Protein 6IGS (pdb70)

B-factor: mean 31.58, std 15.11, range [7.5, 104.39]

Foldseek 3Di:
DDACCVQWDFDFDLVLLLVLLLVVQVVVQVVQPAHEEEEEEAPDQCVLSVVSNVVSHDYHYHYHYDHLVPLADDLVSQAQHHYEYEEAEDAQCPSVVSVCVRRCVSPYVYYAYEYAEYEPPNHNDDDDHPYYSYYDYDADWAACRRDDPPPHPDHSGITHRD/DAPCVQWDFDFDLVLLLVLLLVVQVVVCVVQPPHEEEEEEEPDQQVLSVVSNVVSHDDHYDYFYWYWDDVTDIDRPGDDLVRFAQAHYEYEEAEDAQCPVVVVVCCVSCVSPYVHYAYEYAEYADPNHVDDDDHPYYSYYDYPADWAECRRDDVPPRPPHSGIIGGD/DPCVVQWAFDFFLVLLLVLLLVVQVVVCVVQPAHEEEEEEADDQQVLSVVSNVVNHDYHYHYQYDYLVCFCNQDDLVRAAQHHYEYEEAEDAACPSVVRVCVRSCVSPYVYYAYEYAEYAPVNYPDDDDHPYYSYYDHDADWAESRRDDVNPRPDHSGITHGD/DACVVQWDFDQDLVLLLVLLLVVQVVCQVVQPPHEEEEEEADDQQVLSVVNNVVSHPDHYDYHYDYLVADLVSFAQHHYEYEEAEDAQCPSVVRVCVRSCVSPHVHYAYEYAEYADPNHNDDHDHPYYSDYDYPADKAECRRDDPNPRPPHSGITHGD

Radius of gyration: 31.52 Å; Cα contacts (8 Å, |Δi|>4): 1431; chains: 4; bounding box: 80×60×74 Å

Sequence (650 aa):
MTYSAENTEVYITSQQLEQAVTRLAEQINQDYSGQQVTLVCVLKGSSFMFFADLVRKLRIDLRTQFITASSYSLKEEYVKDKNIIIIEDIVDTGHTYHKLIEGIGKYNPKTLKFATLLFKPARLERDVKLDYVCFEIEDKFIVGYGLDFDEKYRELPYIGLIIKTYSAENTEVYITSQQLEQAVTRLAEQINQDYSGQQVTLVCVLKGSSFMFFADLVRKLRIDLRTQFITASSTVTLTETSLKEEYVKDKNIIIIEDIVDTGHTYHKLIEGIGKYNPKTLKFATLLFKPARLERDVKLDYVCFEIEDKFIVGYGLDFDEKYRELPYIGLIKTYSAENTEVYITSQQLEQAVTRLAEQINQDYSGQQVTLVCVLKGSSFMFFADLVRKLRIDLRTQFITASSYGTSLKEEYVKDKNIIIIEDIVDTGHTYHKLIEGIGKYNPKTLKFATLLFKPARLERDVKLDYVCFEIEDKFIVGYGLDFDEKYRELPYIGLIKTYSAENTEVYITSQQLEQAVTRLAEQINQDYSGQQVTLVCVLKGSFMFFADLVRKLRIDLRTQFITASSKEEYVKDKNIIIIEDIVDTGHTYHKLIEGIGKYNPKTLKFATLLFKPARLERDVKLDYVCFEIEDKFIVGYGLDFDEKYRELPYIGLIK

InterPro domains:
  IPR000836 Phosphoribosyltransferase domain [PF00156] (14-163)
  IPR000836 Phosphoribosyltransferase domain [cd06223] (20-150)
  IPR005904 Hypoxanthine phosphoribosyl transferase [TIGR01203] (10-176)
  IPR029057 Phosphoribosyltransferase-like [G3DSA:3.40.50.2020] (1-177)
  IPR029057 Phosphoribosyltransferase-like [SSF53271] (9-177)
  IPR050408 Hypoxanthine-guanine phosphoribosyltransferase [PTHR43340] (3-177)

Nearest PDB structures (foldseek):
  6igs-assembly2_C  TM=1.006E+00  e=1.030E-34  Francisella tularensis
  6igs-assembly1_A  TM=1.002E+00  e=1.705E-30  Francisella tularensis
  3ohp-assembly1_D  TM=9.215E-01  e=5.722E-18  Vibrio cholerae
  1pzm-assembly1_A  TM=9.146E-01  e=1.272E-15  Leishmania tarentolae
  3acc-assembly1_A-2  TM=8.971E-01  e=1.526E-15  Thermus thermophilus HB8

Secondary structure (DSSP, 8-state):
---GGGGEEEEE-HHHHHHHHHHHHHHHHHHTTTSEEEEEEEETTTHHHHHHHHTT--SEEEEEEEEGGG----HHHHTT-EEEEEEEEESSSHHHHHHHHHHHTT--SEEEEEEEEE--TT--S----SEEEEE--S--EEBTTB-BTTBSTT-SSEEEE-/--GGGGEEEEE-HHHHHHHHHHHHHHHHHHTTT-EEEEEEEETTTHHHHHHHHTT--SEEEEEEEEEE---EEEEEE--GGGTTTSEEEEEEEEESSSHHHHHHHHHHHTT--SEEEEEEEEE--TT-SS----SEEEEE--S--EEBTTB-BTTBSTT-SSEEEE-/--GGGGEEEEE-HHHHHHHHHHHHHHHHHHTTTSEEEEEEEETTTHHHHHHHHTT--SEEEEEEEEGGG------GGGTTT-EEEEEEEEESSSHHHHHHHHHHHTT--SEEEEEEEEE-GGG-SS----SEEEEE--S---BBTTB-BTTBSTT-SSEEEE-/--GGGGEEEEE-HHHHHHHHHHHHHHHHHHTTTSEEEEEEEETTTHHHHHHHHTT--SEEEEEEEETT--GGGTBTSEEEEEEEEESSSHHHHHHHHHHHTT-BSEEEEEEEEE--TT--S----SEEEEE--S--EEBTTB-BTTBSTT-SSEEEE-

Organism: Francisella tularensis subsp. tularensis (strain SCHU S4 / Schu 4) (NCBI:txid177416)

CATH classification: 3.40.50.2020

Structure (mmCIF, N/CA/C/O backbone):
data_6IGS
#
_entry.id   6IGS
#
_cell.length_a   78.764
_cell.length_b   90.193
_cell.length_c   113.707
_cell.angle_alpha   90.000
_cell.angle_beta   90.000
_cell.angle_gamma   90.000
#
_symmetry.space_group_name_H-M   'P 21 21 21'
#
loop_
_entity.id
_entity.type
_entity.pdbx_description
1 polymer 'Hypoxanthine phosphoribosyltransferase'
2 non-polymer 'SULFATE ION'
3 non-polymer 'ZINC ION'
4 water water
#
loop_
_atom_site.group_PDB
_atom_site.id
_atom_site.type_symbol
_atom_site.label_atom_id
_atom_site.label_alt_id
_atom_site.label_comp_id
_atom_site.label_asym_id
_atom_site.label_entity_id
_atom_site.label_seq_id
_atom_site.pdbx_PDB_ins_code
_atom_site.Cartn_x
_atom_site.Cartn_y
_atom_site.Cartn_z
_atom_site.occupancy
_atom_site.B_iso_or_equiv
_atom_site.auth_seq_id
_atom_site.auth_comp_id
_atom_site.auth_asym_id
_atom_site.auth_atom_id
_atom_site.pdbx_PDB_model_num
ATOM 1 N N . MET A 1 1 ? 50.324 60.499 40.562 1.00 58.89 1 MET A N 1
ATOM 2 C CA . MET A 1 1 ? 49.743 60.833 39.200 1.00 57.79 1 MET A CA 1
ATOM 3 C C . MET A 1 1 ? 50.857 60.761 38.146 1.00 52.02 1 MET A C 1
ATOM 4 O O . MET A 1 1 ? 51.666 61.699 38.070 1.00 50.79 1 MET A O 1
ATOM 9 N N . THR A 1 2 ? 50.822 59.707 37.313 1.00 45.83 2 THR A N 1
ATOM 10 C CA . THR A 1 2 ? 51.898 59.336 36.394 1.00 43.44 2 THR A CA 1
ATOM 11 C C . THR A 1 2 ? 51.478 59.393 34.904 1.00 36.71 2 THR A C 1
ATOM 12 O O . THR A 1 2 ? 50.318 59.209 34.556 1.00 31.77 2 THR A O 1
ATOM 16 N N . TYR A 1 3 ? 52.476 59.617 34.043 1.00 31.51 3 TYR A N 1
ATOM 17 C CA . TYR A 1 3 ? 52.343 59.671 32.621 1.00 29.49 3 TYR A CA 1
ATOM 18 C C . TYR A 1 3 ? 51.763 58.328 32.128 1.00 27.33 3 TYR A C 1
ATOM 19 O O . TYR A 1 3 ? 52.189 57.227 32.511 1.00 25.88 3 TYR A O 1
ATOM 28 N N . SER A 1 4 ? 50.834 58.437 31.196 1.00 24.87 4 SER A N 1
ATOM 29 C CA . SER A 1 4 ? 50.006 57.340 30.765 1.00 23.62 4 SER A CA 1
ATOM 30 C C . SER A 1 4 ? 50.797 56.287 29.993 1.00 23.14 4 SER A C 1
ATOM 31 O O . SER A 1 4 ? 50.343 55.198 29.951 1.00 23.62 4 SER A O 1
ATOM 34 N N . ALA A 1 5 ? 51.928 56.622 29.352 1.00 22.64 5 ALA A N 1
ATOM 35 C CA . ALA A 1 5 ? 52.751 55.672 28.572 1.00 22.28 5 ALA A CA 1
ATOM 36 C C . ALA A 1 5 ? 53.220 54.428 29.383 1.00 23.47 5 ALA A C 1
ATOM 37 O O . ALA A 1 5 ? 53.411 53.330 28.833 1.00 20.84 5 ALA A O 1
ATOM 39 N N . GLU A 1 6 ? 53.447 54.596 30.670 1.00 25.19 6 GLU A N 1
ATOM 40 C CA . GLU A 1 6 ? 53.902 53.499 31.513 1.00 29.28 6 GLU A CA 1
ATOM 41 C C . GLU A 1 6 ? 52.835 52.397 31.624 1.00 27.05 6 GLU A C 1
ATOM 42 O O . GLU A 1 6 ? 53.154 51.318 32.008 1.00 25.35 6 GLU A O 1
ATOM 48 N N . ASN A 1 7 ? 51.578 52.702 31.281 1.00 25.10 7 ASN A N 1
ATOM 49 C CA . ASN A 1 7 ? 50.549 51.708 31.244 1.00 25.00 7 ASN A CA 1
ATOM 50 C C . ASN A 1 7 ? 50.452 51.038 29.851 1.00 22.98 7 ASN A C 1
ATOM 51 O O . ASN A 1 7 ? 49.510 50.275 29.613 1.00 21.06 7 ASN A O 1
ATOM 56 N N . THR A 1 8 ? 51.423 51.267 28.937 1.00 20.59 8 THR A N 1
ATOM 57 C CA . THR A 1 8 ? 51.241 50.839 27.554 1.00 19.45 8 THR A CA 1
ATOM 58 C C . THR A 1 8 ? 52.502 50.152 27.006 1.00 18.41 8 THR A C 1
ATOM 59 O O . THR A 1 8 ? 53.499 50.170 27.617 1.00 19.40 8 THR A O 1
ATOM 63 N N . GLU A 1 9 ? 52.365 49.478 25.867 1.00 16.87 9 GLU A N 1
ATOM 64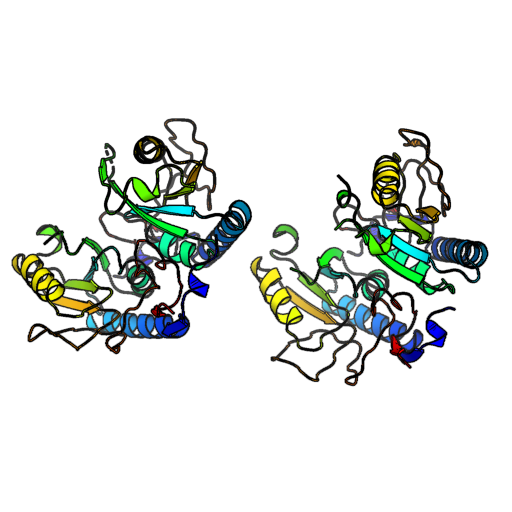 C CA . GLU A 1 9 ? 53.449 48.842 25.100 1.00 16.90 9 GLU A CA 1
ATOM 65 C C . GLU A 1 9 ? 53.338 49.443 23.707 1.00 16.06 9 GLU A C 1
ATOM 66 O O . GLU A 1 9 ? 52.306 49.637 23.270 1.00 16.56 9 GLU A O 1
ATOM 68 N N . VAL A 1 10 ? 54.420 49.719 23.028 1.00 16.54 10 VAL A N 1
ATOM 69 C CA . VAL A 1 10 ? 54.350 50.226 21.689 1.00 16.45 10 VAL A CA 1
ATOM 70 C C . VAL A 1 10 ? 53.840 49.112 20.773 1.00 15.82 10 VAL A C 1
ATOM 71 O O . VAL A 1 10 ? 54.387 48.038 20.706 1.00 15.84 10 VAL A O 1
ATOM 75 N N . TYR A 1 11 ? 52.894 49.462 19.922 1.00 15.32 11 TYR A N 1
ATOM 76 C CA . TYR A 1 11 ? 52.404 48.615 18.954 1.00 15.62 11 TYR A CA 1
ATOM 77 C C . TYR A 1 11 ? 52.782 49.068 17.543 1.00 15.45 11 TYR A C 1
ATOM 78 O O . TYR A 1 11 ? 53.176 48.256 16.757 1.00 15.62 11 TYR A O 1
ATOM 87 N N . ILE A 1 12 ? 52.639 50.373 17.219 1.00 14.96 12 ILE A N 1
ATOM 88 C CA . ILE A 1 12 ? 53.202 51.016 16.043 1.00 14.77 12 ILE A CA 1
ATOM 89 C C . ILE A 1 12 ? 53.887 52.318 16.478 1.00 14.93 12 ILE A C 1
ATOM 90 O O . ILE A 1 12 ? 53.277 53.154 17.178 1.00 14.10 12 ILE A O 1
ATOM 95 N N . THR A 1 13 ? 55.145 52.485 16.068 1.00 15.09 13 THR A N 1
ATOM 96 C CA . THR A 1 13 ? 56.002 53.528 16.568 1.00 14.99 13 THR A CA 1
ATOM 97 C C . THR A 1 13 ? 55.607 54.831 15.874 1.00 15.34 13 THR A C 1
ATOM 98 O O . THR A 1 13 ? 55.067 54.828 14.759 1.00 14.49 13 THR A O 1
ATOM 102 N N . SER A 1 14 ? 55.970 55.931 16.518 1.00 16.42 14 SER A N 1
ATOM 103 C CA . SER A 1 14 ? 55.733 57.231 15.921 1.00 17.93 14 SER A CA 1
ATOM 104 C C . SER A 1 14 ? 56.488 57.430 14.605 1.00 18.77 14 SER A C 1
ATOM 105 O O . SER A 1 14 ? 55.880 57.968 13.672 1.00 18.85 14 SER A O 1
ATOM 108 N N . GLN A 1 15 ? 57.725 56.930 14.476 1.00 21.03 15 GLN A N 1
ATOM 109 C CA . GLN A 1 15 ? 58.447 56.948 13.177 1.00 21.99 15 GLN A CA 1
ATOM 110 C C . GLN A 1 15 ? 57.687 56.106 12.139 1.00 20.34 15 GLN A C 1
ATOM 111 O O . GLN A 1 15 ? 57.550 56.540 11.004 1.00 19.96 15 GLN A O 1
ATOM 117 N N . GLN A 1 16 ? 57.080 54.976 12.539 1.00 18.55 16 GLN A N 1
ATOM 118 C CA . GLN A 1 16 ? 56.325 54.145 11.608 1.00 17.67 16 GLN A CA 1
ATOM 119 C C . GLN A 1 16 ? 55.046 54.892 11.129 1.00 16.88 16 GLN A C 1
ATOM 120 O O . GLN A 1 16 ? 54.681 54.866 9.988 1.00 15.82 16 GLN A O 1
ATOM 126 N N . LEU A 1 17 ? 54.382 55.599 12.046 1.00 17.13 17 LEU A N 1
ATOM 127 C CA . LEU A 1 17 ? 53.247 56.407 11.769 1.00 17.03 17 LEU A CA 1
ATOM 128 C C . LEU A 1 17 ? 53.628 57.543 10.810 1.00 17.52 17 LEU A C 1
ATOM 129 O O . LEU A 1 17 ? 52.977 57.730 9.839 1.00 16.58 17 LEU A O 1
ATOM 134 N N . GLU A 1 18 ? 54.782 58.159 11.004 1.00 20.57 18 GLU A N 1
ATOM 135 C CA . GLU A 1 18 ? 55.255 59.294 10.162 1.00 23.50 18 GLU A CA 1
ATOM 136 C C . GLU A 1 18 ? 55.495 58.824 8.727 1.00 23.63 18 GLU A C 1
ATOM 137 O O . GLU A 1 18 ? 55.111 59.490 7.837 1.00 22.58 18 GLU A O 1
ATOM 143 N N . GLN A 1 19 ? 55.963 57.587 8.530 1.00 24.51 19 GLN A N 1
ATOM 144 C CA . GLN A 1 19 ? 56.274 57.073 7.207 1.00 26.05 19 GLN A CA 1
ATOM 145 C C . GLN A 1 19 ? 54.998 56.693 6.475 1.00 24.03 19 GLN A C 1
ATOM 146 O O . GLN A 1 19 ? 54.901 56.958 5.306 1.00 23.54 19 GLN A O 1
ATOM 152 N N . ALA A 1 20 ? 54.039 56.099 7.182 1.00 21.74 20 ALA A N 1
ATOM 153 C CA . ALA A 1 20 ? 52.755 55.801 6.590 1.00 21.60 20 ALA A CA 1
ATOM 154 C C . ALA A 1 20 ? 52.034 57.116 6.211 1.00 21.64 20 ALA A C 1
ATOM 155 O O . ALA A 1 20 ? 51.443 57.245 5.121 1.00 21.71 20 ALA A O 1
ATOM 157 N N . VAL A 1 21 ? 52.088 58.132 7.073 1.00 20.38 21 VAL A N 1
ATOM 158 C CA . VAL A 1 21 ? 51.339 59.346 6.728 1.00 19.96 21 VAL A CA 1
ATOM 159 C C . VAL A 1 21 ? 51.984 60.002 5.486 1.00 20.67 21 VAL A C 1
ATOM 160 O O . VAL A 1 21 ? 51.274 60.429 4.623 1.00 18.88 21 VAL A O 1
ATOM 164 N N . THR A 1 22 ? 53.330 60.037 5.409 1.00 21.91 22 THR A N 1
ATOM 165 C CA . THR A 1 22 ? 54.051 60.482 4.204 1.00 23.69 22 THR A CA 1
ATOM 166 C C . THR A 1 22 ? 53.551 59.718 2.972 1.00 24.97 22 THR A C 1
ATOM 167 O O . THR A 1 22 ? 53.076 60.371 1.980 1.00 23.96 22 THR A O 1
ATOM 171 N N . ARG A 1 23 ? 53.579 58.375 3.035 1.00 26.33 23 ARG A N 1
ATOM 172 C CA . ARG A 1 23 ? 53.128 57.547 1.897 1.00 28.80 23 ARG A CA 1
ATOM 173 C C . ARG A 1 23 ? 51.707 57.961 1.470 1.00 27.43 23 ARG A C 1
ATOM 174 O O . ARG A 1 23 ? 51.373 58.052 0.266 1.00 26.31 23 ARG A O 1
ATOM 182 N N . LEU A 1 24 ? 50.846 58.170 2.457 1.00 25.99 24 LEU A N 1
ATOM 183 C CA . LEU A 1 24 ? 49.469 58.455 2.142 1.00 26.65 24 LEU A CA 1
ATOM 184 C C . LEU A 1 24 ? 49.340 59.831 1.475 1.00 26.58 24 LEU A C 1
ATOM 185 O O . LEU A 1 24 ? 48.586 59.989 0.553 1.00 27.90 24 LEU A O 1
ATOM 190 N N . ALA A 1 25 ? 50.113 60.802 1.928 1.00 27.10 25 ALA A N 1
ATOM 191 C CA . ALA A 1 25 ? 50.091 62.161 1.393 1.00 28.43 25 ALA A CA 1
ATOM 192 C C . ALA A 1 25 ? 50.620 62.206 -0.062 1.00 30.76 25 ALA A C 1
ATOM 193 O O . ALA A 1 25 ? 50.012 62.864 -0.888 1.00 29.52 25 ALA A O 1
ATOM 195 N N . GLU A 1 26 ? 51.735 61.512 -0.345 1.00 34.06 26 GLU A N 1
ATOM 196 C CA . GLU A 1 26 ? 52.277 61.312 -1.734 1.00 38.14 26 GLU A CA 1
ATOM 197 C C . GLU A 1 26 ? 51.171 60.719 -2.616 1.00 37.02 26 GLU A C 1
ATOM 198 O O . GLU A 1 26 ? 50.913 61.229 -3.689 1.00 34.40 26 GLU A O 1
ATOM 204 N N . GLN A 1 27 ? 50.485 59.670 -2.129 1.00 36.26 27 GLN A N 1
ATOM 205 C CA . GLN A 1 27 ? 49.400 59.032 -2.901 1.00 36.15 27 GLN A CA 1
ATOM 206 C C . GLN A 1 27 ? 48.281 60.053 -3.176 1.00 34.78 27 GLN A C 1
ATOM 207 O O . GLN A 1 27 ? 47.803 60.192 -4.309 1.00 34.37 27 GLN A O 1
ATOM 213 N N . ILE A 1 28 ? 47.837 60.794 -2.156 1.00 32.50 28 ILE A N 1
ATOM 214 C CA . ILE A 1 28 ? 46.681 61.711 -2.365 1.00 30.35 28 ILE A CA 1
ATOM 215 C C . ILE A 1 28 ? 47.119 62.829 -3.309 1.00 29.20 28 ILE A C 1
ATOM 216 O O . ILE A 1 28 ? 46.353 63.300 -4.090 1.00 28.70 28 ILE A O 1
ATOM 221 N N . ASN A 1 29 ? 48.360 63.278 -3.181 1.00 29.63 29 ASN A N 1
ATOM 222 C CA . ASN A 1 29 ? 48.860 64.343 -3.984 1.00 30.93 29 ASN A CA 1
ATOM 223 C C . ASN A 1 29 ? 48.827 63.950 -5.470 1.00 34.94 29 ASN A C 1
ATOM 224 O O . ASN A 1 29 ? 48.598 64.801 -6.331 1.00 34.52 29 ASN A O 1
ATOM 229 N N . GLN A 1 30 ? 49.113 62.674 -5.762 1.00 38.45 30 GLN A N 1
ATOM 230 C CA . GLN A 1 30 ? 49.225 62.170 -7.100 1.00 42.08 30 GLN A CA 1
ATOM 231 C C . GLN A 1 30 ? 47.822 61.985 -7.677 1.00 41.77 30 GLN A C 1
ATOM 232 O O . GLN A 1 30 ? 47.504 62.536 -8.693 1.00 44.36 30 GLN A O 1
ATOM 238 N N . ASP A 1 31 ? 46.953 61.297 -6.953 1.00 41.77 31 ASP A N 1
ATOM 239 C CA . ASP A 1 31 ? 45.611 61.020 -7.425 1.00 43.29 31 ASP A CA 1
ATOM 240 C C . ASP A 1 31 ? 44.809 62.301 -7.667 1.00 42.86 31 ASP A C 1
ATOM 241 O O . ASP A 1 31 ? 43.890 62.250 -8.409 1.00 47.41 31 ASP A O 1
ATOM 246 N N . TYR A 1 32 ? 45.136 63.422 -7.018 1.00 40.67 32 TYR A N 1
ATOM 247 C CA . TYR A 1 32 ? 44.366 64.653 -7.131 1.00 37.95 32 TYR A CA 1
ATOM 248 C C . TYR A 1 32 ? 45.231 65.810 -7.632 1.00 38.10 32 TYR A C 1
ATOM 249 O O . TYR A 1 32 ? 44.906 66.977 -7.409 1.00 36.47 32 TYR A O 1
ATOM 258 N N . SER A 1 33 ? 46.327 65.480 -8.309 1.00 40.06 33 SER A N 1
ATOM 259 C CA . SER A 1 33 ? 47.091 66.419 -9.137 1.00 42.60 33 SER A CA 1
ATOM 260 C C . SER A 1 33 ? 46.183 67.404 -9.898 1.00 41.13 33 SER A C 1
ATOM 261 O O . SER A 1 33 ? 45.301 66.958 -10.612 1.00 42.51 33 SER A O 1
ATOM 264 N N . GLY A 1 34 ? 46.375 68.709 -9.599 1.00 40.30 34 GLY A N 1
ATOM 265 C CA . GLY A 1 34 ? 45.738 69.935 -10.148 1.00 39.50 34 GLY A CA 1
ATOM 266 C C . GLY A 1 34 ? 44.241 70.064 -9.871 1.00 38.32 34 GLY A C 1
ATOM 267 O O . GLY A 1 34 ? 43.604 70.798 -10.558 1.00 37.32 34 GLY A O 1
ATOM 268 N N . GLN A 1 35 ? 43.686 69.297 -8.923 1.00 37.08 35 GLN A N 1
ATOM 269 C CA . GLN A 1 35 ? 42.277 69.340 -8.503 1.00 36.23 35 GLN A CA 1
ATOM 270 C C . GLN A 1 35 ? 42.198 69.880 -7.055 1.00 34.89 35 GLN A C 1
ATOM 271 O O . GLN A 1 35 ? 43.226 70.057 -6.356 1.00 34.86 35 GLN A O 1
ATOM 277 N N . GLN A 1 36 ? 40.966 70.080 -6.589 1.00 33.35 36 GLN A N 1
ATOM 278 C CA . GLN A 1 36 ? 40.638 70.530 -5.259 1.00 32.24 36 GLN A CA 1
ATOM 279 C C . GLN A 1 36 ? 39.884 69.416 -4.517 1.00 32.82 36 GLN A C 1
ATOM 280 O O . GLN A 1 36 ? 38.926 68.827 -5.081 1.00 34.65 36 GLN A O 1
ATOM 286 N N . VAL A 1 37 ? 40.308 69.147 -3.266 1.00 29.46 37 VAL A N 1
ATOM 287 C CA . VAL A 1 37 ? 39.744 68.111 -2.439 1.00 27.10 37 VAL A CA 1
ATOM 288 C C . VAL A 1 37 ? 39.242 68.690 -1.122 1.00 25.00 37 VAL A C 1
ATOM 289 O O . VAL A 1 37 ? 39.901 69.511 -0.514 1.00 24.55 37 VAL A O 1
ATOM 293 N N . THR A 1 38 ? 38.080 68.240 -0.670 1.00 24.25 38 THR A N 1
ATOM 294 C CA . THR A 1 38 ? 37.616 68.553 0.643 1.00 24.85 38 THR A CA 1
ATOM 295 C C . THR A 1 38 ? 37.940 67.320 1.497 1.00 25.13 38 THR A C 1
ATOM 296 O O . THR A 1 38 ? 37.418 66.208 1.192 1.00 23.97 38 THR A O 1
ATOM 300 N N . LEU A 1 39 ? 38.874 67.498 2.443 1.00 23.95 39 LEU A N 1
ATOM 301 C CA . LEU A 1 39 ? 39.252 66.517 3.455 1.00 24.09 39 LEU A CA 1
ATOM 302 C C . LEU A 1 39 ? 38.324 66.642 4.653 1.00 23.06 39 LEU A C 1
ATOM 303 O O . LEU A 1 39 ? 38.179 67.716 5.238 1.00 21.56 39 LEU A O 1
ATOM 308 N N . VAL A 1 40 ? 37.708 65.521 5.058 1.00 23.16 40 VAL A N 1
ATOM 309 C CA . VAL A 1 40 ? 36.742 65.541 6.162 1.00 22.89 40 VAL A CA 1
ATOM 310 C C . VAL A 1 40 ? 37.286 64.741 7.353 1.00 22.23 40 VAL A C 1
ATOM 311 O O . VAL A 1 40 ? 37.447 63.523 7.270 1.00 21.48 40 VAL A O 1
ATOM 315 N N . CYS A 1 41 ? 37.575 65.438 8.464 1.00 20.07 41 CYS A N 1
ATOM 316 C CA . CYS A 1 41 ? 38.126 64.845 9.654 1.00 19.53 41 CYS A CA 1
ATOM 317 C C . CYS A 1 41 ? 37.005 64.285 10.513 1.00 18.56 41 CYS A C 1
ATOM 318 O O . CYS A 1 41 ? 36.085 65.012 10.846 1.00 18.36 41 CYS A O 1
ATOM 321 N N . VAL A 1 42 ? 37.087 62.989 10.859 1.00 18.15 42 VAL A N 1
ATOM 322 C CA . VAL A 1 42 ? 36.060 62.351 11.730 1.00 17.38 42 VAL A CA 1
ATOM 323 C C . VAL A 1 42 ? 36.539 62.404 13.180 1.00 17.03 42 VAL A C 1
ATOM 324 O O . VAL A 1 42 ? 37.414 61.620 13.612 1.00 16.35 42 VAL A O 1
ATOM 328 N N . LEU A 1 43 ? 36.026 63.404 13.891 1.00 18.03 43 LEU A N 1
ATOM 329 C CA . LEU A 1 43 ? 36.399 63.700 15.254 1.00 19.45 43 LEU A CA 1
ATOM 330 C C . LEU A 1 43 ? 35.800 62.586 16.094 1.00 20.17 43 LEU A C 1
ATOM 331 O O . LEU A 1 43 ? 34.782 62.062 15.688 1.00 20.16 43 LEU A O 1
ATOM 336 N N . LYS A 1 44 ? 36.408 62.242 17.232 1.00 20.14 44 LYS A N 1
ATOM 337 C CA . LYS A 1 44 ? 37.562 62.943 17.775 1.00 21.45 44 LYS A CA 1
ATOM 338 C C . LYS A 1 44 ? 38.884 62.280 17.379 1.00 20.62 44 LYS A C 1
ATOM 339 O O . LYS A 1 44 ? 39.864 62.986 17.173 1.00 20.59 44 LYS A O 1
ATOM 345 N N . GLY A 1 45 ? 38.846 60.967 17.166 1.00 18.93 45 GLY A N 1
ATOM 346 C CA . GLY A 1 45 ? 39.994 60.127 17.125 1.00 18.41 45 GLY A CA 1
ATOM 347 C C . GLY A 1 45 ? 40.951 60.389 15.969 1.00 17.37 45 GLY A C 1
ATOM 348 O O . GLY A 1 45 ? 42.093 60.034 16.074 1.00 16.69 45 GLY A O 1
ATOM 349 N N A SER A 1 46 ? 40.485 60.998 14.872 0.50 16.72 46 SER A N 1
ATOM 350 N N B SER A 1 46 ? 40.476 61.039 14.901 0.50 17.26 46 SER A N 1
ATOM 351 C CA A SER A 1 46 ? 41.351 61.217 13.712 0.50 16.25 46 SER A CA 1
ATOM 352 C CA B SER A 1 46 ? 41.281 61.259 13.711 0.50 17.08 46 SER A CA 1
ATOM 353 C C A SER A 1 46 ? 42.141 62.534 13.781 0.50 15.78 46 SER A C 1
ATOM 354 C C B SER A 1 46 ? 42.109 62.548 13.768 0.50 16.24 46 SER A C 1
ATOM 355 O O A SER A 1 46 ? 42.927 62.819 12.838 0.50 15.90 46 SER A O 1
ATOM 356 O O B SER A 1 46 ? 42.898 62.817 12.823 0.50 16.34 46 SER A O 1
ATOM 361 N N . PHE A 1 47 ? 41.945 63.338 14.840 1.00 15.20 47 PHE A N 1
ATOM 362 C CA . PHE A 1 47 ? 42.476 64.708 14.839 1.00 14.74 47 PHE A CA 1
ATOM 363 C C . PHE A 1 47 ? 44.010 64.772 14.662 1.00 13.91 47 PHE A C 1
ATOM 364 O O . PHE A 1 47 ? 44.499 65.658 13.953 1.00 12.89 47 PHE A O 1
ATOM 372 N N . MET A 1 48 ? 44.760 63.886 15.324 1.00 13.42 48 MET A N 1
ATOM 373 C CA . MET A 1 48 ? 46.211 63.930 15.299 1.00 14.13 48 MET A CA 1
ATOM 374 C C . MET A 1 48 ? 46.689 63.467 13.919 1.00 14.14 48 MET A C 1
ATOM 375 O O . MET A 1 48 ? 47.448 64.097 13.314 1.00 13.93 48 MET A O 1
ATOM 380 N N . PHE A 1 49 ? 46.169 62.336 13.434 1.00 14.21 49 PHE A N 1
ATOM 381 C CA . PHE A 1 49 ? 46.399 61.815 12.077 1.00 14.37 49 PHE A CA 1
ATOM 382 C C . PHE A 1 49 ? 46.101 62.894 11.022 1.00 14.66 49 PHE A C 1
ATOM 383 O O . PHE A 1 49 ? 46.857 63.067 10.042 1.00 15.50 49 PHE A O 1
ATOM 391 N N . PHE A 1 50 ? 44.940 63.534 11.161 1.00 13.52 50 PHE A N 1
ATOM 392 C CA . PHE A 1 50 ? 44.536 64.658 10.300 1.00 13.26 50 PHE A CA 1
ATOM 393 C C . PHE A 1 50 ? 45.530 65.817 10.347 1.00 12.88 50 PHE A C 1
ATOM 394 O O . PHE A 1 50 ? 46.027 66.301 9.287 1.00 13.13 50 PHE A O 1
ATOM 402 N N . ALA A 1 51 ? 45.905 66.240 11.555 1.00 12.73 51 ALA A N 1
ATOM 403 C CA . ALA A 1 51 ? 46.882 67.329 11.665 1.00 13.01 51 ALA A CA 1
ATOM 404 C C . ALA A 1 51 ? 48.195 66.992 10.948 1.00 13.60 51 ALA A C 1
ATOM 405 O O . ALA A 1 51 ? 48.787 67.890 10.300 1.00 14.04 51 ALA A O 1
ATOM 407 N N . ASP A 1 52 ? 48.655 65.743 11.037 1.00 13.86 52 ASP A N 1
ATOM 408 C CA . ASP A 1 52 ? 49.925 65.346 10.396 1.00 14.93 52 ASP A CA 1
ATOM 409 C C . ASP A 1 52 ? 49.739 65.209 8.878 1.00 15.50 52 ASP A C 1
ATOM 410 O O . ASP A 1 52 ? 50.639 65.574 8.101 1.00 17.15 52 ASP A O 1
ATOM 415 N N . LEU A 1 53 ? 48.622 64.641 8.437 1.00 15.25 53 LEU A N 1
ATOM 416 C CA . LEU A 1 53 ? 48.355 64.416 6.999 1.00 15.80 53 LEU A CA 1
ATOM 417 C C . LEU A 1 53 ? 48.275 65.755 6.245 1.00 16.58 53 LEU A C 1
ATOM 418 O O . LEU A 1 53 ? 48.891 65.936 5.177 1.00 17.66 53 LEU A O 1
ATOM 423 N N . VAL A 1 54 ? 47.455 66.688 6.753 1.00 16.25 54 VAL A N 1
ATOM 424 C CA . VAL A 1 54 ? 47.134 67.869 5.951 1.00 16.06 54 VAL A CA 1
ATOM 425 C C . VAL A 1 54 ? 48.401 68.673 5.769 1.00 16.53 54 VAL A C 1
ATOM 426 O O . VAL A 1 54 ? 48.570 69.212 4.685 1.00 17.95 54 VAL A O 1
ATOM 430 N N . ARG A 1 55 ? 49.336 68.622 6.716 1.00 16.68 55 ARG A N 1
ATOM 431 C CA . ARG A 1 55 ? 50.591 69.402 6.548 1.00 17.67 55 ARG A CA 1
ATOM 432 C C . ARG A 1 55 ? 51.483 68.885 5.419 1.00 19.77 55 ARG A C 1
ATOM 433 O O . ARG A 1 55 ? 52.360 69.661 5.004 1.00 20.70 55 ARG A O 1
ATOM 441 N N . LYS A 1 56 ? 51.252 67.660 4.914 1.00 20.77 56 LYS A N 1
ATOM 442 C CA . LYS A 1 56 ? 52.085 67.066 3.835 1.00 22.74 56 LYS A CA 1
ATOM 443 C C . LYS A 1 56 ? 51.324 67.055 2.510 1.00 24.23 56 LYS A C 1
ATOM 444 O O . LYS A 1 56 ? 51.828 66.585 1.510 1.00 25.82 56 LYS A O 1
ATOM 450 N N . LEU A 1 57 ? 50.084 67.557 2.500 1.00 24.20 57 LEU A N 1
ATOM 451 C CA . LEU A 1 57 ? 49.382 67.683 1.270 1.00 25.16 57 LEU A CA 1
ATOM 452 C C . LEU A 1 57 ? 49.798 68.998 0.555 1.00 27.15 57 LEU A C 1
ATOM 453 O O . LEU A 1 57 ? 50.093 70.025 1.197 1.00 26.89 57 LEU A O 1
ATOM 458 N N . ARG A 1 58 ? 49.830 68.940 -0.786 1.00 29.57 58 ARG A N 1
ATOM 459 C CA . ARG A 1 58 ? 50.425 69.974 -1.638 1.00 32.28 58 ARG A CA 1
ATOM 460 C C . ARG A 1 58 ? 49.453 70.323 -2.758 1.00 32.29 58 ARG A C 1
ATOM 461 O O . ARG A 1 58 ? 49.887 70.836 -3.762 1.00 35.77 58 ARG A O 1
ATOM 469 N N . ILE A 1 59 ? 48.168 69.996 -2.574 1.00 32.29 59 ILE A N 1
ATOM 470 C CA . ILE A 1 59 ? 47.068 70.262 -3.522 1.00 32.47 59 ILE A CA 1
ATOM 471 C C . ILE A 1 59 ? 46.163 71.336 -2.906 1.00 30.25 59 ILE A C 1
ATOM 472 O O . ILE A 1 59 ? 46.208 71.574 -1.727 1.00 28.63 59 ILE A O 1
ATOM 477 N N . ASP A 1 60 ? 45.320 71.944 -3.737 1.00 30.53 60 ASP A N 1
ATOM 478 C CA . ASP A 1 60 ? 44.203 72.823 -3.314 1.00 30.39 60 ASP A CA 1
ATOM 479 C C . ASP A 1 60 ? 43.207 71.999 -2.497 1.00 28.39 60 ASP A C 1
ATOM 480 O O . ASP A 1 60 ? 42.768 70.949 -2.934 1.00 29.88 60 ASP A O 1
ATOM 485 N N . LEU A 1 61 ? 42.820 72.552 -1.358 1.00 26.38 61 LEU A N 1
ATOM 486 C CA . LEU A 1 61 ? 42.298 71.844 -0.269 1.00 25.64 61 LEU A CA 1
ATOM 487 C C . LEU A 1 61 ? 41.303 72.714 0.487 1.00 23.44 61 LEU A C 1
ATOM 488 O O . LEU A 1 61 ? 41.519 73.922 0.682 1.00 23.45 61 LEU A O 1
ATOM 493 N N . ARG A 1 62 ? 40.243 72.059 0.936 1.00 22.56 62 ARG A N 1
ATOM 494 C CA . ARG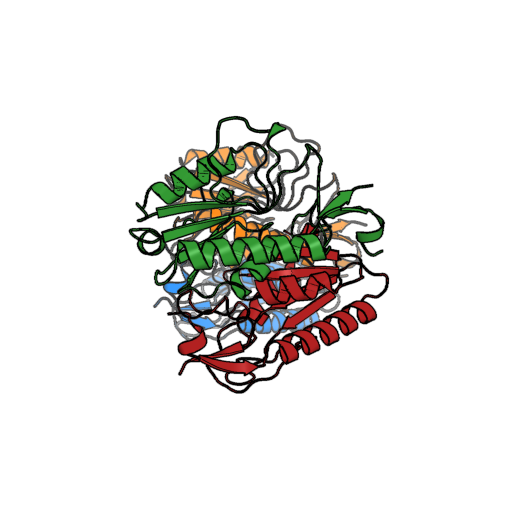 A 1 62 ? 39.285 72.548 1.954 1.00 21.78 62 ARG A CA 1
ATOM 495 C C . ARG A 1 62 ? 39.256 71.497 3.073 1.00 20.51 62 ARG A C 1
ATOM 496 O O . ARG A 1 62 ? 39.569 70.287 2.835 1.00 20.57 62 ARG A O 1
ATOM 504 N N . THR A 1 63 ? 39.013 71.946 4.299 1.00 19.25 63 THR A N 1
ATOM 505 C CA . THR A 1 63 ? 38.951 71.040 5.411 1.00 19.62 63 THR A CA 1
ATOM 506 C C . THR A 1 63 ? 37.622 71.198 6.124 1.00 20.31 63 THR A C 1
ATOM 507 O O . THR A 1 63 ? 37.143 72.263 6.238 1.00 20.89 63 THR A O 1
ATOM 511 N N . GLN A 1 64 ? 37.039 70.080 6.551 1.00 20.77 64 GLN A N 1
ATOM 512 C CA . GLN A 1 64 ? 35.798 70.040 7.271 1.00 21.24 64 GLN A CA 1
ATOM 513 C C . GLN A 1 64 ? 35.925 69.029 8.415 1.00 20.47 64 GLN A C 1
ATOM 514 O O . GLN A 1 64 ? 36.753 68.142 8.329 1.00 19.68 64 GLN A O 1
ATOM 520 N N . PHE A 1 65 ? 35.103 69.165 9.451 1.00 20.32 65 PHE A N 1
ATOM 521 C CA . PHE A 1 65 ? 35.103 68.307 10.593 1.00 21.84 65 PHE A CA 1
ATOM 522 C C . PHE A 1 65 ? 33.678 67.845 10.868 1.00 24.32 65 PHE A C 1
ATOM 523 O O . PHE A 1 65 ? 32.763 68.658 10.819 1.00 24.18 65 PHE A O 1
ATOM 531 N N . ILE A 1 66 ? 33.531 66.552 11.195 1.00 26.07 66 ILE A N 1
ATOM 532 C CA . ILE A 1 66 ? 32.282 65.973 11.638 1.00 28.40 66 ILE A CA 1
ATOM 533 C C . ILE A 1 66 ? 32.583 65.000 12.769 1.00 30.18 66 ILE A C 1
ATOM 534 O O . ILE A 1 66 ? 33.758 64.732 13.016 1.00 29.13 66 ILE A O 1
ATOM 539 N N . THR A 1 67 ? 31.527 64.459 13.396 1.00 34.17 67 THR A N 1
ATOM 540 C CA . THR A 1 67 ? 31.614 63.287 14.333 1.00 36.35 67 THR A CA 1
ATOM 541 C C . THR A 1 67 ? 30.766 62.163 13.728 1.00 39.14 67 THR A C 1
ATOM 542 O O . THR A 1 67 ? 29.949 62.461 12.853 1.00 39.43 67 THR A O 1
ATOM 546 N N . ALA A 1 68 ? 31.000 60.899 14.138 1.00 38.48 68 ALA A N 1
ATOM 547 C CA . ALA A 1 68 ? 30.232 59.731 13.648 1.00 40.91 68 ALA A CA 1
ATOM 548 C C . ALA A 1 68 ? 28.728 59.876 13.974 1.00 42.96 68 ALA A C 1
ATOM 549 O O . ALA A 1 68 ? 27.847 59.580 13.164 1.00 42.19 68 ALA A O 1
ATOM 551 N N . SER A 1 69 ? 28.450 60.347 15.188 1.00 45.94 69 SER A N 1
ATOM 552 C CA . SER A 1 69 ? 27.106 60.547 15.711 1.00 48.63 69 SER A CA 1
ATOM 553 C C . SER A 1 69 ? 26.377 61.718 15.016 1.00 52.15 69 SER A C 1
ATOM 554 O O . SER A 1 69 ? 25.240 62.025 15.347 1.00 51.82 69 SER A O 1
ATOM 557 N N . SER A 1 70 ? 27.042 62.416 14.085 1.00 54.58 70 SER A N 1
ATOM 558 C CA . SER A 1 70 ? 26.405 63.489 13.305 1.00 54.47 70 SER A CA 1
ATOM 559 C C . SER A 1 70 ? 25.740 62.897 12.054 1.00 55.85 70 SER A C 1
ATOM 560 O O . SER A 1 70 ? 25.301 63.664 11.172 1.00 56.20 70 SER A O 1
ATOM 563 N N . TYR A 1 71 ? 25.647 61.553 11.981 1.00 54.10 71 TYR A N 1
ATOM 564 C CA . TYR A 1 71 ? 24.870 60.853 10.930 1.00 54.55 71 TYR A CA 1
ATOM 565 C C . TYR A 1 71 ? 24.043 59.710 11.542 1.00 54.91 71 TYR A C 1
ATOM 566 O O . TYR A 1 71 ? 24.483 59.012 12.456 1.00 53.78 71 TYR A O 1
ATOM 575 N N . SER A 1 87 ? 26.302 67.782 11.144 1.00 50.74 87 SER A N 1
ATOM 576 C CA . SER A 1 87 ? 26.159 67.126 9.812 1.00 52.52 87 SER A CA 1
ATOM 577 C C . SER A 1 87 ? 26.569 68.092 8.693 1.00 50.99 87 SER A C 1
ATOM 578 O O . SER A 1 87 ? 26.193 69.251 8.702 1.00 50.76 87 SER A O 1
ATOM 581 N N . LEU A 1 88 ? 27.289 67.564 7.701 1.00 50.89 88 LEU A N 1
ATOM 582 C CA . LEU A 1 88 ? 27.978 68.349 6.654 1.00 51.11 88 LEU A CA 1
ATOM 583 C C . LEU A 1 88 ? 26.945 68.899 5.659 1.00 51.27 88 LEU A C 1
ATOM 584 O O . LEU A 1 88 ? 26.067 68.178 5.220 1.00 51.83 88 LEU A O 1
ATOM 589 N N . LYS A 1 89 ? 27.070 70.182 5.297 1.00 54.19 89 LYS A N 1
ATOM 590 C CA . LYS A 1 89 ? 26.106 70.875 4.414 1.00 56.68 89 LYS A CA 1
ATOM 591 C C . LYS A 1 89 ? 26.301 70.529 2.925 1.00 53.84 89 LYS A C 1
ATOM 592 O O . LYS A 1 89 ? 27.398 70.319 2.445 1.00 51.28 89 LYS A O 1
ATOM 598 N N . GLU A 1 90 ? 25.184 70.543 2.196 1.00 52.89 90 GLU A N 1
ATOM 599 C CA . GLU A 1 90 ? 25.123 70.195 0.799 1.00 56.24 90 GLU A CA 1
ATOM 600 C C . GLU A 1 90 ? 26.094 71.088 0.005 1.00 53.65 90 GLU A C 1
ATOM 601 O O . GLU A 1 90 ? 26.771 70.624 -0.919 1.00 52.74 90 GLU A O 1
ATOM 607 N N . GLU A 1 91 ? 26.186 72.365 0.373 1.00 52.91 91 GLU A N 1
ATOM 608 C CA . GLU A 1 91 ? 27.053 73.284 -0.335 1.00 53.12 91 GLU A CA 1
ATOM 609 C C . GLU A 1 91 ? 28.517 72.803 -0.279 1.00 49.70 91 GLU A C 1
ATOM 610 O O . GLU A 1 91 ? 29.288 73.097 -1.182 1.00 49.00 91 GLU A O 1
ATOM 616 N N . TYR A 1 92 ? 28.896 72.013 0.738 1.00 46.96 92 TYR A N 1
ATOM 617 C CA . TYR A 1 92 ? 30.311 71.626 0.922 1.00 43.37 92 TYR A CA 1
ATOM 618 C C . TYR A 1 92 ? 30.632 70.273 0.262 1.00 41.26 92 TYR A C 1
ATOM 619 O O . TYR A 1 92 ? 31.807 69.896 0.165 1.00 36.77 92 TYR A O 1
ATOM 628 N N . VAL A 1 93 ? 29.589 69.587 -0.230 1.00 41.63 93 VAL A N 1
ATOM 629 C CA . VAL A 1 93 ? 29.628 68.187 -0.743 1.00 41.23 93 VAL A CA 1
ATOM 630 C C . VAL A 1 93 ? 29.384 68.135 -2.263 1.00 42.02 93 VAL A C 1
ATOM 631 O O . VAL A 1 93 ? 30.153 67.532 -3.026 1.00 40.43 93 VAL A O 1
ATOM 635 N N . LYS A 1 94 ? 28.282 68.759 -2.687 1.00 45.80 94 LYS A N 1
ATOM 636 C CA . LYS A 1 94 ? 27.754 68.726 -4.069 1.00 48.70 94 LYS A CA 1
ATOM 637 C C . LYS A 1 94 ? 28.870 69.082 -5.063 1.00 47.13 94 LYS A C 1
ATOM 638 O O . LYS A 1 94 ? 29.467 70.132 -4.992 1.00 45.60 94 LYS A O 1
ATOM 644 N N . ASP A 1 95 ? 29.205 68.130 -5.933 1.00 49.45 95 ASP A N 1
ATOM 645 C CA . ASP A 1 95 ? 30.188 68.326 -6.995 1.00 52.10 95 ASP A CA 1
ATOM 646 C C . ASP A 1 95 ? 31.623 68.510 -6.458 1.00 50.65 95 ASP A C 1
ATOM 647 O O . ASP A 1 95 ? 32.499 68.823 -7.264 1.00 50.35 95 ASP A O 1
ATOM 652 N N . LYS A 1 96 ? 31.900 68.229 -5.163 1.00 46.04 96 LYS A N 1
ATOM 653 C CA . LYS A 1 96 ? 33.260 68.317 -4.647 1.00 41.21 96 LYS A CA 1
ATOM 654 C C . LYS A 1 96 ? 33.932 66.949 -4.655 1.00 38.83 96 LYS A C 1
ATOM 655 O O . LYS A 1 96 ? 33.268 65.905 -4.613 1.00 39.58 96 LYS A O 1
ATOM 661 N N . ASN A 1 97 ? 35.263 66.947 -4.670 1.00 34.84 97 ASN A N 1
ATOM 662 C CA . ASN A 1 97 ? 35.975 65.761 -4.285 1.00 34.26 97 ASN A CA 1
ATOM 663 C C . ASN A 1 97 ? 36.060 65.671 -2.742 1.00 32.67 97 ASN A C 1
ATOM 664 O O . ASN A 1 97 ? 36.679 66.522 -2.109 1.00 31.72 97 ASN A O 1
ATOM 669 N N . ILE A 1 98 ? 35.440 64.646 -2.144 1.00 30.77 98 ILE A N 1
ATOM 670 C CA . ILE A 1 98 ? 35.513 64.350 -0.703 1.00 29.96 98 ILE A CA 1
ATOM 671 C C . ILE A 1 98 ? 36.484 63.196 -0.473 1.00 29.15 98 ILE A C 1
ATOM 672 O O . ILE A 1 98 ? 36.456 62.188 -1.243 1.00 29.78 98 ILE A O 1
ATOM 677 N N . ILE A 1 99 ? 37.285 63.330 0.604 1.00 25.81 99 ILE A N 1
ATOM 678 C CA . ILE A 1 99 ? 37.977 62.252 1.243 1.00 24.83 99 ILE A CA 1
ATOM 679 C C . ILE A 1 99 ? 37.684 62.325 2.734 1.00 23.80 99 ILE A C 1
ATOM 680 O O . ILE A 1 99 ? 37.975 63.310 3.338 1.00 23.63 99 ILE A O 1
ATOM 685 N N . ILE A 1 100 ? 37.017 61.307 3.258 1.00 23.00 100 ILE A N 1
ATOM 686 C CA . ILE A 1 100 ? 36.797 61.106 4.657 1.00 23.18 100 ILE A CA 1
ATOM 687 C C . ILE A 1 100 ? 38.071 60.535 5.321 1.00 21.90 100 ILE A C 1
ATOM 688 O O . ILE A 1 100 ? 38.750 59.675 4.778 1.00 22.41 100 ILE A O 1
ATOM 693 N N . ILE A 1 101 ? 38.452 61.077 6.482 1.00 20.68 101 ILE A N 1
ATOM 694 C CA . ILE A 1 101 ? 39.698 60.700 7.167 1.00 20.15 101 ILE A CA 1
ATOM 695 C C . ILE A 1 101 ? 39.249 60.149 8.495 1.00 20.26 101 ILE A C 1
ATOM 696 O O . ILE A 1 101 ? 38.668 60.913 9.253 1.00 20.47 101 ILE A O 1
ATOM 701 N N . GLU A 1 102 ? 39.470 58.848 8.723 1.00 20.60 102 GLU A N 1
ATOM 702 C CA . GLU A 1 102 ? 39.025 58.164 9.941 1.00 21.32 102 GLU A CA 1
ATOM 703 C C . GLU A 1 102 ? 40.246 57.577 10.651 1.00 20.42 102 GLU A C 1
ATOM 704 O O . GLU A 1 102 ? 41.268 57.275 10.013 1.00 18.88 102 GLU A O 1
ATOM 710 N N . ASP A 1 103 ? 40.108 57.334 11.954 1.00 20.58 103 ASP A N 1
ATOM 711 C CA . ASP A 1 103 ? 41.131 56.692 12.728 1.00 21.87 103 ASP A CA 1
ATOM 712 C C . ASP A 1 103 ? 41.075 55.163 12.559 1.00 22.84 103 ASP A C 1
ATOM 713 O O . ASP A 1 103 ? 42.114 54.544 12.374 1.00 23.24 103 ASP A O 1
ATOM 718 N N . ILE A 1 104 ? 39.897 54.555 12.709 1.00 23.48 104 ILE A N 1
ATOM 719 C CA . ILE A 1 104 ? 39.777 53.103 12.707 1.00 26.18 104 ILE A CA 1
ATOM 720 C C . ILE A 1 104 ? 38.452 52.671 12.060 1.00 25.29 104 ILE A C 1
ATOM 721 O O . ILE A 1 104 ? 37.459 53.351 12.185 1.00 23.85 104 ILE A O 1
ATOM 726 N N . VAL A 1 105 ? 38.572 51.621 11.241 1.00 25.31 105 VAL A N 1
ATOM 727 C CA . VAL A 1 105 ? 37.501 50.790 10.742 1.00 27.46 105 VAL A CA 1
ATOM 728 C C . VAL A 1 105 ? 37.608 49.358 11.318 1.00 28.30 105 VAL A C 1
ATOM 729 O O . VAL A 1 105 ? 38.613 48.666 11.166 1.00 28.35 105 VAL A O 1
ATOM 733 N N . ASP A 1 106 ? 36.548 48.944 11.997 1.00 30.31 106 ASP A N 1
ATOM 734 C CA . ASP A 1 106 ? 36.397 47.649 12.666 1.00 33.33 106 ASP A CA 1
ATOM 735 C C . ASP A 1 106 ? 35.291 46.824 11.975 1.00 34.13 106 ASP A C 1
ATOM 736 O O . ASP A 1 106 ? 35.568 45.957 11.145 1.00 33.46 106 ASP A O 1
ATOM 741 N N . THR A 1 107 ? 34.027 47.188 12.236 1.00 34.94 107 THR A N 1
ATOM 742 C CA . THR A 1 107 ? 32.871 46.502 11.681 1.00 34.36 107 THR A CA 1
ATOM 743 C C . THR A 1 107 ? 32.554 47.068 10.304 1.00 36.93 107 THR A C 1
ATOM 744 O O . THR A 1 107 ? 32.164 46.287 9.397 1.00 39.26 107 THR A O 1
ATOM 748 N N . GLY A 1 108 ? 32.750 48.391 10.130 1.00 34.93 108 GLY A N 1
ATOM 749 C CA . GLY A 1 108 ? 32.325 49.091 8.955 1.00 34.37 108 GLY A CA 1
ATOM 750 C C . GLY A 1 108 ? 30.913 49.641 9.104 1.00 35.61 108 GLY A C 1
ATOM 751 O O . GLY A 1 108 ? 30.381 50.096 8.167 1.00 35.39 108 GLY A O 1
ATOM 752 N N . HIS A 1 109 ? 30.321 49.591 10.298 1.00 38.67 109 HIS A N 1
ATOM 753 C CA . HIS A 1 109 ? 29.039 50.247 10.581 1.00 40.91 109 HIS A CA 1
ATOM 754 C C . HIS A 1 109 ? 29.170 51.766 10.346 1.00 40.35 109 HIS A C 1
ATOM 755 O O . HIS A 1 109 ? 28.334 52.368 9.646 1.00 38.79 109 HIS A O 1
ATOM 762 N N . THR A 1 110 ? 30.210 52.394 10.921 1.00 37.32 110 THR A N 1
ATOM 763 C CA . THR A 1 110 ? 30.428 53.889 10.775 1.00 34.91 110 THR A CA 1
ATOM 764 C C . THR A 1 110 ? 30.652 54.229 9.293 1.00 32.97 110 THR A C 1
ATOM 765 O O . THR A 1 110 ? 30.067 55.147 8.771 1.00 32.15 110 THR A O 1
ATOM 769 N N . TYR A 1 111 ? 31.491 53.443 8.623 1.00 31.93 111 TYR A N 1
ATOM 770 C CA . TYR A 1 111 ? 31.783 53.634 7.229 1.00 34.05 111 TYR A CA 1
ATOM 771 C C . TYR A 1 111 ? 30.490 53.721 6.408 1.00 36.53 111 TYR A C 1
ATOM 772 O O . TYR A 1 111 ? 30.234 54.750 5.717 1.00 35.93 111 TYR A O 1
ATOM 781 N N . HIS A 1 112 ? 29.660 52.671 6.409 1.00 40.46 112 HIS A N 1
ATOM 782 C CA . HIS A 1 112 ? 28.518 52.786 5.468 1.00 44.48 112 HIS A CA 1
ATOM 783 C C . HIS A 1 112 ? 27.590 53.946 5.873 1.00 43.62 112 HIS A C 1
ATOM 784 O O . HIS A 1 112 ? 26.917 54.517 5.022 1.00 44.51 112 HIS A O 1
ATOM 791 N N . LYS A 1 113 ? 27.566 54.340 7.140 1.00 41.86 113 LYS A N 1
ATOM 792 C CA . LYS A 1 113 ? 26.772 55.479 7.523 1.00 44.81 113 LYS A CA 1
ATOM 793 C C . LYS A 1 113 ? 27.356 56.798 6.970 1.00 42.54 113 LYS A C 1
ATOM 794 O O . LYS A 1 113 ? 26.618 57.665 6.576 1.00 41.65 113 LYS A O 1
ATOM 800 N N . LEU A 1 114 ? 28.684 56.953 6.930 1.00 42.09 114 LEU A N 1
ATOM 801 C CA . LEU A 1 114 ? 29.324 58.217 6.428 1.00 39.19 114 LEU A CA 1
ATOM 802 C C . LEU A 1 114 ? 29.192 58.275 4.894 1.00 38.99 114 LEU A C 1
ATOM 803 O O . LEU A 1 114 ? 28.911 59.320 4.350 1.00 36.50 114 LEU A O 1
ATOM 808 N N . ILE A 1 115 ? 29.361 57.135 4.218 1.00 40.08 115 ILE A N 1
ATOM 809 C CA . ILE A 1 115 ? 29.255 56.997 2.762 1.00 43.72 115 ILE A CA 1
ATOM 810 C C . ILE A 1 115 ? 27.792 57.102 2.306 1.00 47.37 115 ILE A C 1
ATOM 811 O O . ILE A 1 115 ? 27.549 57.430 1.185 1.00 50.99 115 ILE A O 1
ATOM 816 N N . GLU A 1 116 ? 26.826 56.828 3.177 1.00 51.47 116 GLU A N 1
ATOM 817 C CA . GLU A 1 116 ? 25.391 57.000 2.821 1.00 55.72 116 GLU A CA 1
ATOM 818 C C . GLU A 1 116 ? 25.011 58.479 3.021 1.00 52.36 116 GLU A C 1
ATOM 819 O O . GLU A 1 116 ? 24.635 59.137 2.081 1.00 53.68 116 GLU A O 1
ATOM 825 N N . GLY A 1 117 ? 25.179 59.005 4.236 1.00 49.87 117 GLY A N 1
ATOM 826 C CA . GLY A 1 117 ? 24.762 60.370 4.631 1.00 49.42 117 GLY A CA 1
ATOM 827 C C . GLY A 1 117 ? 25.450 61.518 3.867 1.00 50.63 117 GLY A C 1
ATOM 828 O O . GLY A 1 117 ? 24.846 62.600 3.703 1.00 54.63 117 GLY A O 1
ATOM 829 N N . ILE A 1 118 ? 26.699 61.325 3.419 1.00 46.28 118 ILE A N 1
ATOM 830 C CA . ILE A 1 118 ? 27.421 62.290 2.574 1.00 47.08 118 ILE A CA 1
ATOM 831 C C . ILE A 1 118 ? 27.059 62.073 1.094 1.00 50.10 118 ILE A C 1
ATOM 832 O O . ILE A 1 118 ? 26.768 63.036 0.404 1.00 52.39 118 ILE A O 1
ATOM 837 N N . GLY A 1 119 ? 27.022 60.820 0.621 1.00 51.75 119 GLY A N 1
ATOM 838 C CA . GLY A 1 119 ? 26.854 60.487 -0.820 1.00 52.69 119 GLY A CA 1
ATOM 839 C C . GLY A 1 119 ? 25.513 60.949 -1.374 1.00 56.13 119 GLY A C 1
ATOM 840 O O . GLY A 1 119 ? 25.328 61.067 -2.614 1.00 55.04 119 GLY A O 1
ATOM 841 N N . LYS A 1 120 ? 24.583 61.266 -0.458 1.00 57.26 120 LYS A N 1
ATOM 842 C CA . LYS A 1 120 ? 23.235 61.699 -0.828 1.00 57.99 120 LYS A CA 1
ATOM 843 C C . LYS A 1 120 ? 23.267 63.145 -1.345 1.00 57.45 120 LYS A C 1
ATOM 844 O O . LYS A 1 120 ? 22.320 63.517 -2.040 1.00 55.74 120 LYS A O 1
ATOM 848 N N . TYR A 1 121 ? 24.339 63.927 -1.080 1.00 55.87 121 TYR A N 1
ATOM 849 C CA . TYR A 1 121 ? 24.474 65.264 -1.718 1.00 54.80 121 TYR A CA 1
ATOM 850 C C . TYR A 1 121 ? 25.387 65.247 -2.950 1.00 51.87 121 TYR A C 1
ATOM 851 O O . TYR A 1 121 ? 25.762 66.297 -3.415 1.00 52.55 121 TYR A O 1
ATOM 860 N N . ASN A 1 122 ? 25.719 64.068 -3.473 1.00 53.52 122 ASN A N 1
ATOM 861 C CA . ASN A 1 122 ? 26.307 63.893 -4.824 1.00 53.99 122 ASN A CA 1
ATOM 862 C C . ASN A 1 122 ? 27.597 64.702 -4.935 1.00 51.84 122 ASN A C 1
ATOM 863 O O . ASN A 1 122 ? 27.670 65.752 -5.575 1.00 50.81 122 ASN A O 1
ATOM 868 N N . PRO A 1 123 ? 28.658 64.236 -4.257 1.00 48.85 123 PRO A N 1
ATOM 869 C CA . PRO A 1 123 ? 30.004 64.701 -4.552 1.00 46.92 123 PRO A CA 1
ATOM 870 C C . PRO A 1 123 ? 30.487 64.153 -5.904 1.00 46.00 123 PRO A C 1
ATOM 871 O O . PRO A 1 123 ? 30.013 63.161 -6.373 1.00 43.95 123 PRO A O 1
ATOM 875 N N . LYS A 1 124 ? 31.452 64.834 -6.509 1.00 48.12 124 LYS A N 1
ATOM 876 C CA . LYS A 1 124 ? 32.060 64.379 -7.724 1.00 52.00 124 LYS A CA 1
ATOM 877 C C . LYS A 1 124 ? 32.759 63.028 -7.475 1.00 51.68 124 LYS A C 1
ATOM 878 O O . LYS A 1 124 ? 32.686 62.143 -8.268 1.00 50.91 124 LYS A O 1
ATOM 884 N N . THR A 1 125 ? 33.469 62.896 -6.355 1.00 50.05 125 THR A N 1
ATOM 885 C CA . THR A 1 125 ? 34.055 61.646 -5.957 1.00 49.71 125 THR A CA 1
ATOM 886 C C . THR A 1 125 ? 33.991 61.543 -4.432 1.00 46.39 125 THR A C 1
ATOM 887 O O . THR A 1 125 ? 33.930 62.551 -3.697 1.00 41.93 125 THR A O 1
ATOM 891 N N . LEU A 1 126 ? 34.012 60.309 -3.945 1.00 43.78 126 LEU A N 1
ATOM 892 C CA . LEU A 1 126 ? 33.930 60.086 -2.528 1.00 42.56 126 LEU A CA 1
ATOM 893 C C . LEU A 1 126 ? 34.835 58.929 -2.168 1.00 42.30 126 LEU A C 1
ATOM 894 O O . LEU A 1 126 ? 34.640 57.838 -2.666 1.00 43.08 126 LEU A O 1
ATOM 899 N N . LYS A 1 127 ? 35.825 59.207 -1.319 1.00 40.59 127 LYS A N 1
ATOM 900 C CA . LYS A 1 127 ? 36.772 58.225 -0.874 1.00 39.80 127 LYS A CA 1
ATOM 901 C C . LYS A 1 127 ? 36.876 58.242 0.647 1.00 35.20 127 LYS A C 1
ATOM 902 O O . LYS A 1 127 ? 36.551 59.180 1.302 1.00 32.68 127 LYS A O 1
ATOM 908 N N . PHE A 1 128 ? 37.317 57.113 1.159 1.00 33.84 128 PHE A N 1
ATOM 909 C CA . PHE A 1 128 ? 37.455 56.863 2.573 1.00 32.46 128 PHE A CA 1
ATOM 910 C C . PHE A 1 128 ? 38.910 56.462 2.828 1.00 29.99 128 PHE A C 1
ATOM 911 O O . PHE A 1 128 ? 39.446 55.645 2.078 1.00 29.98 128 PHE A O 1
ATOM 919 N N . ALA A 1 129 ? 39.571 57.155 3.762 1.00 26.04 129 ALA A N 1
ATOM 920 C CA . ALA A 1 129 ? 40.887 56.758 4.248 1.00 24.60 129 ALA A CA 1
ATOM 921 C C . ALA A 1 129 ? 40.771 56.443 5.731 1.00 23.55 129 ALA A C 1
ATOM 922 O O . ALA A 1 129 ? 40.090 57.155 6.474 1.00 23.97 129 ALA A O 1
ATOM 924 N N . THR A 1 130 ? 41.460 55.399 6.151 1.00 23.02 130 THR A N 1
ATOM 925 C CA . THR A 1 130 ? 41.567 55.103 7.568 1.00 22.32 130 THR A CA 1
ATOM 926 C C . THR A 1 130 ? 43.033 54.868 7.913 1.00 21.77 130 THR A C 1
ATOM 927 O O . THR A 1 130 ? 43.790 54.320 7.097 1.00 23.29 130 THR A O 1
ATOM 931 N N . LEU A 1 131 ? 43.411 55.317 9.107 1.00 19.84 131 LEU A N 1
ATOM 932 C CA . LEU A 1 131 ? 44.718 55.048 9.611 1.00 19.36 131 LEU A CA 1
ATOM 933 C C . LEU A 1 131 ? 44.835 53.547 9.925 1.00 19.07 131 LEU A C 1
ATOM 934 O O . LEU A 1 131 ? 45.863 52.954 9.648 1.00 18.95 131 LEU A O 1
ATOM 939 N N . LEU A 1 132 ? 43.822 53.002 10.574 1.00 18.53 132 LEU A N 1
ATOM 940 C CA . LEU A 1 132 ? 43.891 51.641 11.016 1.00 20.24 132 LEU A CA 1
ATOM 941 C C . LEU A 1 132 ? 42.654 50.873 10.542 1.00 20.85 132 LEU A C 1
ATOM 942 O O . LEU A 1 132 ? 41.520 51.352 10.607 1.00 20.01 132 LEU A O 1
ATOM 947 N N . PHE A 1 133 ? 42.904 49.638 10.103 1.00 23.28 133 PHE A N 1
ATOM 948 C CA . PHE A 1 133 ? 41.878 48.712 9.673 1.00 24.99 133 PHE A CA 1
ATOM 949 C C . PHE A 1 133 ? 42.021 47.389 10.449 1.00 25.14 133 PHE A C 1
ATOM 950 O O . PHE A 1 133 ? 43.059 46.801 10.507 1.00 25.13 133 PHE A O 1
ATOM 958 N N . LYS A 1 134 ? 40.950 46.973 11.099 1.00 28.07 134 LYS A N 1
ATOM 959 C CA . LYS A 1 134 ? 40.790 45.700 11.819 1.00 31.11 134 LYS A CA 1
ATOM 960 C C . LYS A 1 134 ? 39.775 44.791 11.105 1.00 33.62 134 LYS A C 1
ATOM 961 O O . LYS A 1 134 ? 38.576 44.844 11.408 1.00 30.79 134 LYS A O 1
ATOM 967 N N . PRO A 1 135 ? 40.211 43.962 10.127 1.00 37.94 135 PRO A N 1
ATOM 968 C CA . PRO A 1 135 ? 39.295 43.163 9.307 1.00 40.67 135 PRO A CA 1
ATOM 969 C C . PRO A 1 135 ? 38.337 42.199 10.038 1.00 43.22 135 PRO A C 1
ATOM 970 O O . PRO A 1 135 ? 37.266 41.937 9.524 1.00 46.28 135 PRO A O 1
ATOM 974 N N . ALA A 1 136 ? 38.665 41.752 11.250 1.00 44.75 136 ALA A N 1
ATOM 975 C CA . ALA A 1 136 ? 37.748 40.854 12.013 1.00 50.54 136 ALA A CA 1
ATOM 976 C C . ALA A 1 136 ? 36.397 41.558 12.284 1.00 54.79 136 ALA A C 1
ATOM 977 O O . ALA A 1 136 ? 36.323 42.768 12.434 1.00 53.08 136 ALA A O 1
ATOM 979 N N . ARG A 1 137 ? 35.317 40.762 12.311 1.00 59.77 137 ARG A N 1
ATOM 980 C CA . ARG A 1 137 ? 33.906 41.193 12.529 1.00 62.05 137 ARG A CA 1
ATOM 981 C C . ARG A 1 137 ? 33.474 42.268 11.520 1.00 60.08 137 ARG A C 1
ATOM 982 O O . ARG A 1 137 ? 32.654 43.097 11.839 1.00 59.43 137 ARG A O 1
ATOM 990 N N . LEU A 1 138 ? 33.986 42.208 10.293 1.00 60.69 138 LEU A N 1
ATOM 991 C CA . LEU A 1 138 ? 33.586 43.139 9.255 1.00 61.39 138 LEU A CA 1
ATOM 992 C C . LEU A 1 138 ? 32.119 42.835 8.897 1.00 67.39 138 LEU A C 1
ATOM 993 O O . LEU A 1 138 ? 31.777 41.699 8.540 1.00 69.70 138 LEU A O 1
ATOM 998 N N . GLU A 1 139 ? 31.254 43.843 9.083 1.00 68.98 139 GLU A N 1
ATOM 999 C CA . GLU A 1 139 ? 29.838 43.881 8.640 1.00 71.44 139 GLU A CA 1
ATOM 1000 C C . GLU A 1 139 ? 29.672 43.217 7.268 1.00 77.93 139 GLU A C 1
ATOM 1001 O O . GLU A 1 139 ? 29.026 42.176 7.169 1.00 84.96 139 GLU A O 1
ATOM 1007 N N . ARG A 1 140 ? 30.226 43.826 6.212 1.00 81.36 140 ARG A N 1
ATOM 1008 C CA . ARG A 1 140 ? 29.916 43.397 4.839 1.00 85.43 140 ARG A CA 1
ATOM 1009 C C . ARG A 1 140 ? 31.001 43.907 3.890 1.00 86.51 140 ARG A C 1
ATOM 1010 O O . ARG A 1 140 ? 32.152 44.019 4.306 1.00 86.84 140 ARG A O 1
ATOM 1018 N N . ASP A 1 141 ? 30.616 44.202 2.637 1.00 87.08 141 ASP A N 1
ATOM 1019 C CA . ASP A 1 141 ? 31.506 44.746 1.590 1.00 86.80 141 ASP A CA 1
ATOM 1020 C C . ASP A 1 141 ? 31.714 46.258 1.786 1.00 83.98 141 ASP A C 1
ATOM 1021 O O . ASP A 1 141 ? 30.797 47.066 1.564 1.00 88.31 141 ASP A O 1
ATOM 1026 N N . VAL A 1 142 ? 32.950 46.617 2.167 1.00 76.74 142 VAL A N 1
ATOM 1027 C CA . VAL A 1 142 ? 33.425 47.990 2.380 1.00 67.72 142 VAL A CA 1
ATOM 1028 C C . VAL A 1 142 ? 34.644 48.245 1.465 1.00 61.10 142 VAL A C 1
ATOM 1029 O O . VAL A 1 142 ? 35.586 47.464 1.415 1.00 54.00 142 VAL A O 1
ATOM 1033 N N . LYS A 1 143 ? 34.598 49.350 0.712 1.00 57.98 143 LYS A N 1
ATOM 1034 C CA . LYS A 1 143 ? 35.695 49.789 -0.160 1.00 54.82 143 LYS A CA 1
ATOM 1035 C C . LYS A 1 143 ? 36.500 50.843 0.622 1.00 49.60 143 LYS A C 1
ATOM 1036 O O . LYS A 1 143 ? 36.052 51.998 0.784 1.00 48.88 143 LYS A O 1
ATOM 1039 N N . LEU A 1 144 ? 37.652 50.443 1.184 1.00 44.88 144 LEU A N 1
ATOM 1040 C CA . LEU A 1 144 ? 38.577 51.416 1.768 1.00 40.36 144 LEU A CA 1
ATOM 1041 C C . LEU A 1 144 ? 39.619 51.810 0.719 1.00 38.83 144 LEU A C 1
ATOM 1042 O O . LEU A 1 144 ? 40.403 50.991 0.310 1.00 39.55 144 LEU A O 1
ATOM 1047 N N . ASP A 1 145 ? 39.660 53.091 0.346 1.00 36.29 145 ASP A N 1
ATOM 1048 C CA . ASP A 1 145 ? 40.481 53.530 -0.740 1.00 36.12 145 ASP A CA 1
ATOM 1049 C C . ASP A 1 145 ? 41.928 53.690 -0.268 1.00 34.94 145 ASP A C 1
ATOM 1050 O O . ASP A 1 145 ? 42.829 53.629 -1.052 1.00 34.49 145 ASP A O 1
ATOM 1055 N N . TYR A 1 146 ? 42.117 53.942 1.038 1.00 34.48 146 TYR A N 1
ATOM 1056 C CA . TYR A 1 146 ? 43.431 54.109 1.646 1.00 32.02 146 TYR A CA 1
ATOM 1057 C C . TYR A 1 146 ? 43.425 53.568 3.070 1.00 30.63 146 TYR A C 1
ATOM 1058 O O . TYR A 1 146 ? 42.501 53.877 3.820 1.00 30.08 146 TYR A O 1
ATOM 1067 N N . VAL A 1 147 ? 44.461 52.779 3.387 1.00 28.45 147 VAL A N 1
ATOM 1068 C CA . VAL A 1 147 ? 44.667 52.131 4.633 1.00 27.97 147 VAL A CA 1
ATOM 1069 C C . VAL A 1 147 ? 46.151 52.327 4.971 1.00 27.97 147 VAL A C 1
ATOM 1070 O O . VAL A 1 147 ? 47.023 51.971 4.168 1.00 27.60 147 VAL A O 1
ATOM 1074 N N . CYS A 1 148 ? 46.459 52.931 6.133 1.00 26.47 148 CYS A N 1
ATOM 1075 C CA . CYS A 1 148 ? 47.857 53.021 6.556 1.00 25.97 148 CYS A CA 1
ATOM 1076 C C . CYS A 1 148 ? 48.292 51.690 7.147 1.00 25.93 148 CYS A C 1
ATOM 1077 O O . CYS A 1 148 ? 49.339 51.215 6.865 1.00 25.38 148 CYS A O 1
ATOM 1080 N N . PHE A 1 149 ? 47.467 51.107 8.001 1.00 27.52 149 PHE A N 1
ATOM 1081 C CA . PHE A 1 149 ? 47.879 49.873 8.671 1.00 28.12 149 PHE A CA 1
ATOM 1082 C C . PHE A 1 149 ? 46.692 48.932 8.827 1.00 28.73 149 PHE A C 1
ATOM 1083 O O . PHE A 1 149 ? 45.630 49.351 9.303 1.00 26.54 149 PHE A O 1
ATOM 1091 N N . GLU A 1 150 ? 46.936 47.669 8.474 1.00 31.09 150 GLU A N 1
ATOM 1092 C CA . GLU A 1 150 ? 45.997 46.574 8.640 1.00 33.31 150 GLU A CA 1
ATOM 1093 C C . GLU A 1 150 ? 46.453 45.842 9.898 1.00 31.30 150 GLU A C 1
ATOM 1094 O O . GLU A 1 150 ? 47.532 45.356 9.958 1.00 32.57 150 GLU A O 1
ATOM 1100 N N . ILE A 1 151 ? 45.664 45.889 10.956 1.00 28.42 151 ILE A N 1
ATOM 1101 C CA . ILE A 1 151 ? 46.208 45.504 12.219 1.00 27.72 151 ILE A CA 1
ATOM 1102 C C . ILE A 1 151 ? 45.406 44.305 12.708 1.00 28.33 151 ILE A C 1
ATOM 1103 O O . ILE A 1 151 ? 44.350 44.051 12.171 1.00 27.07 151 ILE A O 1
ATOM 1108 N N . GLU A 1 152 ? 45.903 43.650 13.748 1.00 31.21 152 GLU A N 1
ATOM 1109 C CA . GLU A 1 152 ? 45.197 42.502 14.324 1.00 37.38 152 GLU A CA 1
ATOM 1110 C C . GLU A 1 152 ? 44.117 43.023 15.283 1.00 37.22 152 GLU A C 1
ATOM 1111 O O . GLU A 1 152 ? 43.907 44.218 15.471 1.00 34.33 152 GLU A O 1
ATOM 1117 N N . ASP A 1 153 ? 43.349 42.095 15.820 1.00 38.40 153 ASP A N 1
ATOM 1118 C CA . ASP A 1 153 ? 42.132 42.407 16.521 1.00 40.19 153 ASP A CA 1
ATOM 1119 C C . ASP A 1 153 ? 42.445 42.743 17.987 1.00 36.89 153 ASP A C 1
ATOM 1120 O O . ASP A 1 153 ? 42.283 41.922 18.858 1.00 39.66 153 ASP A O 1
ATOM 1125 N N . LYS A 1 154 ? 42.948 43.946 18.253 1.00 33.40 154 LYS A N 1
ATOM 1126 C CA . LYS A 1 154 ? 43.538 44.270 19.564 1.00 30.97 154 LYS A CA 1
ATOM 1127 C C . LYS A 1 154 ? 43.005 45.631 19.992 1.00 26.69 154 LYS A C 1
ATOM 1128 O O . LYS A 1 154 ? 42.698 46.453 19.169 1.00 23.67 154 LYS A O 1
ATOM 1134 N N . PHE A 1 155 ? 42.893 45.848 21.298 1.00 24.84 155 PHE A N 1
ATOM 1135 C CA . PHE A 1 155 ? 42.472 47.143 21.802 1.00 23.32 155 PHE A CA 1
ATOM 1136 C C . PHE A 1 155 ? 43.683 48.105 21.873 1.00 20.30 155 PHE A C 1
ATOM 1137 O O . PHE A 1 155 ? 44.629 47.892 22.602 1.00 19.74 155 PHE A O 1
ATOM 1145 N N . ILE A 1 156 ? 43.646 49.118 21.018 1.00 18.37 156 ILE A N 1
ATOM 1146 C CA . ILE A 1 156 ? 44.720 50.091 20.755 1.00 18.53 156 ILE A CA 1
ATOM 1147 C C . ILE A 1 156 ? 44.293 51.522 21.178 1.00 16.91 156 ILE A C 1
ATOM 1148 O O . ILE A 1 156 ? 43.102 51.830 21.260 1.00 15.78 156 ILE A O 1
ATOM 1153 N N . VAL A 1 157 ? 45.286 52.288 21.658 1.00 14.94 157 VAL A N 1
ATOM 1154 C CA . VAL A 1 157 ? 45.149 53.635 22.076 1.00 13.79 157 VAL A CA 1
ATOM 1155 C C . VAL A 1 157 ? 46.369 54.413 21.545 1.00 13.15 157 VAL A C 1
ATOM 1156 O O . VAL A 1 157 ? 47.292 53.811 21.019 1.00 12.56 157 VAL A O 1
ATOM 1160 N N . GLY A 1 158 ? 46.346 55.745 21.754 1.00 12.23 158 GLY A N 1
ATOM 1161 C CA . GLY A 1 158 ? 47.423 56.634 21.431 1.00 11.81 158 GLY A CA 1
ATOM 1162 C C . GLY A 1 158 ? 47.196 57.301 20.069 1.00 11.30 158 GLY A C 1
ATOM 1163 O O . GLY A 1 158 ? 46.302 56.918 19.304 1.00 10.75 158 GLY A O 1
ATOM 1164 N N . TYR A 1 159 ? 48.049 58.273 19.750 1.00 11.21 159 TYR A N 1
ATOM 1165 C CA . TYR A 1 159 ? 48.024 59.001 18.492 1.00 11.37 159 TYR A CA 1
ATOM 1166 C C . TYR A 1 159 ? 46.611 59.490 18.214 1.00 11.39 159 TYR A C 1
ATOM 1167 O O . TYR A 1 159 ? 46.086 59.340 17.112 1.00 11.78 159 TYR A O 1
ATOM 1176 N N . GLY A 1 160 ? 45.941 59.970 19.252 1.00 12.33 160 GLY A N 1
ATOM 1177 C CA . GLY A 1 160 ? 44.619 60.579 19.149 1.00 12.94 160 GLY A CA 1
ATOM 1178 C C . GLY A 1 160 ? 43.467 59.709 19.603 1.00 14.17 160 GLY A C 1
ATOM 1179 O O . GLY A 1 160 ? 42.382 60.240 19.846 1.00 14.54 160 GLY A O 1
ATOM 1180 N N . LEU A 1 161 ? 43.676 58.378 19.662 1.00 15.42 161 LEU A N 1
ATOM 1181 C CA . LEU A 1 161 ? 42.683 57.365 20.083 1.00 16.70 161 LEU A CA 1
ATOM 1182 C C . LEU A 1 161 ? 42.757 57.213 21.594 1.00 17.48 161 LEU A C 1
ATOM 1183 O O . LEU A 1 161 ? 43.842 57.119 22.141 1.00 17.41 161 LEU A O 1
ATOM 1188 N N . ASP A 1 162 ? 41.599 57.199 22.265 1.00 18.07 162 ASP A N 1
ATOM 1189 C CA . ASP A 1 162 ? 41.557 57.260 23.695 1.00 18.61 162 ASP A CA 1
ATOM 1190 C C . ASP A 1 162 ? 40.960 55.998 24.280 1.00 18.19 162 ASP A C 1
ATOM 1191 O O . ASP A 1 162 ? 40.395 55.266 23.601 1.00 16.87 162 ASP A O 1
ATOM 1196 N N . PHE A 1 163 ? 41.060 55.896 25.604 1.00 17.89 163 PHE A N 1
ATOM 1197 C CA . PHE A 1 163 ? 40.235 55.105 26.419 1.00 18.41 163 PHE A CA 1
ATOM 1198 C C . PHE A 1 163 ? 39.909 55.939 27.666 1.00 19.12 163 PHE A C 1
ATOM 1199 O O . PHE A 1 163 ? 40.785 56.293 28.443 1.00 19.10 163 PHE A O 1
ATOM 1207 N N . ASP A 1 164 ? 38.641 56.212 27.898 1.00 20.38 164 ASP A N 1
ATOM 1208 C CA . ASP A 1 164 ? 38.198 57.045 29.060 1.00 21.93 164 ASP A CA 1
ATOM 1209 C C . ASP A 1 164 ? 38.948 58.394 29.132 1.00 19.39 164 ASP A C 1
ATOM 1210 O O . ASP A 1 164 ? 39.382 58.801 30.159 1.00 17.50 164 ASP A O 1
ATOM 1215 N N . GLU A 1 165 ? 39.114 59.042 27.967 1.00 18.59 165 GLU A N 1
ATOM 1216 C CA . GLU A 1 165 ? 39.777 60.346 27.872 1.00 18.86 165 GLU A CA 1
ATOM 1217 C C . GLU A 1 165 ? 41.271 60.266 28.213 1.00 17.45 165 GLU A C 1
ATOM 1218 O O . GLU A 1 165 ? 41.892 61.318 28.325 1.00 17.45 165 GLU A O 1
ATOM 1224 N N . LYS A 1 166 ? 41.846 59.061 28.370 1.00 16.70 166 LYS A N 1
ATOM 1225 C CA . LYS A 1 166 ? 43.270 58.843 28.537 1.00 16.93 166 LYS A CA 1
ATOM 1226 C C . LYS A 1 166 ? 43.889 58.419 27.185 1.00 14.68 166 LYS A C 1
ATOM 1227 O O . LYS A 1 166 ? 43.232 57.909 26.311 1.00 13.96 166 LYS A O 1
ATOM 1233 N N . TYR A 1 167 ? 45.186 58.626 27.076 1.00 13.65 167 TYR A N 1
ATOM 1234 C CA . TYR A 1 167 ? 46.086 58.079 26.042 1.00 13.02 167 TYR A CA 1
ATOM 1235 C C . TYR A 1 167 ? 46.084 58.798 24.681 1.00 12.54 167 TYR A C 1
ATOM 1236 O O . TYR A 1 167 ? 46.964 58.477 23.842 1.00 11.56 167 TYR A O 1
ATOM 1245 N N . ARG A 1 168 ? 45.182 59.769 24.440 1.00 12.93 168 ARG A N 1
ATOM 1246 C CA . ARG A 1 168 ? 45.179 60.471 23.152 1.00 13.12 168 ARG A CA 1
ATOM 1247 C C . ARG A 1 168 ? 46.573 61.057 22.858 1.00 13.23 168 ARG A C 1
ATOM 1248 O O . ARG A 1 168 ? 46.937 61.213 21.711 1.00 13.40 168 ARG A O 1
ATOM 1256 N N . GLU A 1 169 ? 47.277 61.474 23.908 1.00 13.82 169 GLU A N 1
ATOM 1257 C CA . GLU A 1 169 ? 48.509 62.214 23.849 1.00 14.78 169 GLU A CA 1
ATOM 1258 C C . GLU A 1 169 ? 49.732 61.397 23.424 1.00 14.44 169 GLU A C 1
ATOM 1259 O O . GLU A 1 169 ? 50.811 61.989 23.121 1.00 15.67 169 GLU A O 1
ATOM 1265 N N . LEU A 1 170 ? 49.657 60.088 23.461 1.00 13.72 170 LEU A N 1
ATOM 1266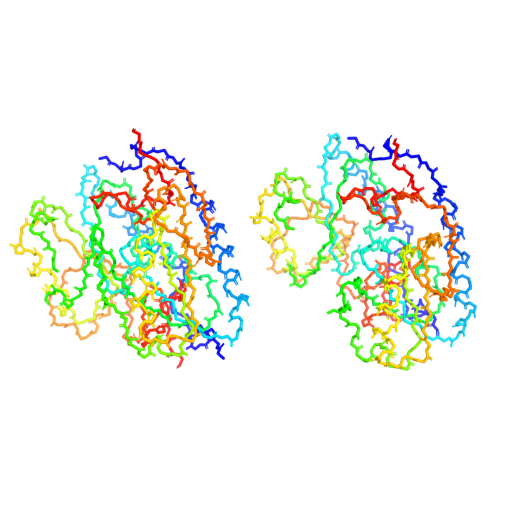 C CA . LEU A 1 170 ? 50.832 59.274 23.133 1.00 13.64 170 LEU A CA 1
ATOM 1267 C C . LEU A 1 170 ? 51.211 59.496 21.671 1.00 12.74 170 LEU A C 1
ATOM 1268 O O . LEU A 1 170 ? 50.333 59.484 20.816 1.00 11.96 170 LEU A O 1
ATOM 1273 N N . PRO A 1 171 ? 52.503 59.680 21.349 1.00 12.55 171 PRO A N 1
ATOM 1274 C CA . PRO A 1 171 ? 52.923 59.915 19.967 1.00 12.81 171 PRO A CA 1
ATOM 1275 C C . PRO A 1 171 ? 52.882 58.630 19.134 1.00 12.81 171 PRO A C 1
ATOM 1276 O O . PRO A 1 171 ? 53.195 58.670 18.001 1.00 13.20 171 PRO A O 1
ATOM 1280 N N . TYR A 1 172 ? 52.603 57.503 19.777 1.00 12.87 172 TYR A N 1
ATOM 1281 C CA . TYR A 1 172 ? 52.616 56.150 19.112 1.00 13.13 172 TYR A CA 1
ATOM 1282 C C . TYR A 1 172 ? 51.258 55.475 19.361 1.00 12.59 172 TYR A C 1
ATOM 1283 O O . TYR A 1 172 ? 50.481 55.911 20.220 1.00 12.43 172 TYR A O 1
ATOM 1292 N N . ILE A 1 173 ? 50.985 54.450 18.580 1.00 12.47 173 ILE A N 1
ATOM 1293 C CA . ILE A 1 173 ? 49.858 53.544 18.783 1.00 12.50 173 ILE A CA 1
ATOM 1294 C C . ILE A 1 173 ? 50.345 52.469 19.770 1.00 12.59 173 ILE A C 1
ATOM 1295 O O . ILE A 1 173 ? 51.383 51.893 19.553 1.00 11.68 173 ILE A O 1
ATOM 1300 N N . GLY A 1 174 ? 49.590 52.297 20.874 1.00 12.75 174 GLY A N 1
ATOM 1301 C CA . GLY A 1 174 ? 49.912 51.424 21.953 1.00 13.23 174 GLY A CA 1
ATOM 1302 C C . GLY A 1 174 ? 48.807 50.413 22.285 1.00 13.42 174 GLY A C 1
ATOM 1303 O O . GLY A 1 174 ? 47.671 50.576 21.922 1.00 12.02 174 GLY A O 1
ATOM 1304 N N . LEU A 1 175 ? 49.238 49.364 23.025 1.00 14.53 175 LEU A N 1
ATOM 1305 C CA . LEU A 1 175 ? 48.408 48.408 23.697 1.00 15.55 175 LEU A CA 1
ATOM 1306 C C . LEU A 1 175 ? 48.327 48.796 25.154 1.00 16.03 175 LEU A C 1
ATOM 1307 O O . LEU A 1 175 ? 49.305 49.299 25.645 1.00 16.47 175 LEU A O 1
ATOM 1312 N N . ILE A 1 176 ? 47.208 48.501 25.835 1.00 16.56 176 ILE A N 1
ATOM 1313 C CA A ILE A 1 176 ? 47.105 48.631 27.286 0.50 17.33 176 ILE A CA 1
ATOM 1314 C CA B ILE A 1 176 ? 47.144 48.646 27.276 0.50 17.28 176 ILE A CA 1
ATOM 1315 C C . ILE A 1 176 ? 47.713 47.362 27.886 1.00 18.15 176 ILE A C 1
ATOM 1316 O O . ILE A 1 176 ? 47.344 46.248 27.537 1.00 18.81 176 ILE A O 1
ATOM 1325 N N . LYS A 1 177 ? 48.628 47.520 28.809 1.00 20.35 177 LYS A N 1
ATOM 1326 C CA . LYS A 1 177 ? 49.283 46.361 29.435 1.00 22.32 177 LYS A CA 1
ATOM 1327 C C . LYS A 1 177 ? 48.256 45.545 30.236 1.00 22.66 177 LYS A C 1
ATOM 1328 O O . LYS A 1 177 ? 47.246 46.045 30.720 1.00 22.78 177 LYS A O 1
ATOM 1335 N N . THR B 1 2 ? 45.356 75.130 -7.539 1.00 48.32 2 THR B N 1
ATOM 1336 C CA . THR B 1 2 ? 46.571 75.749 -6.916 1.00 49.76 2 THR B CA 1
ATOM 1337 C C . THR B 1 2 ? 46.643 75.560 -5.372 1.00 47.77 2 THR B C 1
ATOM 1338 O O . THR B 1 2 ? 45.769 76.002 -4.605 1.00 47.02 2 THR B O 1
ATOM 1342 N N . TYR B 1 3 ? 47.751 74.970 -4.902 1.00 44.93 3 TYR B N 1
ATOM 1343 C CA . TYR B 1 3 ? 48.117 74.868 -3.475 1.00 42.36 3 TYR B CA 1
ATOM 1344 C C . TYR B 1 3 ? 48.012 76.261 -2.805 1.00 40.11 3 TYR B C 1
ATOM 1345 O O . TYR B 1 3 ? 48.514 77.266 -3.308 1.00 41.26 3 TYR B O 1
ATOM 1354 N N . SER B 1 4 ? 47.314 76.318 -1.666 1.00 36.77 4 SER B N 1
ATOM 1355 C CA . SER B 1 4 ? 46.983 77.573 -0.979 1.00 36.00 4 SER B CA 1
ATOM 1356 C C . SER B 1 4 ? 48.232 78.308 -0.454 1.00 36.16 4 SER B C 1
ATOM 1357 O O . SER B 1 4 ? 48.167 79.508 -0.280 1.00 37.38 4 SER B O 1
ATOM 1360 N N . ALA B 1 5 ? 49.364 77.624 -0.266 1.00 36.98 5 ALA B N 1
ATOM 1361 C CA . ALA B 1 5 ? 50.660 78.299 0.130 1.00 40.72 5 ALA B CA 1
ATOM 1362 C C . ALA B 1 5 ? 51.060 79.409 -0.868 1.00 43.21 5 ALA B C 1
ATOM 1363 O O . ALA B 1 5 ? 51.555 80.439 -0.428 1.00 42.47 5 ALA B O 1
ATOM 1365 N N . GLU B 1 6 ? 50.800 79.220 -2.176 1.00 46.81 6 GLU B N 1
ATOM 1366 C CA . GLU B 1 6 ? 51.138 80.209 -3.253 1.00 50.34 6 GLU B CA 1
ATOM 1367 C C . GLU B 1 6 ? 50.646 81.632 -2.942 1.00 48.43 6 GLU B C 1
ATOM 1368 O O . GLU B 1 6 ? 51.368 82.580 -3.217 1.00 49.01 6 GLU B O 1
ATOM 1374 N N . ASN B 1 7 ? 49.427 81.809 -2.429 1.00 44.74 7 ASN B N 1
ATOM 1375 C CA . ASN B 1 7 ? 48.978 83.172 -2.157 1.00 46.61 7 ASN B CA 1
ATOM 1376 C C . ASN B 1 7 ? 49.192 83.605 -0.680 1.00 43.02 7 ASN B C 1
ATOM 1377 O O . ASN B 1 7 ? 48.434 84.425 -0.169 1.00 41.46 7 ASN B O 1
ATOM 1382 N N . THR B 1 8 ? 50.242 83.103 -0.013 1.00 38.62 8 THR B N 1
ATOM 1383 C CA . THR B 1 8 ? 50.624 83.500 1.345 1.00 35.36 8 THR B CA 1
ATOM 1384 C C . THR B 1 8 ? 52.117 83.811 1.385 1.00 35.67 8 THR B C 1
ATOM 1385 O O . THR B 1 8 ? 52.843 83.531 0.445 1.00 35.19 8 THR B O 1
ATOM 1389 N N . GLU B 1 9 ? 52.537 84.401 2.497 1.00 35.34 9 GLU B N 1
ATOM 1390 C CA . GLU B 1 9 ? 53.913 84.651 2.817 1.00 35.53 9 GLU B CA 1
ATOM 1391 C C . GLU B 1 9 ? 54.096 84.118 4.229 1.00 31.05 9 GLU B C 1
ATOM 1392 O O . GLU B 1 9 ? 53.204 84.278 5.063 1.00 28.91 9 GLU B O 1
ATOM 1398 N N . VAL B 1 10 ? 55.248 83.522 4.513 1.00 27.92 10 VAL B N 1
ATOM 1399 C CA . VAL B 1 10 ? 55.480 82.984 5.817 1.00 25.45 10 VAL B CA 1
ATOM 1400 C C . VAL B 1 10 ? 55.646 84.125 6.815 1.00 24.44 10 VAL B C 1
ATOM 1401 O O . VAL B 1 10 ? 56.479 84.929 6.666 1.00 25.98 10 VAL B O 1
ATOM 1405 N N . TYR B 1 11 ? 54.870 84.099 7.897 1.00 23.81 11 TYR B N 1
ATOM 1406 C CA . TYR B 1 11 ? 54.963 85.008 9.037 1.00 23.15 11 TYR B CA 1
ATOM 1407 C C . TYR B 1 11 ? 55.611 84.359 10.269 1.00 21.92 11 TYR B C 1
ATOM 1408 O O . TYR B 1 11 ? 56.253 85.003 11.027 1.00 21.79 11 TYR B O 1
ATOM 1417 N N . ILE B 1 12 ? 55.225 83.128 10.608 1.00 20.91 12 ILE B N 1
ATOM 1418 C CA . ILE B 1 12 ? 55.874 82.365 11.697 1.00 19.36 12 ILE B CA 1
ATOM 1419 C C . ILE B 1 12 ? 56.135 80.980 11.088 1.00 19.26 12 ILE B C 1
ATOM 1420 O O . ILE B 1 12 ? 55.171 80.274 10.667 1.00 17.75 12 ILE B O 1
ATOM 1425 N N . THR B 1 13 ? 57.419 80.588 11.056 1.00 19.43 13 THR B N 1
ATOM 1426 C CA . THR B 1 13 ? 57.852 79.342 10.439 1.00 19.46 13 THR B CA 1
ATOM 1427 C C . THR B 1 13 ? 57.422 78.134 11.285 1.00 18.60 13 THR B C 1
ATOM 1428 O O . THR B 1 13 ? 57.162 78.217 12.495 1.00 17.07 13 THR B O 1
ATOM 1432 N N . SER B 1 14 ? 57.375 76.986 10.607 1.00 19.00 14 SER B N 1
ATOM 1433 C CA . SER B 1 14 ? 57.091 75.743 11.265 1.00 20.00 14 SER B CA 1
ATOM 1434 C C . SER B 1 14 ? 58.173 75.428 12.304 1.00 20.96 14 SER B C 1
ATOM 1435 O O . SER B 1 14 ? 57.855 74.791 13.325 1.00 19.76 14 SER B O 1
ATOM 1438 N N . GLN B 1 15 ? 59.410 75.925 12.104 1.00 22.38 15 GLN B N 1
ATOM 1439 C CA . GLN B 1 15 ? 60.506 75.736 13.123 1.00 23.87 15 GLN B CA 1
ATOM 1440 C C . GLN B 1 15 ? 60.269 76.637 14.348 1.00 21.56 15 GLN B C 1
ATOM 1441 O O . GLN B 1 15 ? 60.457 76.234 15.511 1.00 19.66 15 GLN B O 1
ATOM 1447 N N . GLN B 1 16 ? 59.841 77.881 14.119 1.00 19.72 16 GLN B N 1
ATOM 1448 C CA . GLN B 1 16 ? 59.534 78.746 15.243 1.00 19.02 16 GLN B CA 1
ATOM 1449 C C . GLN B 1 16 ? 58.402 78.164 16.071 1.00 17.88 16 GLN B C 1
ATOM 1450 O O . GLN B 1 16 ? 58.473 78.160 17.294 1.00 17.35 16 GLN B O 1
ATOM 1456 N N . LEU B 1 17 ? 57.391 77.590 15.403 1.00 17.83 17 LEU B N 1
ATOM 1457 C CA . LEU B 1 17 ? 56.221 76.986 16.071 1.00 17.24 17 LEU B CA 1
ATOM 1458 C C . LEU B 1 17 ? 56.661 75.809 16.916 1.00 17.20 17 LEU B C 1
ATOM 1459 O O . LEU B 1 17 ? 56.393 75.708 18.099 1.00 16.12 17 LEU B O 1
ATOM 1464 N N . GLU B 1 18 ? 57.344 74.879 16.276 1.00 19.05 18 GLU B N 1
ATOM 1465 C CA . GLU B 1 18 ? 57.923 73.690 16.943 1.00 21.12 18 GLU B CA 1
ATOM 1466 C C . GLU B 1 18 ? 58.639 74.062 18.268 1.00 20.22 18 GLU B C 1
ATOM 1467 O O . GLU B 1 18 ? 58.494 73.454 19.304 1.00 19.11 18 GLU B O 1
ATOM 1473 N N . GLN B 1 19 ? 59.460 75.078 18.204 1.00 21.13 19 GLN B N 1
ATOM 1474 C CA . GLN B 1 19 ? 60.276 75.532 19.308 1.00 22.85 19 GLN B CA 1
ATOM 1475 C C . GLN B 1 19 ? 59.390 76.155 20.396 1.00 20.44 19 GLN B C 1
ATOM 1476 O O . GLN B 1 19 ? 59.561 75.862 21.593 1.00 18.74 19 GLN B O 1
ATOM 1482 N N . ALA B 1 20 ? 58.405 76.985 19.992 1.00 18.61 20 ALA B N 1
ATOM 1483 C CA . ALA B 1 20 ? 57.459 77.575 20.972 1.00 17.70 20 ALA B CA 1
ATOM 1484 C C . ALA B 1 20 ? 56.628 76.473 21.659 1.00 16.84 20 ALA B C 1
ATOM 1485 O O . ALA B 1 20 ? 56.357 76.539 22.854 1.00 16.49 20 ALA B O 1
ATOM 1487 N N . VAL B 1 21 ? 56.259 75.443 20.917 1.00 16.12 21 VAL B N 1
ATOM 1488 C CA . VAL B 1 21 ? 55.402 74.395 21.478 1.00 16.28 21 VAL B CA 1
ATOM 1489 C C . VAL B 1 21 ? 56.225 73.518 22.419 1.00 16.61 21 VAL B C 1
ATOM 1490 O O . VAL B 1 21 ? 55.764 73.160 23.552 1.00 16.02 21 VAL B O 1
ATOM 1494 N N . THR B 1 22 ? 57.489 73.277 22.058 1.00 17.87 22 THR B N 1
ATOM 1495 C CA . THR B 1 22 ? 58.427 72.599 22.989 1.00 18.84 22 THR B CA 1
ATOM 1496 C C . THR B 1 22 ? 58.541 73.387 24.287 1.00 19.81 22 THR B C 1
ATOM 1497 O O . THR B 1 22 ? 58.468 72.780 25.365 1.00 20.02 22 THR B O 1
ATOM 1501 N N . ARG B 1 23 ? 58.707 74.710 24.187 1.00 20.65 23 ARG B N 1
ATOM 1502 C CA . ARG B 1 23 ? 58.890 75.599 25.358 1.00 22.54 23 ARG B CA 1
ATOM 1503 C C . ARG B 1 23 ? 57.629 75.508 26.225 1.00 20.66 23 ARG B C 1
ATOM 1504 O O . ARG B 1 23 ? 57.694 75.431 27.411 1.00 20.07 23 ARG B O 1
ATOM 1512 N N . LEU B 1 24 ? 56.451 75.515 25.593 1.00 18.96 24 LEU B N 1
ATOM 1513 C CA . LEU B 1 24 ? 55.204 75.494 26.341 1.00 18.43 24 LEU B CA 1
ATOM 1514 C C . LEU B 1 24 ? 55.027 74.130 27.055 1.00 18.27 24 LEU B C 1
ATOM 1515 O O . LEU B 1 24 ? 54.543 74.078 28.166 1.00 18.24 24 LEU B O 1
ATOM 1520 N N . ALA B 1 25 ? 55.365 73.034 26.373 1.00 18.34 25 ALA B N 1
ATOM 1521 C CA . ALA B 1 25 ? 55.271 71.723 26.945 1.00 19.58 25 ALA B CA 1
ATOM 1522 C C . ALA B 1 25 ? 56.196 71.599 28.161 1.00 20.71 25 ALA B C 1
ATOM 1523 O O . ALA B 1 25 ? 55.789 71.079 29.162 1.00 19.58 25 ALA B O 1
ATOM 1525 N N . GLU B 1 26 ? 57.406 72.140 28.094 1.00 23.50 26 GLU B N 1
ATOM 1526 C CA . GLU B 1 26 ? 58.337 72.063 29.236 1.00 25.94 26 GLU B CA 1
ATOM 1527 C C . GLU B 1 26 ? 57.832 72.926 30.396 1.00 25.62 26 GLU B C 1
ATOM 1528 O O . GLU B 1 26 ? 57.813 72.426 31.520 1.00 22.80 26 GLU B O 1
ATOM 1534 N N . GLN B 1 27 ? 57.285 74.130 30.127 1.00 25.13 27 GLN B N 1
ATOM 1535 C CA . GLN B 1 27 ? 56.649 74.907 31.209 1.00 26.88 27 GLN B CA 1
ATOM 1536 C C . GLN B 1 27 ? 55.525 74.100 31.886 1.00 24.06 27 GLN B C 1
ATOM 1537 O O . GLN B 1 27 ? 55.516 74.032 33.085 1.00 24.62 27 GLN B O 1
ATOM 1543 N N . ILE B 1 28 ? 54.591 73.506 31.111 1.00 20.72 28 ILE B N 1
ATOM 1544 C CA . ILE B 1 28 ? 53.454 72.742 31.669 1.00 19.00 28 ILE B CA 1
ATOM 1545 C C . ILE B 1 28 ? 53.963 71.500 32.415 1.00 18.74 28 ILE B C 1
ATOM 1546 O O . ILE B 1 28 ? 53.484 71.272 33.436 1.00 18.44 28 ILE B O 1
ATOM 1551 N N . ASN B 1 29 ? 54.884 70.709 31.858 1.00 18.74 29 ASN B N 1
ATOM 1552 C CA . ASN B 1 29 ? 55.536 69.507 32.503 1.00 20.29 29 ASN B CA 1
ATOM 1553 C C . ASN B 1 29 ? 56.066 69.849 33.919 1.00 22.32 29 ASN B C 1
ATOM 1554 O O . ASN B 1 29 ? 55.832 69.109 34.865 1.00 21.70 29 ASN B O 1
ATOM 1559 N N . GLN B 1 30 ? 56.662 71.036 34.064 1.00 25.01 30 GLN B N 1
ATOM 1560 C CA . GLN B 1 30 ? 57.254 71.500 35.290 1.00 28.77 30 GLN B CA 1
ATOM 1561 C C . GLN B 1 30 ? 56.188 72.021 36.250 1.00 29.01 30 GLN B C 1
ATOM 1562 O O . GLN B 1 30 ? 56.197 71.673 37.391 1.00 31.09 30 GLN B O 1
ATOM 1568 N N . ASP B 1 31 ? 55.273 72.859 35.752 1.00 29.22 31 ASP B N 1
ATOM 1569 C CA . ASP B 1 31 ? 54.243 73.492 36.596 1.00 28.30 31 ASP B CA 1
ATOM 1570 C C . ASP B 1 31 ? 53.330 72.449 37.227 1.00 26.08 31 ASP B C 1
ATOM 1571 O O . ASP B 1 31 ? 52.735 72.703 38.234 1.00 25.00 31 ASP B O 1
ATOM 1576 N N . TYR B 1 32 ? 53.170 71.303 36.565 1.00 25.25 32 TYR B N 1
ATOM 1577 C CA . TYR B 1 32 ? 52.191 70.323 36.984 1.00 24.81 32 TYR B CA 1
ATOM 1578 C C . TYR B 1 32 ? 52.893 69.004 37.255 1.00 25.53 32 TYR B C 1
ATOM 1579 O O . TYR B 1 32 ? 52.289 67.943 37.125 1.00 23.98 32 TYR B O 1
ATOM 1588 N N . SER B 1 33 ? 54.181 69.077 37.574 1.00 27.47 33 SER B N 1
ATOM 1589 C CA . SER B 1 33 ? 54.947 67.865 37.943 1.00 30.67 33 SER B CA 1
ATOM 1590 C C . SER B 1 33 ? 54.202 67.048 39.007 1.00 30.30 33 SER B C 1
ATOM 1591 O O . SER B 1 33 ? 53.808 67.607 39.989 1.00 30.17 33 SER B O 1
ATOM 1594 N N . GLY B 1 34 ? 53.922 65.764 38.741 1.00 30.93 34 GLY B N 1
ATOM 1595 C CA . GLY B 1 34 ? 53.250 64.871 39.735 1.00 31.29 34 GLY B CA 1
ATOM 1596 C C . GLY B 1 34 ? 51.769 65.194 39.966 1.00 31.51 34 GLY B C 1
ATOM 1597 O O . GLY B 1 34 ? 51.178 64.742 40.946 1.00 32.62 34 GLY B O 1
ATOM 1598 N N . GLN B 1 35 ? 51.154 65.955 39.046 1.00 29.10 35 GLN B N 1
ATOM 1599 C CA . GLN B 1 35 ? 49.724 66.231 39.066 1.00 27.34 35 GLN B CA 1
ATOM 1600 C C . GLN B 1 35 ? 49.091 65.762 37.754 1.00 24.77 35 GLN B C 1
ATOM 1601 O O . GLN B 1 35 ? 49.773 65.387 36.764 1.00 24.15 35 GLN B O 1
ATOM 1607 N N . GLN B 1 36 ? 47.768 65.725 37.806 1.00 22.43 36 GLN B N 1
ATOM 1608 C CA . GLN B 1 36 ? 46.946 65.401 36.703 1.00 21.26 36 GLN B CA 1
ATOM 1609 C C . GLN B 1 36 ? 46.355 66.705 36.169 1.00 19.30 36 GLN B C 1
ATOM 1610 O O . GLN B 1 36 ? 46.009 67.577 36.917 1.00 18.92 36 GLN B O 1
ATOM 1616 N N . VAL B 1 37 ? 46.196 66.759 34.850 1.00 18.00 37 VAL B N 1
ATOM 1617 C CA . VAL B 1 37 ? 45.643 67.884 34.162 1.00 17.11 37 VAL B CA 1
ATOM 1618 C C . VAL B 1 37 ? 44.638 67.373 33.132 1.00 15.97 37 VAL B C 1
ATOM 1619 O O . VAL B 1 37 ? 44.914 66.412 32.414 1.00 15.69 37 VAL B O 1
ATOM 1623 N N . THR B 1 38 ? 43.491 68.037 33.066 1.00 14.82 38 THR B N 1
ATOM 1624 C CA . THR B 1 38 ? 42.594 67.982 31.937 1.00 14.22 38 THR B CA 1
ATOM 1625 C C . THR B 1 38 ? 42.810 69.166 30.985 1.00 13.93 38 THR B C 1
ATOM 1626 O O . THR B 1 38 ? 42.685 70.350 31.375 1.00 13.43 38 THR B O 1
ATOM 1630 N N . LEU B 1 39 ? 43.221 68.845 29.774 1.00 14.09 39 LEU B N 1
ATOM 1631 C CA . LEU B 1 39 ? 43.449 69.793 28.754 1.00 14.66 39 LEU B CA 1
ATOM 1632 C C . LEU B 1 39 ? 42.146 69.907 27.946 1.00 14.08 39 LEU B C 1
ATOM 1633 O O . LEU B 1 39 ? 41.645 68.851 27.442 1.00 13.53 39 LEU B O 1
ATOM 1638 N N . VAL B 1 40 ? 41.697 71.130 27.667 1.00 13.16 40 VAL B N 1
ATOM 1639 C CA . VAL B 1 40 ? 40.527 71.319 26.843 1.00 13.15 40 VAL B CA 1
ATOM 1640 C C . VAL B 1 40 ? 40.934 71.969 25.522 1.00 12.81 40 VAL B C 1
ATOM 1641 O O . VAL B 1 40 ? 41.358 73.146 25.527 1.00 13.26 40 VAL B O 1
ATOM 1645 N N . CYS B 1 41 ? 40.796 71.246 24.401 1.00 12.27 41 CYS B N 1
ATOM 1646 C CA . CYS B 1 41 ? 41.105 71.757 23.087 1.00 12.21 41 CYS B CA 1
ATOM 1647 C C . CYS B 1 41 ? 39.893 72.565 22.586 1.00 11.76 41 CYS B C 1
ATOM 1648 O O . CYS B 1 41 ? 38.850 72.000 22.545 1.00 11.50 41 CYS B O 1
ATOM 1651 N N . VAL B 1 42 ? 40.081 73.803 22.120 1.00 11.11 42 VAL B N 1
ATOM 1652 C CA . VAL B 1 42 ? 39.025 74.583 21.530 1.00 11.38 42 VAL B CA 1
ATOM 1653 C C . VAL B 1 42 ? 39.000 74.390 20.010 1.00 11.60 42 VAL B C 1
ATOM 1654 O O . VAL B 1 42 ? 39.745 74.993 19.295 1.00 11.27 42 VAL B O 1
ATOM 1658 N N . LEU B 1 43 ? 38.066 73.568 19.519 1.00 12.27 43 LEU B N 1
ATOM 1659 C CA . LEU B 1 43 ? 37.926 73.309 18.102 1.00 13.02 43 LEU B CA 1
ATOM 1660 C C . LEU B 1 43 ? 37.250 74.524 17.463 1.00 14.20 43 LEU B C 1
ATOM 1661 O O . LEU B 1 43 ? 36.663 75.310 18.185 1.00 14.03 43 LEU B O 1
ATOM 1666 N N . LYS B 1 44 ? 37.408 74.703 16.147 1.00 15.41 44 LYS B N 1
ATOM 1667 C CA . LYS B 1 44 ? 38.249 73.855 15.315 1.00 16.58 44 LYS B CA 1
ATOM 1668 C C . LYS B 1 44 ? 39.732 74.246 15.273 1.00 16.89 44 LYS B C 1
ATOM 1669 O O . LYS B 1 44 ? 40.596 73.347 15.104 1.00 17.53 44 LYS B O 1
ATOM 1675 N N . GLY B 1 45 ? 40.005 75.550 15.420 1.00 15.41 45 GLY B N 1
ATOM 1676 C CA . GLY B 1 45 ? 41.272 76.157 15.110 1.00 14.68 45 GLY B CA 1
ATOM 1677 C C . GLY B 1 45 ? 42.485 75.599 15.870 1.00 13.69 45 GLY B C 1
ATOM 1678 O O . GLY B 1 45 ? 43.567 75.632 15.280 1.00 13.64 45 GLY B O 1
ATOM 1679 N N A SER B 1 46 ? 42.306 75.085 17.094 0.50 12.91 46 SER B N 1
ATOM 1680 N N B SER B 1 46 ? 42.275 75.081 17.084 0.50 12.84 46 SER B N 1
ATOM 1681 C CA A SER B 1 46 ? 43.402 74.718 17.964 0.50 12.89 46 SER B CA 1
ATOM 1682 C CA B SER B 1 46 ? 43.323 74.740 17.981 0.50 12.74 46 SER B CA 1
ATOM 1683 C C A SER B 1 46 ? 43.814 73.253 17.807 0.50 12.74 46 SER B C 1
ATOM 1684 C C B SER B 1 46 ? 43.884 73.336 17.698 0.50 12.60 46 SER B C 1
ATOM 1685 O O A SER B 1 46 ? 44.667 72.788 18.570 0.50 12.52 46 SER B O 1
ATOM 1686 O O B SER B 1 46 ? 44.979 73.047 18.174 0.50 12.24 46 SER B O 1
ATOM 1691 N N . PHE B 1 47 ? 43.180 72.525 16.880 1.00 12.67 47 PHE B N 1
ATOM 1692 C CA . PHE B 1 47 ? 43.397 71.064 16.742 1.00 12.44 47 PHE B CA 1
ATOM 1693 C C . PHE B 1 47 ? 44.855 70.722 16.429 1.00 12.38 47 PHE B C 1
ATOM 1694 O O . PHE B 1 47 ? 45.346 69.653 16.887 1.00 13.42 47 PHE B O 1
ATOM 1702 N N . MET B 1 48 ? 45.509 71.498 15.597 1.00 12.15 48 MET B N 1
ATOM 1703 C CA . MET B 1 48 ? 46.918 71.197 15.149 1.00 12.60 48 MET B CA 1
ATOM 1704 C C . MET B 1 48 ? 47.947 71.557 16.251 1.00 11.88 48 MET B C 1
ATOM 1705 O O . MET B 1 48 ? 48.826 70.765 16.603 1.00 12.07 48 MET B O 1
ATOM 1710 N N . PHE B 1 49 ? 47.813 72.749 16.821 1.00 10.88 49 PHE B N 1
ATOM 1711 C CA . PHE B 1 49 ? 48.535 73.152 18.009 1.00 10.48 49 PHE B CA 1
ATOM 1712 C C . PHE B 1 49 ? 48.356 72.092 19.101 1.00 10.04 49 PHE B C 1
ATOM 1713 O O . PHE B 1 49 ? 49.280 71.683 19.758 1.00 9.98 49 PHE B O 1
ATOM 1721 N N . PHE B 1 50 ? 47.121 71.683 19.321 1.00 9.69 50 PHE B N 1
ATOM 1722 C CA . PHE B 1 50 ? 46.853 70.694 20.378 1.00 9.59 50 PHE B CA 1
ATOM 1723 C C . PHE B 1 50 ? 47.540 69.329 20.093 1.00 9.47 50 PHE B C 1
ATOM 1724 O O . PHE B 1 50 ? 48.112 68.749 20.979 1.00 9.25 50 PHE B O 1
ATOM 1732 N N . ALA B 1 51 ? 47.371 68.825 18.875 1.00 9.63 51 ALA B N 1
ATOM 1733 C CA . ALA B 1 51 ? 47.979 67.541 18.427 1.00 10.02 51 ALA B CA 1
ATOM 1734 C C . ALA B 1 51 ? 49.468 67.578 18.711 1.00 10.51 51 ALA B C 1
ATOM 1735 O O . ALA B 1 51 ? 50.032 66.581 19.200 1.00 11.10 51 ALA B O 1
ATOM 1737 N N . ASP B 1 52 ? 50.119 68.704 18.410 1.00 10.82 52 ASP B N 1
ATOM 1738 C CA . ASP B 1 52 ? 51.576 68.794 18.572 1.00 11.51 52 ASP B CA 1
ATOM 1739 C C . ASP B 1 52 ? 51.950 68.972 20.046 1.00 11.51 52 ASP B C 1
ATOM 1740 O O . ASP B 1 52 ? 52.905 68.371 20.446 1.00 11.82 52 ASP B O 1
ATOM 1745 N N . LEU B 1 53 ? 51.179 69.753 20.831 1.00 11.05 53 LEU B N 1
ATOM 1746 C CA . LEU B 1 53 ? 51.483 70.004 22.197 1.00 11.28 53 LEU B CA 1
ATOM 1747 C C . LEU B 1 53 ? 51.348 68.737 23.053 1.00 11.52 53 LEU B C 1
ATOM 1748 O O . LEU B 1 53 ? 52.161 68.439 23.958 1.00 11.70 53 LEU B O 1
ATOM 1753 N N . VAL B 1 54 ? 50.280 67.974 22.861 1.00 11.53 54 VAL B N 1
ATOM 1754 C CA . VAL B 1 54 ? 50.018 66.846 23.781 1.00 11.70 54 VAL B CA 1
ATOM 1755 C C . VAL B 1 54 ? 51.106 65.799 23.629 1.00 12.37 54 VAL B C 1
ATOM 1756 O O . VAL B 1 54 ? 51.493 65.153 24.644 1.00 12.62 54 VAL B O 1
ATOM 1760 N N . ARG B 1 55 ? 51.653 65.697 22.417 1.00 12.66 55 ARG B N 1
ATOM 1761 C CA . ARG B 1 55 ? 52.658 64.724 22.165 1.00 13.33 55 ARG B CA 1
ATOM 1762 C C . ARG B 1 55 ? 53.948 65.011 22.947 1.00 14.71 55 ARG B C 1
ATOM 1763 O O . ARG B 1 55 ? 54.721 64.085 23.102 1.00 15.23 55 ARG B O 1
ATOM 1771 N N . LYS B 1 56 ? 54.141 66.222 23.495 1.00 15.43 56 LYS B N 1
ATOM 1772 C CA . LYS B 1 56 ? 55.350 66.604 24.212 1.00 16.73 56 LYS B CA 1
ATOM 1773 C C . LYS B 1 56 ? 55.085 66.710 25.691 1.00 17.10 56 LYS B C 1
ATOM 1774 O O . LYS B 1 56 ? 55.983 67.012 26.423 1.00 18.17 56 LYS B O 1
ATOM 1780 N N . LEU B 1 57 ? 53.852 66.495 26.134 1.00 17.56 57 LEU B N 1
ATOM 1781 C CA . LEU B 1 57 ? 53.563 66.500 27.552 1.00 18.19 57 LEU B CA 1
ATOM 1782 C C . LEU B 1 57 ? 53.857 65.106 28.126 1.00 19.81 57 LEU B C 1
ATOM 1783 O O . LEU B 1 57 ? 53.635 64.112 27.446 1.00 19.96 57 LEU B O 1
ATOM 1788 N N . ARG B 1 58 ? 54.221 65.085 29.417 1.00 20.58 58 ARG B N 1
ATOM 1789 C CA . ARG B 1 58 ? 54.713 63.952 30.135 1.00 22.61 58 ARG B CA 1
ATOM 1790 C C . ARG B 1 58 ? 54.082 63.880 31.523 1.00 22.65 58 ARG B C 1
ATOM 1791 O O . ARG B 1 58 ? 54.610 63.259 32.383 1.00 23.27 58 ARG B O 1
ATOM 1799 N N . ILE B 1 59 ? 52.932 64.518 31.692 1.00 21.77 59 ILE B N 1
ATOM 1800 C CA . ILE B 1 59 ? 52.190 64.493 32.903 1.00 21.75 59 ILE B CA 1
ATOM 1801 C C . ILE B 1 59 ? 50.977 63.599 32.677 1.00 20.62 59 ILE B C 1
ATOM 1802 O O . ILE B 1 59 ? 50.576 63.353 31.562 1.00 19.77 59 ILE B O 1
ATOM 1807 N N . ASP B 1 60 ? 50.375 63.180 33.776 1.00 21.79 60 ASP B N 1
ATOM 1808 C CA . ASP B 1 60 ? 49.058 62.496 33.802 1.00 22.48 60 ASP B CA 1
ATOM 1809 C C . ASP B 1 60 ? 47.983 63.445 33.218 1.00 21.43 60 ASP B C 1
ATOM 1810 O O . ASP B 1 60 ? 47.793 64.555 33.697 1.00 22.16 60 ASP B O 1
ATOM 1815 N N . LEU B 1 61 ? 47.260 62.985 32.185 1.00 20.74 61 LEU B N 1
ATOM 1816 C CA . LEU B 1 61 ? 46.439 63.856 31.338 1.00 21.02 61 LEU B CA 1
ATOM 1817 C C . LEU B 1 61 ? 45.074 63.218 31.082 1.00 18.20 61 LEU B C 1
ATOM 1818 O O . LEU B 1 61 ? 45.015 62.037 30.780 1.00 17.66 61 LEU B O 1
ATOM 1823 N N . ARG B 1 62 ? 44.027 64.035 31.099 1.00 16.45 62 ARG B N 1
ATOM 1824 C CA . ARG B 1 62 ? 42.777 63.758 30.401 1.00 15.59 62 ARG B CA 1
ATOM 1825 C C . ARG B 1 62 ? 42.624 64.809 29.306 1.00 14.78 62 ARG B C 1
ATOM 1826 O O . ARG B 1 62 ? 43.063 65.954 29.503 1.00 15.56 62 ARG B O 1
ATOM 1834 N N . THR B 1 63 ? 42.055 64.465 28.147 1.00 14.01 63 THR B N 1
ATOM 1835 C CA . THR B 1 63 ? 41.790 65.450 27.107 1.00 13.58 63 THR B CA 1
ATOM 1836 C C . THR B 1 63 ? 40.268 65.545 26.914 1.00 13.46 63 THR B C 1
ATOM 1837 O O . THR B 1 63 ? 39.534 64.502 27.059 1.00 13.30 63 THR B O 1
ATOM 1841 N N . GLN B 1 64 ? 39.812 66.766 26.674 1.00 12.97 64 GLN B N 1
ATOM 1842 C CA . GLN B 1 64 ? 38.434 67.126 26.410 1.00 13.63 64 GLN B CA 1
ATOM 1843 C C . GLN B 1 64 ? 38.398 68.140 25.255 1.00 14.09 64 GLN B C 1
ATOM 1844 O O . GLN B 1 64 ? 39.386 68.707 24.933 1.00 13.85 64 GLN B O 1
ATOM 1850 N N . PHE B 1 65 ? 37.253 68.294 24.618 1.00 14.82 65 PHE B N 1
ATOM 1851 C CA . PHE B 1 65 ? 37.065 69.103 23.421 1.00 15.50 65 PHE B CA 1
ATOM 1852 C C . PHE B 1 65 ? 35.813 69.984 23.576 1.00 15.46 65 PHE B C 1
ATOM 1853 O O . PHE B 1 65 ? 34.793 69.557 24.079 1.00 14.33 65 PHE B O 1
ATOM 1861 N N . ILE B 1 66 ? 35.934 71.234 23.172 1.00 16.21 66 ILE B N 1
ATOM 1862 C CA . ILE B 1 66 ? 34.797 72.187 23.137 1.00 17.25 66 ILE B CA 1
ATOM 1863 C C . ILE B 1 66 ? 34.915 72.919 21.800 1.00 16.90 66 ILE B C 1
ATOM 1864 O O . ILE B 1 66 ? 36.038 73.119 21.355 1.00 15.77 66 ILE B O 1
ATOM 1869 N N . THR B 1 67 ? 33.789 73.196 21.144 1.00 17.22 67 THR B N 1
ATOM 1870 C CA . THR B 1 67 ? 33.771 73.996 19.923 1.00 19.49 67 THR B CA 1
ATOM 1871 C C . THR B 1 67 ? 33.247 75.419 20.194 1.00 21.24 67 THR B C 1
ATOM 1872 O O . THR B 1 67 ? 32.220 75.612 20.836 1.00 21.19 67 THR B O 1
ATOM 1876 N N . ALA B 1 68 ? 34.012 76.403 19.712 1.00 22.62 68 ALA B N 1
ATOM 1877 C CA . ALA B 1 68 ? 33.661 77.789 19.742 1.00 25.36 68 ALA B CA 1
ATOM 1878 C C . ALA B 1 68 ? 33.474 78.226 18.291 1.00 29.35 68 ALA B C 1
ATOM 1879 O O . ALA B 1 68 ? 34.358 78.010 17.452 1.00 28.75 68 ALA B O 1
ATOM 1881 N N . SER B 1 69 ? 32.317 78.800 17.996 1.00 34.82 69 SER B N 1
ATOM 1882 C CA . SER B 1 69 ? 32.030 79.413 16.670 1.00 41.98 69 SER B CA 1
ATOM 1883 C C . SER B 1 69 ? 31.770 80.916 16.853 1.00 45.08 69 SER B C 1
ATOM 1884 O O . SER B 1 69 ? 30.906 81.276 17.646 1.00 42.75 69 SER B O 1
ATOM 1887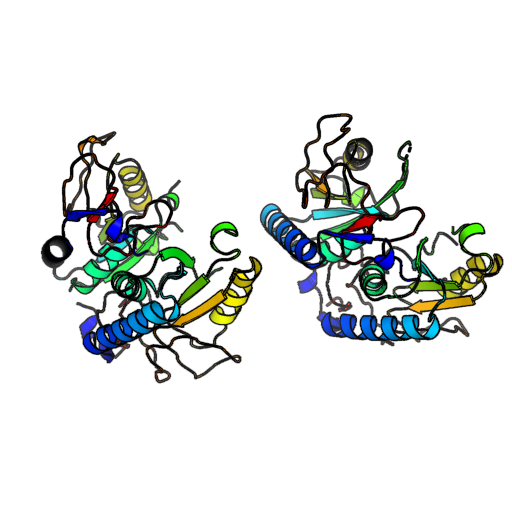 N N . SER B 1 70 ? 32.580 81.732 16.160 1.00 50.51 70 SER B N 1
ATOM 1888 C CA . SER B 1 70 ? 32.359 83.170 15.893 1.00 53.67 70 SER B CA 1
ATOM 1889 C C . SER B 1 70 ? 31.613 83.382 14.569 1.00 55.12 70 SER B C 1
ATOM 1890 O O . SER B 1 70 ? 30.519 82.853 14.390 1.00 60.89 70 SER B O 1
ATOM 1893 N N . THR B 1 80 ? 28.708 87.233 18.120 1.00 43.30 80 THR B N 1
ATOM 1894 C CA . THR B 1 80 ? 28.190 86.085 18.880 1.00 45.96 80 THR B CA 1
ATOM 1895 C C . THR B 1 80 ? 29.180 84.902 18.854 1.00 42.82 80 THR B C 1
ATOM 1896 O O . THR B 1 80 ? 29.678 84.420 17.808 1.00 44.96 80 THR B O 1
ATOM 1900 N N . VAL B 1 81 ? 29.449 84.407 20.049 1.00 40.67 81 VAL B N 1
ATOM 1901 C CA . VAL B 1 81 ? 30.216 83.195 20.254 1.00 39.83 81 VAL B CA 1
ATOM 1902 C C . VAL B 1 81 ? 29.231 82.129 20.750 1.00 36.73 81 VAL B C 1
ATOM 1903 O O . VAL B 1 81 ? 28.482 82.397 21.653 1.00 37.49 81 VAL B O 1
ATOM 1907 N N . THR B 1 82 ? 29.185 80.978 20.073 1.00 33.75 82 THR B N 1
ATOM 1908 C CA . THR B 1 82 ? 28.508 79.823 20.589 1.00 33.01 82 THR B CA 1
ATOM 1909 C C . THR B 1 82 ? 29.571 78.765 20.924 1.00 29.15 82 THR B C 1
ATOM 1910 O O . THR B 1 82 ? 30.360 78.435 20.094 1.00 26.77 82 THR B O 1
ATOM 1914 N N . LEU B 1 83 ? 29.548 78.299 22.173 1.00 28.20 83 LEU B N 1
ATOM 1915 C CA . LEU B 1 83 ? 30.244 77.160 22.659 1.00 29.43 83 LEU B CA 1
ATOM 1916 C C . LEU B 1 83 ? 29.323 75.956 22.563 1.00 29.20 83 LEU B C 1
ATOM 1917 O O . LEU B 1 83 ? 28.219 76.051 23.015 1.00 29.21 83 LEU B O 1
ATOM 1922 N N . THR B 1 84 ? 29.863 74.848 22.055 1.00 28.82 84 THR B N 1
ATOM 1923 C CA . THR B 1 84 ? 29.231 73.514 22.078 1.00 31.05 84 THR B CA 1
ATOM 1924 C C . THR B 1 84 ? 30.160 72.549 22.813 1.00 28.19 84 THR B C 1
ATOM 1925 O O . THR B 1 84 ? 31.298 72.463 22.459 1.00 25.93 84 THR B O 1
ATOM 1929 N N . GLU B 1 85 ? 29.644 71.812 23.782 1.00 29.29 85 GLU B N 1
ATOM 1930 C CA . GLU B 1 85 ? 30.401 70.800 24.487 1.00 31.79 85 GLU B CA 1
ATOM 1931 C C . GLU B 1 85 ? 30.492 69.497 23.670 1.00 33.63 85 GLU B C 1
ATOM 1932 O O . GLU B 1 85 ? 29.890 68.490 24.017 1.00 36.08 85 GLU B O 1
ATOM 1938 N N . THR B 1 86 ? 31.339 69.543 22.634 1.00 30.78 86 THR B N 1
ATOM 1939 C CA . THR B 1 86 ? 31.676 68.456 21.701 1.00 31.08 86 THR B CA 1
ATOM 1940 C C . THR B 1 86 ? 32.000 67.162 22.496 1.00 29.44 86 THR B C 1
ATOM 1941 O O . THR B 1 86 ? 31.432 66.098 22.283 1.00 28.71 86 THR B O 1
ATOM 1945 N N . SER B 1 87 ? 32.928 67.266 23.445 1.00 27.41 87 SER B N 1
ATOM 1946 C CA . SER B 1 87 ? 33.215 66.155 24.286 1.00 27.23 87 SER B CA 1
ATOM 1947 C C . SER B 1 87 ? 33.855 66.704 25.557 1.00 25.25 87 SER B C 1
ATOM 1948 O O . SER B 1 87 ? 35.085 66.760 25.674 1.00 23.17 87 SER B O 1
ATOM 1951 N N . LEU B 1 88 ? 32.982 67.212 26.450 1.00 24.63 88 LEU B N 1
ATOM 1952 C CA . LEU B 1 88 ? 33.383 67.871 27.675 1.00 25.00 88 LEU B CA 1
ATOM 1953 C C . LEU B 1 88 ? 32.381 67.465 28.746 1.00 25.55 88 LEU B C 1
ATOM 1954 O O . LEU B 1 88 ? 31.246 67.845 28.677 1.00 26.59 88 LEU B O 1
ATOM 1959 N N . LYS B 1 89 ? 32.819 66.633 29.681 1.00 25.77 89 LYS B N 1
ATOM 1960 C CA . LYS B 1 89 ? 31.982 66.097 30.657 1.00 27.13 89 LYS B CA 1
ATOM 1961 C C . LYS B 1 89 ? 32.347 66.667 32.017 1.00 26.03 89 LYS B C 1
ATOM 1962 O O . LYS B 1 89 ? 33.503 66.713 32.374 1.00 23.78 89 LYS B O 1
ATOM 1968 N N . GLU B 1 90 ? 31.317 67.030 32.798 1.00 26.64 90 GLU B N 1
ATOM 1969 C CA . GLU B 1 90 ? 31.483 67.638 34.123 1.00 28.89 90 GLU B CA 1
ATOM 1970 C C . GLU B 1 90 ? 32.501 66.888 35.004 1.00 26.49 90 GLU B C 1
ATOM 1971 O O . GLU B 1 90 ? 33.294 67.527 35.692 1.00 24.76 90 GLU B O 1
ATOM 1977 N N . GLU B 1 91 ? 32.509 65.556 34.987 1.00 26.33 91 GLU B N 1
ATOM 1978 C CA . GLU B 1 91 ? 33.431 64.802 35.860 1.00 27.29 91 GLU B CA 1
ATOM 1979 C C . GLU B 1 91 ? 34.933 64.971 35.495 1.00 26.36 91 GLU B C 1
ATOM 1980 O O . GLU B 1 91 ? 35.774 64.620 36.324 1.00 25.20 91 GLU B O 1
ATOM 1986 N N . TYR B 1 92 ? 35.306 65.540 34.315 1.00 24.00 92 TYR B N 1
ATOM 1987 C CA . TYR B 1 92 ? 36.734 65.758 34.036 1.00 22.99 92 TYR B CA 1
ATOM 1988 C C . TYR B 1 92 ? 37.135 67.227 34.251 1.00 21.23 92 TYR B C 1
ATOM 1989 O O . TYR B 1 92 ? 38.329 67.579 34.122 1.00 19.67 92 TYR B O 1
ATOM 1998 N N . VAL B 1 93 ? 36.161 68.058 34.653 1.00 20.26 93 VAL B N 1
ATOM 1999 C CA . VAL B 1 93 ? 36.387 69.421 35.066 1.00 19.51 93 VAL B CA 1
ATOM 2000 C C . VAL B 1 93 ? 36.264 69.590 36.590 1.00 21.43 93 VAL B C 1
ATOM 2001 O O . VAL B 1 93 ? 37.098 70.208 37.177 1.00 20.63 93 VAL B O 1
ATOM 2005 N N . LYS B 1 94 ? 35.167 69.118 37.203 1.00 24.60 94 LYS B N 1
ATOM 2006 C CA . LYS B 1 94 ? 34.878 69.390 38.640 1.00 28.00 94 LYS B CA 1
ATOM 2007 C C . LYS B 1 94 ? 36.062 68.970 39.504 1.00 27.31 94 LYS B C 1
ATOM 2008 O O . LYS B 1 94 ? 36.433 67.814 39.454 1.00 26.95 94 LYS B O 1
ATOM 2014 N N . ASP B 1 95 ? 36.633 69.922 40.243 1.00 28.54 95 ASP B N 1
ATOM 2015 C CA . ASP B 1 95 ? 37.781 69.711 41.158 1.00 32.01 95 ASP B CA 1
ATOM 2016 C C . ASP B 1 95 ? 39.024 69.196 40.425 1.00 28.98 95 ASP B C 1
ATOM 2017 O O . ASP B 1 95 ? 39.857 68.583 41.045 1.00 27.72 95 ASP B O 1
ATOM 2022 N N . LYS B 1 96 ? 39.160 69.484 39.130 1.00 26.86 96 LYS B N 1
ATOM 2023 C CA . LYS B 1 96 ? 40.383 69.155 38.407 1.00 25.98 96 LYS B CA 1
ATOM 2024 C C . LYS B 1 96 ? 41.202 70.392 38.023 1.00 23.34 96 LYS B C 1
ATOM 2025 O O . LYS B 1 96 ? 40.685 71.542 37.996 1.00 21.54 96 LYS B O 1
ATOM 2031 N N . ASN B 1 97 ? 42.449 70.126 37.595 1.00 21.13 97 ASN B N 1
ATOM 2032 C CA . ASN B 1 97 ? 43.265 71.155 37.020 1.00 20.62 97 ASN B CA 1
ATOM 2033 C C . ASN B 1 97 ? 42.960 71.217 35.506 1.00 19.53 97 ASN B C 1
ATOM 2034 O O . ASN B 1 97 ? 43.162 70.248 34.812 1.00 19.97 97 ASN B O 1
ATOM 2039 N N . ILE B 1 98 ? 42.436 72.344 35.038 1.00 18.37 98 ILE B N 1
ATOM 2040 C CA . ILE B 1 98 ? 42.146 72.596 33.651 1.00 18.18 98 ILE B CA 1
ATOM 2041 C C . ILE B 1 98 ? 43.176 73.539 33.042 1.00 17.33 98 ILE B C 1
ATOM 2042 O O . ILE B 1 98 ? 43.506 74.651 33.608 1.00 17.33 98 ILE B O 1
ATOM 2047 N N . ILE B 1 99 ? 43.603 73.187 31.835 1.00 15.70 99 ILE B N 1
ATOM 2048 C CA . ILE B 1 99 ? 44.156 74.176 30.935 1.00 15.40 99 ILE B CA 1
ATOM 2049 C C . ILE B 1 99 ? 43.375 74.174 29.599 1.00 14.75 99 ILE B C 1
ATOM 2050 O O . ILE B 1 99 ? 43.348 73.184 28.885 1.00 14.94 99 ILE B O 1
ATOM 2055 N N . ILE B 1 100 ? 42.882 75.341 29.214 1.00 13.99 100 ILE B N 1
ATOM 2056 C CA . ILE B 1 100 ? 42.227 75.609 27.971 1.00 13.74 100 ILE B CA 1
ATOM 2057 C C . ILE B 1 100 ? 43.283 75.971 26.925 1.00 13.23 100 ILE B C 1
ATOM 2058 O O . ILE B 1 100 ? 44.155 76.786 27.167 1.00 12.98 100 ILE B O 1
ATOM 2063 N N . ILE B 1 101 ? 43.226 75.282 25.798 1.00 13.22 101 ILE B N 1
ATOM 2064 C CA . ILE B 1 101 ? 44.152 75.409 24.743 1.00 13.67 101 ILE B CA 1
ATOM 2065 C C . ILE B 1 101 ? 43.420 76.014 23.545 1.00 14.04 101 ILE B C 1
ATOM 2066 O O . ILE B 1 101 ? 42.597 75.380 22.878 1.00 13.72 101 ILE B O 1
ATOM 2071 N N . GLU B 1 102 ? 43.913 77.163 23.142 1.00 14.74 102 GLU B N 1
ATOM 2072 C CA . GLU B 1 102 ? 43.246 77.961 22.158 1.00 16.27 102 GLU B CA 1
ATOM 2073 C C . GLU B 1 102 ? 44.248 78.386 21.086 1.00 15.27 102 GLU B C 1
ATOM 2074 O O . GLU B 1 102 ? 45.450 78.428 21.308 1.00 13.83 102 GLU B O 1
ATOM 2080 N N . ASP B 1 103 ? 43.759 78.726 19.900 1.00 15.80 103 ASP B N 1
ATOM 2081 C CA . ASP B 1 103 ? 44.658 79.108 18.814 1.00 16.77 103 ASP B CA 1
ATOM 2082 C C . ASP B 1 103 ? 44.985 80.619 18.857 1.00 16.05 103 ASP B C 1
ATOM 2083 O O . ASP B 1 103 ? 46.170 80.996 18.613 1.00 13.99 103 ASP B O 1
ATOM 2088 N N . ILE B 1 104 ? 43.963 81.459 19.064 1.00 15.69 104 ILE B N 1
ATOM 2089 C CA . ILE B 1 104 ? 44.210 82.894 19.106 1.00 17.34 104 ILE B CA 1
ATOM 2090 C C . ILE B 1 104 ? 43.271 83.596 20.091 1.00 17.02 104 ILE B C 1
ATOM 2091 O O . ILE B 1 104 ? 42.199 83.151 20.297 1.00 17.34 104 ILE B O 1
ATOM 2096 N N . VAL B 1 105 ? 43.762 84.647 20.740 1.00 16.03 105 VAL B N 1
ATOM 2097 C CA . VAL B 1 105 ? 42.988 85.605 21.476 1.00 16.13 105 VAL B CA 1
ATOM 2098 C C . VAL B 1 105 ? 43.232 86.924 20.751 1.00 17.31 105 VAL B C 1
ATOM 2099 O O . VAL B 1 105 ? 44.363 87.342 20.651 1.00 17.39 105 VAL B O 1
ATOM 2103 N N . ASP B 1 106 ? 42.155 87.569 20.306 1.00 18.76 106 ASP B N 1
ATOM 2104 C CA . ASP B 1 106 ? 42.125 88.839 19.568 1.00 19.59 106 ASP B CA 1
ATOM 2105 C C . ASP B 1 106 ? 41.316 89.861 20.373 1.00 19.24 106 ASP B C 1
ATOM 2106 O O . ASP B 1 106 ? 41.934 90.821 20.805 1.00 19.56 106 ASP B O 1
ATOM 2111 N N . THR B 1 107 ? 39.992 89.663 20.591 1.00 18.32 107 THR B N 1
ATOM 2112 C CA . THR B 1 107 ? 39.205 90.674 21.360 1.00 17.91 107 THR B CA 1
ATOM 2113 C C . THR B 1 107 ? 39.119 90.266 22.843 1.00 16.63 107 THR B C 1
ATOM 2114 O O . THR B 1 107 ? 38.915 91.091 23.751 1.00 15.93 107 THR B O 1
ATOM 2118 N N . GLY B 1 108 ? 39.268 88.982 23.121 1.00 15.20 108 GLY B N 1
ATOM 2119 C CA . GLY B 1 108 ? 39.086 88.493 24.454 1.00 14.68 108 GLY B CA 1
ATOM 2120 C C . GLY B 1 108 ? 37.659 88.095 24.724 1.00 14.79 108 GLY B C 1
ATOM 2121 O O . GLY B 1 108 ? 37.319 87.683 25.836 1.00 14.69 108 GLY B O 1
ATOM 2122 N N . HIS B 1 109 ? 36.808 88.189 23.718 1.00 15.34 109 HIS B N 1
ATOM 2123 C CA . HIS B 1 109 ? 35.389 87.841 23.879 1.00 16.67 109 HIS B CA 1
ATOM 2124 C C . HIS B 1 109 ? 35.202 86.326 24.045 1.00 16.58 109 HIS B C 1
ATOM 2125 O O . HIS B 1 109 ? 34.547 85.844 24.984 1.00 16.69 109 HIS B O 1
ATOM 2132 N N . THR B 1 110 ? 35.843 85.538 23.177 1.00 15.78 110 THR B N 1
ATOM 2133 C CA . THR B 1 110 ? 35.778 84.076 23.307 1.00 15.85 110 THR B CA 1
ATOM 2134 C C . THR B 1 110 ? 36.431 83.653 24.620 1.00 14.74 110 THR B C 1
ATOM 2135 O O . THR B 1 110 ? 35.960 82.786 25.307 1.00 14.33 110 THR B O 1
ATOM 2139 N N . TYR B 1 111 ? 37.547 84.291 24.958 1.00 14.55 111 TYR B N 1
ATOM 2140 C CA . TYR B 1 111 ? 38.272 84.002 26.193 1.00 14.44 111 TYR B CA 1
ATOM 2141 C C . TYR B 1 111 ? 37.346 83.994 27.398 1.00 14.25 111 TYR B C 1
ATOM 2142 O O . TYR B 1 111 ? 37.333 82.971 28.092 1.00 13.90 111 TYR B O 1
ATOM 2151 N N . HIS B 1 112 ? 36.594 85.104 27.666 1.00 13.58 112 HIS B N 1
ATOM 2152 C CA . HIS B 1 112 ? 35.792 85.140 28.889 1.00 13.97 112 HIS B CA 1
ATOM 2153 C C . HIS B 1 112 ? 34.610 84.181 28.772 1.00 14.05 112 HIS B C 1
ATOM 2154 O O . HIS B 1 112 ? 34.226 83.618 29.771 1.00 14.29 112 HIS B O 1
ATOM 2161 N N . LYS B 1 113 ? 34.042 84.003 27.582 1.00 14.61 113 LYS B N 1
ATOM 2162 C CA . LYS B 1 113 ? 32.942 83.006 27.431 1.00 15.80 113 LYS B CA 1
ATOM 2163 C C . LYS B 1 113 ? 33.454 81.572 27.747 1.00 15.99 113 LYS B C 1
ATOM 2164 O O . LYS B 1 113 ? 32.748 80.786 28.382 1.00 15.88 113 LYS B O 1
ATOM 2170 N N . LEU B 1 114 ? 34.699 81.233 27.345 1.00 15.67 114 LEU B N 1
ATOM 2171 C CA . LEU B 1 114 ? 35.303 79.929 27.714 1.00 16.31 114 LEU B CA 1
ATOM 2172 C C . LEU B 1 114 ? 35.520 79.810 29.241 1.00 17.03 114 LEU B C 1
ATOM 2173 O O . LEU B 1 114 ? 35.235 78.775 29.778 1.00 16.53 114 LEU B O 1
ATOM 2178 N N . ILE B 1 115 ? 36.176 80.789 29.885 1.00 18.01 115 ILE B N 1
ATOM 2179 C CA . ILE B 1 115 ? 36.388 80.792 31.336 1.00 19.87 115 ILE B CA 1
ATOM 2180 C C . ILE B 1 115 ? 35.011 80.614 32.025 1.00 20.62 115 ILE B C 1
ATOM 2181 O O . ILE B 1 115 ? 34.845 79.824 32.939 1.00 19.31 115 ILE B O 1
ATOM 2186 N N . GLU B 1 116 ? 33.977 81.307 31.543 1.00 21.27 116 GLU B N 1
ATOM 2187 C CA . GLU B 1 116 ? 32.631 81.221 32.207 1.00 23.38 116 GLU B CA 1
ATOM 2188 C C . GLU B 1 116 ? 32.044 79.788 32.030 1.00 23.61 116 GLU B C 1
ATOM 2189 O O . GLU B 1 116 ? 31.523 79.193 32.962 1.00 22.35 116 GLU B O 1
ATOM 2195 N N . GLY B 1 117 ? 32.143 79.231 30.813 1.00 24.14 117 GLY B N 1
ATOM 2196 C CA . GLY B 1 117 ? 31.530 77.920 30.416 1.00 24.75 117 GLY B CA 1
ATOM 2197 C C . GLY B 1 117 ? 32.221 76.717 31.061 1.00 25.68 117 GLY B C 1
ATOM 2198 O O . GLY B 1 117 ? 31.601 75.738 31.412 1.00 27.86 117 GLY B O 1
ATOM 2199 N N . ILE B 1 118 ? 33.539 76.755 31.183 1.00 25.67 118 ILE B N 1
ATOM 2200 C CA . ILE B 1 118 ? 34.245 75.666 31.855 1.00 24.79 118 ILE B CA 1
ATOM 2201 C C . ILE B 1 118 ? 34.127 75.916 33.368 1.00 23.50 118 ILE B C 1
ATOM 2202 O O . ILE B 1 118 ? 33.942 75.053 34.149 1.00 21.54 118 ILE B O 1
ATOM 2207 N N . GLY B 1 119 ? 34.318 77.163 33.779 1.00 23.93 119 GLY B N 1
ATOM 2208 C CA . GLY B 1 119 ? 34.408 77.493 35.222 1.00 25.01 119 GLY B CA 1
ATOM 2209 C C . GLY B 1 119 ? 33.118 77.212 36.006 1.00 25.10 119 GLY B C 1
ATOM 2210 O O . GLY B 1 119 ? 33.141 77.044 37.236 1.00 24.70 119 GLY B O 1
ATOM 2211 N N . LYS B 1 120 ? 31.988 77.114 35.305 1.00 25.98 120 LYS B N 1
ATOM 2212 C CA . LYS B 1 120 ? 30.728 76.880 35.969 1.00 28.59 120 LYS B CA 1
ATOM 2213 C C . LYS B 1 120 ? 30.667 75.438 36.512 1.00 28.48 120 LYS B C 1
ATOM 2214 O O . LYS B 1 120 ? 29.895 75.174 37.395 1.00 29.20 120 LYS B O 1
ATOM 2220 N N . TYR B 1 121 ? 31.533 74.533 36.030 1.00 28.16 121 TYR B N 1
ATOM 2221 C CA . TYR B 1 121 ? 31.666 73.157 36.578 1.00 28.27 121 TYR B CA 1
ATOM 2222 C C . TYR B 1 121 ? 32.621 73.091 37.775 1.00 28.64 121 TYR B C 1
ATOM 2223 O O . TYR B 1 121 ? 32.825 72.007 38.280 1.00 31.06 121 TYR B O 1
ATOM 2232 N N . ASN B 1 122 ? 33.178 74.230 38.213 1.00 26.38 122 ASN B N 1
ATOM 2233 C CA . ASN B 1 122 ? 33.945 74.358 39.440 1.00 27.31 122 ASN B CA 1
ATOM 2234 C C . ASN B 1 122 ? 35.218 73.500 39.380 1.00 25.89 122 ASN B C 1
ATOM 2235 O O . ASN B 1 122 ? 35.445 72.675 40.261 1.00 23.62 122 ASN B O 1
ATOM 2240 N N . PRO B 1 123 ? 36.161 73.811 38.458 1.00 25.58 123 PRO B N 1
ATOM 2241 C CA . PRO B 1 123 ? 37.485 73.174 38.457 1.00 26.08 123 PRO B CA 1
ATOM 2242 C C . PRO B 1 123 ? 38.249 73.631 39.713 1.00 26.35 123 PRO B C 1
ATOM 2243 O O . PRO B 1 123 ? 37.956 74.659 40.240 1.00 25.01 123 PRO B O 1
ATOM 2247 N N . LYS B 1 124 ? 39.252 72.860 40.135 1.00 27.65 124 LYS B N 1
ATOM 2248 C CA . LYS B 1 124 ? 40.165 73.242 41.207 1.00 29.82 124 LYS B CA 1
ATOM 2249 C C . LYS B 1 124 ? 41.082 74.382 40.722 1.00 29.66 124 LYS B C 1
ATOM 2250 O O . LYS B 1 124 ? 41.379 75.306 41.523 1.00 28.79 124 LYS B O 1
ATOM 2256 N N . THR B 1 125 ? 41.618 74.281 39.482 1.00 26.49 125 THR B N 1
ATOM 2257 C CA . THR B 1 125 ? 42.346 75.386 38.889 1.00 26.23 125 THR B CA 1
ATOM 2258 C C . THR B 1 125 ? 41.935 75.510 37.424 1.00 25.47 125 THR B C 1
ATOM 2259 O O . THR B 1 125 ? 41.537 74.548 36.838 1.00 22.21 125 THR B O 1
ATOM 2263 N N . LEU B 1 126 ? 42.126 76.706 36.852 1.00 24.26 126 LEU B N 1
ATOM 2264 C CA . LEU B 1 126 ? 41.758 76.975 35.491 1.00 24.44 126 LEU B CA 1
ATOM 2265 C C . LEU B 1 126 ? 42.821 77.864 34.872 1.00 23.24 126 LEU B C 1
ATOM 2266 O O . LEU B 1 126 ? 42.960 78.988 35.330 1.00 24.46 126 LEU B O 1
ATOM 2271 N N . LYS B 1 127 ? 43.612 77.360 33.928 1.00 21.70 127 LYS B N 1
ATOM 2272 C CA . LYS B 1 127 ? 44.539 78.196 33.185 1.00 21.43 127 LYS B CA 1
ATOM 2273 C C . LYS B 1 127 ? 44.139 78.245 31.702 1.00 19.72 127 LYS B C 1
ATOM 2274 O O . LYS B 1 127 ? 43.424 77.413 31.196 1.00 18.09 127 LYS B O 1
ATOM 2280 N N . PHE B 1 128 ? 44.627 79.284 31.037 1.00 18.69 128 PHE B N 1
ATOM 2281 C CA . PHE B 1 128 ? 44.401 79.555 29.627 1.00 17.85 128 PHE B CA 1
ATOM 2282 C C . PHE B 1 128 ? 45.745 79.689 28.901 1.00 16.54 128 PHE B C 1
ATOM 2283 O O . PHE B 1 128 ? 46.585 80.521 29.314 1.00 15.72 128 PHE B O 1
ATOM 2291 N N . ALA B 1 129 ? 45.954 78.841 27.885 1.00 15.96 129 ALA B N 1
ATOM 2292 C CA . ALA B 1 129 ? 47.021 78.922 26.934 1.00 16.23 129 ALA B CA 1
ATOM 2293 C C . ALA B 1 129 ? 46.520 79.251 25.513 1.00 16.66 129 ALA B C 1
ATOM 2294 O O . ALA B 1 129 ? 45.400 78.848 25.071 1.00 17.81 129 ALA B O 1
ATOM 2296 N N . THR B 1 130 ? 47.305 80.051 24.792 1.00 15.28 130 THR B N 1
ATOM 2297 C CA . THR B 1 130 ? 46.995 80.434 23.481 1.00 14.14 130 THR B CA 1
ATOM 2298 C C . THR B 1 130 ? 48.281 80.454 22.679 1.00 14.24 130 THR B C 1
ATOM 2299 O O . THR B 1 130 ? 49.341 80.828 23.178 1.00 14.52 130 THR B O 1
ATOM 2303 N N . LEU B 1 131 ? 48.200 79.994 21.435 1.00 13.69 131 LEU B N 1
ATOM 2304 C CA . LEU B 1 131 ? 49.346 80.014 20.564 1.00 13.50 131 LEU B CA 1
ATOM 2305 C C . LEU B 1 131 ? 49.618 81.488 20.172 1.00 14.17 131 LEU B C 1
ATOM 2306 O O . LEU B 1 131 ? 50.763 81.922 20.190 1.00 14.23 131 LEU B O 1
ATOM 2311 N N . LEU B 1 132 ? 48.562 82.228 19.827 1.00 13.83 132 LEU B N 1
ATOM 2312 C CA . LEU B 1 132 ? 48.720 83.587 19.347 1.00 14.92 132 LEU B CA 1
ATOM 2313 C C . LEU B 1 132 ? 47.866 84.533 20.175 1.00 15.84 132 LEU B C 1
ATOM 2314 O O . LEU B 1 132 ? 46.764 84.233 20.542 1.00 15.91 132 LEU B O 1
ATOM 2319 N N . PHE B 1 133 ? 48.429 85.709 20.446 1.00 18.19 133 PHE B N 1
ATOM 2320 C CA . PHE B 1 133 ? 47.777 86.787 21.124 1.00 19.09 133 PHE B CA 1
ATOM 2321 C C . PHE B 1 133 ? 47.946 88.064 20.307 1.00 19.46 133 PHE B C 1
ATOM 2322 O O . PHE B 1 133 ? 49.086 88.472 20.019 1.00 20.08 133 PHE B O 1
ATOM 2330 N N . LYS B 1 134 ? 46.815 88.663 19.939 1.00 19.78 134 LYS B N 1
ATOM 2331 C CA . LYS B 1 134 ? 46.711 89.858 19.122 1.00 22.30 134 LYS B CA 1
ATOM 2332 C C . LYS B 1 134 ? 46.069 90.933 20.002 1.00 22.60 134 LYS B C 1
ATOM 2333 O O . LYS B 1 134 ? 44.835 91.092 20.063 1.00 22.31 134 LYS B O 1
ATOM 2339 N N . PRO B 1 135 ? 46.877 91.633 20.810 1.00 23.35 135 PRO B N 1
ATOM 2340 C CA . PRO B 1 135 ? 46.325 92.511 21.846 1.00 25.40 135 PRO B CA 1
ATOM 2341 C C . PRO B 1 135 ? 45.573 93.744 21.306 1.00 25.67 135 PRO B C 1
ATOM 2342 O O . PRO B 1 135 ? 44.772 94.243 22.031 1.00 27.07 135 PRO B O 1
ATOM 2346 N N . ALA B 1 136 ? 45.704 94.100 20.015 1.00 24.47 136 ALA B N 1
ATOM 2347 C CA . ALA B 1 136 ? 44.840 95.092 19.468 1.00 24.88 136 ALA B CA 1
ATOM 2348 C C . ALA B 1 136 ? 43.389 94.657 19.662 1.00 24.15 136 ALA B C 1
ATOM 2349 O O . ALA B 1 136 ? 43.023 93.437 19.616 1.00 23.38 136 ALA B O 1
ATOM 2351 N N . ARG B 1 137 ? 42.558 95.685 19.823 1.00 23.02 137 ARG B N 1
ATOM 2352 C CA . ARG B 1 137 ? 41.124 95.627 19.923 1.00 23.00 137 ARG B CA 1
ATOM 2353 C C . ARG B 1 137 ? 40.670 94.694 21.045 1.00 21.82 137 ARG B C 1
ATOM 2354 O O . ARG B 1 137 ? 39.644 94.214 20.960 1.00 21.83 137 ARG B O 1
ATOM 2359 N N . LEU B 1 138 ? 41.452 94.469 22.098 1.00 21.42 138 LEU B N 1
ATOM 2360 C CA . LEU B 1 138 ? 40.938 93.795 23.284 1.00 21.40 138 LEU B CA 1
ATOM 2361 C C . LEU B 1 138 ? 39.712 94.551 23.842 1.00 20.90 138 LEU B C 1
ATOM 2362 O O . LEU B 1 138 ? 39.712 95.773 23.927 1.00 20.84 138 LEU B O 1
ATOM 2367 N N . GLU B 1 139 ? 38.670 93.830 24.255 1.00 19.61 139 GLU B N 1
ATOM 2368 C CA . GLU B 1 139 ? 37.452 94.464 24.808 1.00 19.77 139 GLU B CA 1
ATOM 2369 C C . GLU B 1 139 ? 37.537 94.500 26.343 1.00 19.58 139 GLU B C 1
ATOM 2370 O O . GLU B 1 139 ? 36.635 95.041 26.986 1.00 20.08 139 GLU B O 1
ATOM 2376 N N . ARG B 1 140 ? 38.560 93.877 26.927 1.00 18.97 140 ARG B N 1
ATOM 2377 C CA . ARG B 1 140 ? 38.675 93.732 28.335 1.00 20.36 140 ARG B CA 1
ATOM 2378 C C . ARG B 1 140 ? 40.140 93.444 28.678 1.00 21.54 140 ARG B C 1
ATOM 2379 O O . ARG B 1 140 ? 40.977 93.142 27.794 1.00 21.16 140 ARG B O 1
ATOM 2387 N N . ASP B 1 141 ? 40.468 93.506 29.963 1.00 22.86 141 ASP B N 1
ATOM 2388 C CA . ASP B 1 141 ? 41.746 92.933 30.427 1.00 26.02 141 ASP B CA 1
ATOM 2389 C C . ASP B 1 141 ? 41.654 91.402 30.462 1.00 25.71 141 ASP B C 1
ATOM 2390 O O . ASP B 1 141 ? 40.675 90.843 30.895 1.00 26.49 141 ASP B O 1
ATOM 2395 N N . VAL B 1 142 ? 42.723 90.739 30.027 1.00 26.29 142 VAL B N 1
ATOM 2396 C CA . VAL B 1 142 ? 42.826 89.272 30.116 1.00 27.24 142 VAL B CA 1
ATOM 2397 C C . VAL B 1 142 ? 44.123 88.873 30.836 1.00 27.41 142 VAL B C 1
ATOM 2398 O O . VAL B 1 142 ? 45.111 89.536 30.690 1.00 28.94 142 VAL B O 1
ATOM 2402 N N . LYS B 1 143 ? 44.063 87.710 31.503 1.00 29.91 143 LYS B N 1
ATOM 2403 C CA . LYS B 1 143 ? 45.138 86.967 32.223 1.00 30.19 143 LYS B CA 1
ATOM 2404 C C . LYS B 1 143 ? 45.409 85.699 31.436 1.00 28.06 143 LYS B C 1
ATOM 2405 O O . LYS B 1 143 ? 44.692 84.662 31.596 1.00 29.99 143 LYS B O 1
ATOM 2407 N N . LEU B 1 144 ? 46.360 85.812 30.514 1.00 25.76 144 LEU B N 1
ATOM 2408 C CA . LEU B 1 144 ? 46.773 84.684 29.713 1.00 24.77 144 LEU B CA 1
ATOM 2409 C C . LEU B 1 144 ? 47.940 84.020 30.459 1.00 23.69 144 LEU B C 1
ATOM 2410 O O . LEU B 1 144 ? 48.897 84.632 30.691 1.00 25.66 144 LEU B O 1
ATOM 2415 N N . ASP B 1 145 ? 47.781 82.777 30.898 1.00 22.86 145 ASP B N 1
ATOM 2416 C CA . ASP B 1 145 ? 48.812 82.012 31.651 1.00 22.42 145 ASP B CA 1
ATOM 2417 C C . ASP B 1 145 ? 49.992 81.614 30.764 1.00 21.70 145 ASP B C 1
ATOM 2418 O O . ASP B 1 145 ? 51.120 81.552 31.241 1.00 22.61 145 ASP B O 1
ATOM 2423 N N . TYR B 1 146 ? 49.721 81.326 29.481 1.00 19.99 146 TYR B N 1
ATOM 2424 C CA . TYR B 1 146 ? 50.729 80.931 28.531 1.00 19.14 146 TYR B CA 1
ATOM 2425 C C . TYR B 1 146 ? 50.364 81.537 27.185 1.00 18.28 146 TYR B C 1
ATOM 2426 O O . TYR B 1 146 ? 49.239 81.459 26.714 1.00 17.20 146 TYR B O 1
ATOM 2435 N N . VAL B 1 147 ? 51.387 82.061 26.527 1.00 19.03 147 VAL B N 1
ATOM 2436 C CA . VAL B 1 147 ? 51.272 82.680 25.207 1.00 19.06 147 VAL B CA 1
ATOM 2437 C C . VAL B 1 147 ? 52.495 82.225 24.447 1.00 19.00 147 VAL B C 1
ATOM 2438 O O . VAL B 1 147 ? 53.545 82.505 24.922 1.00 18.27 147 VAL B O 1
ATOM 2442 N N . CYS B 1 148 ? 52.326 81.676 23.234 1.00 19.07 148 CYS B N 1
ATOM 2443 C CA . CYS B 1 148 ? 53.465 81.350 22.443 1.00 18.79 148 CYS B CA 1
ATOM 2444 C C . CYS B 1 148 ? 53.959 82.601 21.717 1.00 18.74 148 CYS B C 1
ATOM 2445 O O . CYS B 1 148 ? 55.129 82.784 21.695 1.00 19.43 148 CYS B O 1
ATOM 2448 N N . PHE B 1 149 ? 53.077 83.416 21.118 1.00 18.50 149 PHE B N 1
ATOM 2449 C CA . PHE B 1 149 ? 53.463 84.533 20.238 1.00 18.58 149 PHE B CA 1
ATOM 2450 C C . PHE B 1 149 ? 52.487 85.682 20.382 1.00 19.81 149 PHE B C 1
ATOM 2451 O O . PHE B 1 149 ? 51.278 85.531 20.240 1.00 18.81 149 PHE B O 1
ATOM 2459 N N . GLU B 1 150 ? 53.039 86.843 20.682 1.00 22.72 150 GLU B N 1
ATOM 2460 C CA . GLU B 1 150 ? 52.312 88.054 20.697 1.00 24.74 150 GLU B CA 1
ATOM 2461 C C . GLU B 1 150 ? 52.472 88.618 19.291 1.00 24.11 150 GLU B C 1
ATOM 2462 O O . GLU B 1 150 ? 53.533 88.806 18.916 1.00 24.64 150 GLU B O 1
ATOM 2468 N N . ILE B 1 151 ? 51.403 88.809 18.517 1.00 23.34 151 ILE B N 1
ATOM 2469 C CA . ILE B 1 151 ? 51.564 89.233 17.127 1.00 23.39 151 ILE B CA 1
ATOM 2470 C C . ILE B 1 151 ? 50.882 90.598 16.882 1.00 23.61 151 ILE B C 1
ATOM 2471 O O . ILE B 1 151 ? 50.009 91.013 17.656 1.00 20.16 151 ILE B O 1
ATOM 2476 N N . GLU B 1 152 ? 51.223 91.193 15.730 1.00 25.19 152 GLU B N 1
ATOM 2477 C CA . GLU B 1 152 ? 50.675 92.435 15.227 1.00 29.08 152 GLU B CA 1
ATOM 2478 C C . GLU B 1 152 ? 49.261 92.174 14.679 1.00 28.97 152 GLU B C 1
ATOM 2479 O O . GLU B 1 152 ? 48.862 90.989 14.309 1.00 25.70 152 GLU B O 1
ATOM 2485 N N . ASP B 1 153 ? 48.522 93.264 14.547 1.00 28.56 153 ASP B N 1
ATOM 2486 C CA . ASP B 1 153 ? 47.161 93.255 14.034 1.00 33.45 153 ASP B CA 1
ATOM 2487 C C . ASP B 1 153 ? 47.136 92.933 12.520 1.00 33.36 153 ASP B C 1
ATOM 2488 O O . ASP B 1 153 ? 46.893 93.772 11.702 1.00 35.19 153 ASP B O 1
ATOM 2493 N N . LYS B 1 154 ? 47.305 91.665 12.151 1.00 31.41 154 LYS B N 1
ATOM 2494 C CA . LYS B 1 154 ? 47.235 91.284 10.764 1.00 29.82 154 LYS B CA 1
ATOM 2495 C C . LYS B 1 154 ? 46.343 90.041 10.650 1.00 26.41 154 LYS B C 1
ATOM 2496 O O . LYS B 1 154 ? 46.152 89.337 11.586 1.00 24.08 154 LYS B O 1
ATOM 2502 N N . PHE B 1 155 ? 45.778 89.855 9.478 1.00 25.46 155 PHE B N 1
ATOM 2503 C CA . PHE B 1 155 ? 45.029 88.703 9.094 1.00 26.37 155 PHE B CA 1
ATOM 2504 C C . PHE B 1 155 ? 45.988 87.521 8.894 1.00 23.50 155 PHE B C 1
ATOM 2505 O O . PHE B 1 155 ? 46.670 87.468 7.943 1.00 21.72 155 PHE B O 1
ATOM 2513 N N . ILE B 1 156 ? 45.993 86.557 9.812 1.00 21.43 156 ILE B N 1
ATOM 2514 C CA . ILE B 1 156 ? 46.926 85.429 9.700 1.00 20.46 156 ILE B CA 1
ATOM 2515 C C . ILE B 1 156 ? 46.112 84.133 9.540 1.00 18.44 156 ILE B C 1
ATOM 2516 O O . ILE B 1 156 ? 44.987 84.033 9.970 1.00 17.57 156 ILE B O 1
ATOM 2521 N N . VAL B 1 157 ? 46.732 83.117 8.969 1.00 16.67 157 VAL B N 1
ATOM 2522 C CA . VAL B 1 157 ? 46.102 81.848 8.706 1.00 15.58 157 VAL B CA 1
ATOM 2523 C C . VAL B 1 157 ? 47.185 80.773 8.817 1.00 14.50 157 VAL B C 1
ATOM 2524 O O . VAL B 1 157 ? 48.322 81.111 8.847 1.00 14.54 157 VAL B O 1
ATOM 2528 N N . GLY B 1 158 ? 46.779 79.521 8.713 1.00 13.44 158 GLY B N 1
ATOM 2529 C CA . GLY B 1 158 ? 47.644 78.367 8.705 1.00 13.71 158 GLY B CA 1
ATOM 2530 C C . GLY B 1 158 ? 47.788 77.747 10.093 1.00 13.22 158 GLY B C 1
ATOM 2531 O O . GLY B 1 158 ? 47.230 78.226 11.093 1.00 12.86 158 GLY B O 1
ATOM 2532 N N . TYR B 1 159 ? 48.454 76.603 10.125 1.00 13.23 159 TYR B N 1
ATOM 2533 C CA . TYR B 1 159 ? 48.678 75.811 11.332 1.00 12.81 159 TYR B CA 1
ATOM 2534 C C . TYR B 1 159 ? 47.379 75.592 12.056 1.00 12.85 159 TYR B C 1
ATOM 2535 O O . TYR B 1 159 ? 47.260 75.788 13.239 1.00 13.19 159 TYR B O 1
ATOM 2544 N N . GLY B 1 160 ? 46.352 75.212 11.337 1.00 13.52 160 GLY B N 1
ATOM 2545 C CA . GLY B 1 160 ? 45.113 75.059 12.012 1.00 13.89 160 GLY B CA 1
ATOM 2546 C C . GLY B 1 160 ? 44.122 76.151 11.819 1.00 14.70 160 GLY B C 1
ATOM 2547 O O . GLY B 1 160 ? 42.940 75.836 11.839 1.00 15.54 160 GLY B O 1
ATOM 2548 N N . LEU B 1 161 ? 44.565 77.408 11.665 1.00 15.98 161 LEU B N 1
ATOM 2549 C CA . LEU B 1 161 ? 43.643 78.571 11.558 1.00 16.45 161 LEU B CA 1
ATOM 2550 C C . LEU B 1 161 ? 43.119 78.717 10.105 1.00 17.24 161 LEU B C 1
ATOM 2551 O O . LEU B 1 161 ? 43.892 78.635 9.115 1.00 16.34 161 LEU B O 1
ATOM 2556 N N . ASP B 1 162 ? 41.805 78.890 9.955 1.00 17.37 162 ASP B N 1
ATOM 2557 C CA . ASP B 1 162 ? 41.167 78.886 8.619 1.00 19.03 162 ASP B CA 1
ATOM 2558 C C . ASP B 1 162 ? 40.666 80.298 8.235 1.00 18.35 162 ASP B C 1
ATOM 2559 O O . ASP B 1 162 ? 40.515 81.177 9.046 1.00 17.62 162 ASP B O 1
ATOM 2564 N N . PHE B 1 163 ? 40.367 80.449 6.953 1.00 18.21 163 PHE B N 1
ATOM 2565 C CA . PHE B 1 163 ? 39.419 81.387 6.502 1.00 18.58 163 PHE B CA 1
ATOM 2566 C C . PHE B 1 163 ? 38.492 80.653 5.541 1.00 18.87 163 PHE B C 1
ATOM 2567 O O . PHE B 1 163 ? 39.003 80.192 4.542 1.00 17.07 163 PHE B O 1
ATOM 2575 N N . ASP B 1 164 ? 37.172 80.573 5.857 1.00 20.75 164 ASP B N 1
ATOM 2576 C CA . ASP B 1 164 ? 36.168 79.839 5.024 1.00 23.63 164 ASP B CA 1
ATOM 2577 C C . ASP B 1 164 ? 36.718 78.444 4.655 1.00 22.40 164 ASP B C 1
ATOM 2578 O O . ASP B 1 164 ? 36.745 78.101 3.491 1.00 22.18 164 ASP B O 1
ATOM 2583 N N . GLU B 1 165 ? 37.280 77.712 5.618 1.00 22.14 165 GLU B N 1
ATOM 2584 C CA . GLU B 1 165 ? 37.743 76.325 5.440 1.00 23.03 165 GLU B CA 1
ATOM 2585 C C . GLU B 1 165 ? 39.009 76.205 4.583 1.00 21.11 165 GLU B C 1
ATOM 2586 O O . GLU B 1 165 ? 39.433 75.085 4.295 1.00 20.22 165 GLU B O 1
ATOM 2592 N N . LYS B 1 166 ? 39.676 77.320 4.283 1.00 20.05 166 LYS B N 1
ATOM 2593 C CA . LYS B 1 166 ? 40.953 77.320 3.586 1.00 20.03 166 LYS B CA 1
ATOM 2594 C C . LYS B 1 166 ? 42.091 77.502 4.590 1.00 17.62 166 LYS B C 1
ATOM 2595 O O . LYS B 1 166 ? 41.901 78.112 5.612 1.00 16.41 166 LYS B O 1
ATOM 2601 N N . TYR B 1 167 ? 43.266 77.007 4.213 1.00 16.83 167 TYR B N 1
ATOM 2602 C CA . TYR B 1 167 ? 44.597 77.383 4.776 1.00 16.54 167 TYR B CA 1
ATOM 2603 C C . TYR B 1 167 ? 44.987 76.587 6.045 1.00 15.43 167 TYR B C 1
ATOM 2604 O O . TYR B 1 167 ? 46.135 76.747 6.549 1.00 14.35 167 TYR B O 1
ATOM 2613 N N . ARG B 1 168 ? 44.063 75.814 6.618 1.00 15.12 168 ARG B N 1
ATOM 2614 C CA . ARG B 1 168 ? 44.354 75.062 7.910 1.00 15.40 168 ARG B CA 1
ATOM 2615 C C . ARG B 1 168 ? 45.590 74.151 7.728 1.00 15.52 168 ARG B C 1
ATOM 2616 O O . ARG B 1 168 ? 46.273 73.852 8.677 1.00 15.20 168 ARG B O 1
ATOM 2624 N N . GLU B 1 169 ? 45.827 73.728 6.489 1.00 16.04 169 GLU B N 1
ATOM 2625 C CA . GLU B 1 169 ? 46.762 72.709 6.124 1.00 17.06 169 GLU B CA 1
ATOM 2626 C C . GLU B 1 169 ? 48.188 73.254 6.119 1.00 16.94 169 GLU B C 1
ATOM 2627 O O . GLU B 1 169 ? 49.099 72.469 6.069 1.00 17.09 169 GLU B O 1
ATOM 2633 N N . LEU B 1 170 ? 48.375 74.572 6.179 1.00 16.32 170 LEU B N 1
ATOM 2634 C CA . LEU B 1 170 ? 49.697 75.153 6.057 1.00 16.57 170 LEU B CA 1
ATOM 2635 C C . LEU B 1 170 ? 50.500 74.782 7.295 1.00 15.95 170 LEU B C 1
ATOM 2636 O O . LEU B 1 170 ? 49.945 74.857 8.380 1.00 15.34 170 LEU B O 1
ATOM 2641 N N . PRO B 1 171 ? 51.794 74.387 7.214 1.00 15.91 171 PRO B N 1
ATOM 2642 C CA . PRO B 1 171 ? 52.560 74.059 8.426 1.00 15.86 171 PRO B CA 1
ATOM 2643 C C . PRO B 1 171 ? 53.074 75.261 9.230 1.00 15.58 171 PRO B C 1
ATOM 2644 O O . PRO B 1 171 ? 53.748 75.084 10.229 1.00 15.78 171 PRO B O 1
ATOM 2648 N N . TYR B 1 172 ? 52.807 76.467 8.726 1.00 15.88 172 TYR B N 1
ATOM 2649 C CA . TYR B 1 172 ? 53.340 77.705 9.215 1.00 16.22 172 TYR B CA 1
ATOM 2650 C C . TYR B 1 172 ? 52.149 78.634 9.398 1.00 15.58 172 TYR B C 1
ATOM 2651 O O . TYR B 1 172 ? 51.086 78.355 8.835 1.00 15.40 172 TYR B O 1
ATOM 2660 N N . ILE B 1 173 ? 52.320 79.694 10.189 1.00 15.30 173 ILE B N 1
ATOM 2661 C CA . ILE B 1 173 ? 51.421 80.825 10.210 1.00 15.62 173 ILE B CA 1
ATOM 2662 C C . ILE B 1 173 ? 51.811 81.755 9.032 1.00 17.06 173 ILE B C 1
ATOM 2663 O O . ILE B 1 173 ? 52.957 82.185 8.889 1.00 17.18 173 ILE B O 1
ATOM 2668 N N . GLY B 1 174 ? 50.831 82.084 8.191 1.00 18.13 174 GLY B N 1
ATOM 2669 C CA . GLY B 1 174 ? 51.027 82.869 6.985 1.00 19.23 174 GLY B CA 1
ATOM 2670 C C . GLY B 1 174 ? 50.236 84.159 7.001 1.00 19.73 174 GLY B C 1
ATOM 2671 O O . GLY B 1 174 ? 49.234 84.264 7.690 1.00 18.30 174 GLY B O 1
ATOM 2672 N N . LEU B 1 175 ? 50.725 85.142 6.237 1.00 21.93 175 LEU B N 1
ATOM 2673 C CA . LEU B 1 175 ? 49.922 86.359 5.837 1.00 23.94 175 LEU B CA 1
ATOM 2674 C C . LEU B 1 175 ? 49.388 86.102 4.442 1.00 23.88 175 LEU B C 1
ATOM 2675 O O . LEU B 1 175 ? 50.016 85.380 3.674 1.00 25.00 175 LEU B O 1
ATOM 2680 N N . ILE B 1 176 ? 48.272 86.711 4.119 1.00 24.20 176 ILE B N 1
ATOM 2681 C CA . ILE B 1 176 ? 47.735 86.549 2.805 1.00 26.85 176 ILE B CA 1
ATOM 2682 C C . ILE B 1 176 ? 48.289 87.660 1.901 1.00 29.94 176 ILE B C 1
ATOM 2683 O O . ILE B 1 176 ? 48.280 88.788 2.283 1.00 26.70 176 ILE B O 1
ATOM 2688 N N . LYS B 1 177 ? 48.713 87.333 0.681 1.00 34.81 177 LYS B N 1
ATOM 2689 C CA . LYS B 1 177 ? 49.122 88.393 -0.268 1.00 40.34 177 LYS B CA 1
ATOM 2690 C C . LYS B 1 177 ? 47.908 89.154 -0.853 1.00 41.60 177 LYS B C 1
ATOM 2691 O O . LYS B 1 177 ? 47.761 90.300 -0.407 1.00 41.17 177 LYS B O 1
ATOM 2698 N N . THR C 1 2 ? 87.709 91.808 20.073 1.00 46.96 2 THR C N 1
ATOM 2699 C CA . THR C 1 2 ? 89.105 91.903 20.686 1.00 45.92 2 THR C CA 1
ATOM 2700 C C . THR C 1 2 ? 89.147 91.195 22.057 1.00 42.30 2 THR C C 1
ATOM 2701 O O . THR C 1 2 ? 88.145 91.111 22.788 1.00 39.10 2 THR C O 1
ATOM 2705 N N . TYR C 1 3 ? 90.360 90.751 22.415 1.00 43.06 3 TYR C N 1
ATOM 2706 C CA . TYR C 1 3 ? 90.746 90.270 23.754 1.00 41.58 3 TYR C CA 1
ATOM 2707 C C . TYR C 1 3 ? 90.365 91.307 24.842 1.00 40.98 3 TYR C C 1
ATOM 2708 O O . TYR C 1 3 ? 90.821 92.502 24.781 1.00 40.29 3 TYR C O 1
ATOM 2717 N N . S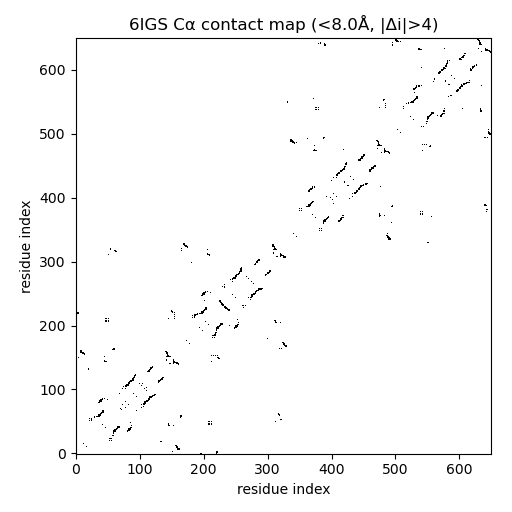ER C 1 4 ? 89.587 90.836 25.843 1.00 37.69 4 SER C N 1
ATOM 2718 C CA . SER C 1 4 ? 89.014 91.623 27.010 1.00 40.02 4 SER C CA 1
ATOM 2719 C C . SER C 1 4 ? 90.066 92.357 27.882 1.00 39.65 4 SER C C 1
ATOM 2720 O O . SER C 1 4 ? 89.697 93.326 28.573 1.00 39.36 4 SER C O 1
ATOM 2723 N N . ALA C 1 5 ? 91.322 91.861 27.917 1.00 37.75 5 ALA C N 1
ATOM 2724 C CA . ALA C 1 5 ? 92.422 92.490 28.656 1.00 37.04 5 ALA C CA 1
ATOM 2725 C C . ALA C 1 5 ? 92.601 93.959 28.251 1.00 37.41 5 ALA C C 1
ATOM 2726 O O . ALA C 1 5 ? 92.903 94.772 29.124 1.00 36.28 5 ALA C O 1
ATOM 2728 N N . GLU C 1 6 ? 92.395 94.280 26.961 1.00 37.37 6 GLU C N 1
ATOM 2729 C CA . GLU C 1 6 ? 92.541 95.698 26.376 1.00 37.67 6 GLU C CA 1
ATOM 2730 C C . GLU C 1 6 ? 91.639 96.697 27.109 1.00 35.80 6 GLU C C 1
ATOM 2731 O O . GLU C 1 6 ? 91.914 97.882 27.234 1.00 34.60 6 GLU C O 1
ATOM 2734 N N . ASN C 1 7 ? 90.553 96.174 27.649 1.00 34.72 7 ASN C N 1
ATOM 2735 C CA . ASN C 1 7 ? 89.597 96.956 28.368 1.00 35.70 7 ASN C CA 1
ATOM 2736 C C . ASN C 1 7 ? 89.859 97.066 29.882 1.00 32.64 7 ASN C C 1
ATOM 2737 O O . ASN C 1 7 ? 88.979 97.589 30.605 1.00 30.82 7 ASN C O 1
ATOM 2742 N N . THR C 1 8 ? 91.018 96.601 30.379 1.00 29.32 8 THR C N 1
ATOM 2743 C CA . THR C 1 8 ? 91.234 96.572 31.820 1.00 27.85 8 THR C CA 1
ATOM 2744 C C . THR C 1 8 ? 92.606 97.143 32.195 1.00 27.01 8 THR C C 1
ATOM 2745 O O . THR C 1 8 ? 93.470 97.272 31.396 1.00 27.64 8 THR C O 1
ATOM 2749 N N . GLU C 1 9 ? 92.764 97.470 33.469 1.00 26.73 9 GLU C N 1
ATOM 2750 C CA . GLU C 1 9 ? 94.061 97.836 34.090 1.00 25.84 9 GLU C CA 1
ATOM 2751 C C . GLU C 1 9 ? 94.347 96.757 35.148 1.00 24.06 9 GLU C C 1
ATOM 2752 O O . GLU C 1 9 ? 93.387 96.241 35.785 1.00 22.81 9 GLU C O 1
ATOM 2755 N N . VAL C 1 10 ? 95.607 96.394 35.3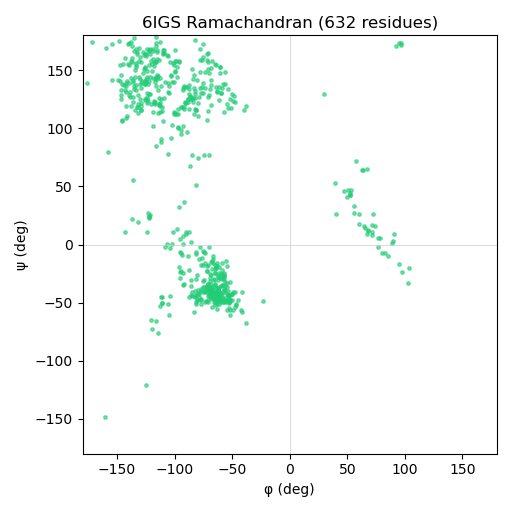13 1.00 21.55 10 VAL C N 1
ATOM 2756 C CA . VAL C 1 10 ? 95.990 95.363 36.214 1.00 21.24 10 VAL C CA 1
ATOM 2757 C C . VAL C 1 10 ? 95.909 95.931 37.617 1.00 20.67 10 VAL C C 1
ATOM 2758 O O . VAL C 1 10 ? 96.514 96.909 37.846 1.00 21.46 10 VAL C O 1
ATOM 2762 N N . TYR C 1 11 ? 95.256 95.241 38.544 1.00 18.94 11 TYR C N 1
ATOM 2763 C CA . TYR C 1 11 ? 95.165 95.661 39.917 1.00 18.08 11 TYR C CA 1
ATOM 2764 C C . TYR C 1 11 ? 95.962 94.735 40.862 1.00 15.71 11 TYR C C 1
ATOM 2765 O O . TYR C 1 11 ? 96.672 95.211 41.741 1.00 14.63 11 TYR C O 1
ATOM 2774 N N . ILE C 1 12 ? 95.840 93.412 40.695 1.00 14.10 12 ILE C N 1
ATOM 2775 C CA . ILE C 1 12 ? 96.695 92.367 41.373 1.00 13.77 12 ILE C CA 1
ATOM 2776 C C . ILE C 1 12 ? 97.188 91.418 40.285 1.00 13.20 12 ILE C C 1
ATOM 2777 O O . ILE C 1 12 ? 96.406 90.911 39.488 1.00 12.98 12 ILE C O 1
ATOM 2782 N N . THR C 1 13 ? 98.495 91.246 40.199 1.00 12.86 13 THR C N 1
ATOM 2783 C CA . THR C 1 13 ? 99.048 90.597 39.114 1.00 12.96 13 THR C CA 1
ATOM 2784 C C . THR C 1 13 ? 98.843 89.101 39.302 1.00 13.10 13 THR C C 1
ATOM 2785 O O . THR C 1 13 ? 98.594 88.598 40.407 1.00 11.87 13 THR C O 1
ATOM 2789 N N . SER C 1 14 ? 99.112 88.377 38.222 1.00 14.04 14 SER C N 1
ATOM 2790 C CA . SER C 1 14 ? 98.870 86.990 38.301 1.00 14.93 14 SER C CA 1
ATOM 2791 C C . SER C 1 14 ? 99.947 86.300 39.150 1.00 15.31 14 SER C C 1
ATOM 2792 O O . SER C 1 14 ? 99.603 85.361 39.891 1.00 15.06 14 SER C O 1
ATOM 2795 N N . GLN C 1 15 ? 101.177 86.815 39.165 1.00 16.24 15 GLN C N 1
ATOM 2796 C CA . GLN C 1 15 ? 102.258 86.299 40.074 1.00 17.55 15 GLN C CA 1
ATOM 2797 C C . GLN C 1 15 ? 101.911 86.611 41.526 1.00 16.89 15 GLN C C 1
ATOM 2798 O O . GLN C 1 15 ? 102.221 85.825 42.444 1.00 16.32 15 GLN C O 1
ATOM 2804 N N . GLN C 1 16 ? 101.350 87.808 41.770 1.00 15.92 16 GLN C N 1
ATOM 2805 C CA . GLN C 1 16 ? 100.892 88.134 43.133 1.00 15.98 16 GLN C CA 1
ATOM 2806 C C . GLN C 1 16 ? 99.784 87.149 43.582 1.00 15.93 16 GLN C C 1
ATOM 2807 O O . GLN C 1 16 ? 99.727 86.746 44.722 1.00 15.44 16 GLN C O 1
ATOM 2813 N N . LEU C 1 17 ? 98.837 86.830 42.710 1.00 16.38 17 LEU C N 1
ATOM 2814 C CA . LEU C 1 17 ? 97.775 85.868 43.085 1.00 17.33 17 LEU C CA 1
ATOM 2815 C C . LEU C 1 17 ? 98.392 84.512 43.411 1.00 18.30 17 LEU C C 1
ATOM 2816 O O . LEU C 1 17 ? 98.013 83.931 44.372 1.00 17.85 17 LEU C O 1
ATOM 2821 N N . GLU C 1 18 ? 99.274 84.045 42.550 1.00 20.66 18 GLU C N 1
ATOM 2822 C CA . GLU C 1 18 ? 99.970 82.753 42.703 1.00 25.61 18 GLU C CA 1
ATOM 2823 C C . GLU C 1 18 ? 100.631 82.679 44.097 1.00 24.05 18 GLU C C 1
ATOM 2824 O O . GLU C 1 18 ? 100.493 81.690 44.800 1.00 22.20 18 GLU C O 1
ATOM 2830 N N . GLN C 1 19 ? 101.323 83.746 44.488 1.00 23.80 19 GLN C N 1
ATOM 2831 C CA . GLN C 1 19 ? 102.046 83.760 45.712 1.00 25.89 19 GLN C CA 1
ATOM 2832 C C . GLN C 1 19 ? 101.051 83.831 46.892 1.00 23.95 19 GLN C C 1
ATOM 2833 O O . GLN C 1 19 ? 101.268 83.144 47.873 1.00 22.82 19 GLN C O 1
ATOM 2839 N N . ALA C 1 20 ? 99.931 84.576 46.810 1.00 20.95 20 ALA C N 1
ATOM 2840 C CA . ALA C 1 20 ? 98.933 84.521 47.932 1.00 19.73 20 ALA C CA 1
ATOM 2841 C C . ALA C 1 20 ? 98.284 83.118 48.044 1.00 18.90 20 ALA C C 1
ATOM 2842 O O . ALA C 1 20 ? 97.944 82.646 49.121 1.00 18.47 20 ALA C O 1
ATOM 2844 N N . VAL C 1 21 ? 98.039 82.469 46.917 1.00 17.60 21 VAL C N 1
ATOM 2845 C CA . VAL C 1 21 ? 97.402 81.183 46.959 1.00 18.77 21 VAL C CA 1
ATOM 2846 C C . VAL C 1 21 ? 98.369 80.137 47.560 1.00 19.62 21 VAL C C 1
ATOM 2847 O O . VAL C 1 21 ? 97.943 79.356 48.379 1.00 19.02 21 VAL C O 1
ATOM 2851 N N . THR C 1 22 ? 99.658 80.190 47.174 1.00 20.41 22 THR C N 1
ATOM 2852 C CA . THR C 1 22 ? 100.713 79.457 47.805 1.00 22.61 22 THR C CA 1
ATOM 2853 C C . THR C 1 22 ? 100.721 79.750 49.304 1.00 24.40 22 THR C C 1
ATOM 2854 O O . THR C 1 22 ? 100.775 78.792 50.071 1.00 24.99 22 THR C O 1
ATOM 2858 N N . ARG C 1 23 ? 100.646 81.018 49.727 1.00 25.56 23 ARG C N 1
ATOM 2859 C CA . ARG C 1 23 ? 100.643 81.287 51.167 1.00 29.09 23 ARG C CA 1
ATOM 2860 C C . ARG C 1 23 ? 99.417 80.641 51.840 1.00 28.70 23 ARG C C 1
ATOM 2861 O O . ARG C 1 23 ? 99.539 80.085 52.890 1.00 30.22 23 ARG C O 1
ATOM 2869 N N . LEU C 1 24 ? 98.243 80.703 51.222 1.00 26.50 24 LEU C N 1
ATOM 2870 C CA . LEU C 1 24 ? 97.029 80.182 51.808 1.00 26.13 24 LEU C CA 1
ATOM 2871 C C . LEU C 1 24 ? 97.068 78.637 51.879 1.00 26.70 24 LEU C C 1
ATOM 2872 O O . LEU C 1 24 ? 96.573 78.050 52.848 1.00 25.83 24 LEU C O 1
ATOM 2877 N N . ALA C 1 25 ? 97.651 77.964 50.881 1.00 25.77 25 ALA C N 1
ATOM 2878 C CA . ALA C 1 25 ? 97.729 76.503 50.922 1.00 27.20 25 ALA C CA 1
ATOM 2879 C C . ALA C 1 25 ? 98.624 76.025 52.094 1.00 29.62 25 ALA C C 1
ATOM 2880 O O . ALA C 1 25 ? 98.245 75.141 52.765 1.00 28.90 25 ALA C O 1
ATOM 2882 N N . GLU C 1 26 ? 99.788 76.653 52.302 1.00 32.68 26 GLU C N 1
ATOM 2883 C CA . GLU C 1 26 ? 100.730 76.446 53.397 1.00 35.86 26 GLU C CA 1
ATOM 2884 C C . GLU C 1 26 ? 100.005 76.602 54.749 1.00 36.45 26 GLU C C 1
ATOM 2885 O O . GLU C 1 26 ? 100.044 75.672 55.563 1.00 37.22 26 GLU C O 1
ATOM 2891 N N . GLN C 1 27 ? 99.355 77.751 55.001 1.00 36.20 27 GLN C N 1
ATOM 2892 C CA . GLN C 1 27 ? 98.513 77.968 56.215 1.00 38.11 27 GLN C CA 1
ATOM 2893 C C . GLN C 1 27 ? 97.600 76.751 56.395 1.00 36.59 27 GLN C C 1
ATOM 2894 O O . GLN C 1 27 ? 97.609 76.174 57.441 1.00 37.57 27 GLN C O 1
ATOM 2900 N N . ILE C 1 28 ? 96.850 76.336 55.360 1.00 34.71 28 ILE C N 1
ATOM 2901 C CA . ILE C 1 28 ? 95.804 75.261 55.530 1.00 34.29 28 ILE C CA 1
ATOM 2902 C C . ILE C 1 28 ? 96.456 73.883 55.745 1.00 34.72 28 ILE C C 1
ATOM 2903 O O . ILE C 1 28 ? 95.950 73.063 56.491 1.00 35.83 28 ILE C O 1
ATOM 2908 N N . ASN C 1 29 ? 97.540 73.602 55.017 1.00 34.88 29 ASN C N 1
ATOM 2909 C CA . ASN C 1 29 ? 98.365 72.361 55.148 1.00 35.52 29 ASN C CA 1
ATOM 2910 C C . ASN C 1 29 ? 98.932 72.236 56.589 1.00 38.06 29 ASN C C 1
ATOM 2911 O O . ASN C 1 29 ? 99.138 71.107 57.098 1.00 40.02 29 ASN C O 1
ATOM 2916 N N . GLN C 1 30 ? 99.260 73.379 57.220 1.00 39.73 30 GLN C N 1
ATOM 2917 C CA . GLN C 1 30 ? 99.764 73.442 58.605 1.00 43.85 30 GLN C CA 1
ATOM 2918 C C . GLN C 1 30 ? 98.593 73.363 59.582 1.00 42.94 30 GLN C C 1
ATOM 2919 O O . GLN C 1 30 ? 98.598 72.518 60.418 1.00 45.77 30 GLN C O 1
ATOM 2925 N N . ASP C 1 31 ? 97.566 74.197 59.408 1.00 42.27 31 ASP C N 1
ATOM 2926 C CA . ASP C 1 31 ? 96.449 74.199 60.349 1.00 43.55 31 ASP C CA 1
ATOM 2927 C C . ASP C 1 31 ? 95.799 72.813 60.409 1.00 43.66 31 ASP C C 1
ATOM 2928 O O . ASP C 1 31 ? 95.266 72.466 61.431 1.00 44.57 31 ASP C O 1
ATOM 2933 N N . TYR C 1 32 ? 95.836 72.029 59.329 1.00 42.27 32 TYR C N 1
ATOM 2934 C CA . TYR C 1 32 ? 95.072 70.775 59.322 1.00 42.80 32 TYR C CA 1
ATOM 2935 C C . TYR C 1 32 ? 95.947 69.557 59.050 1.00 41.38 32 TYR C C 1
ATOM 2936 O O . TYR C 1 32 ? 95.452 68.572 58.511 1.00 38.94 32 TYR C O 1
ATOM 2945 N N . SER C 1 33 ? 97.230 69.674 59.404 1.00 42.63 33 SER C N 1
ATOM 2946 C CA . SER C 1 33 ? 98.206 68.590 59.338 1.00 43.92 33 SER C CA 1
ATOM 2947 C C . SER C 1 33 ? 97.624 67.342 59.981 1.00 43.96 33 SER C C 1
ATOM 2948 O O . SER C 1 33 ? 97.112 67.419 61.073 1.00 43.75 33 SER C O 1
ATOM 2951 N N . GLY C 1 34 ? 97.680 66.239 59.236 1.00 45.14 34 GLY C N 1
ATOM 2952 C CA . GLY C 1 34 ? 97.147 64.940 59.594 1.00 45.38 34 GLY C CA 1
ATOM 2953 C C . GLY C 1 34 ? 95.641 64.926 59.840 1.00 45.83 34 GLY C C 1
ATOM 2954 O O . GLY C 1 34 ? 95.156 63.989 60.479 1.00 45.61 34 GLY C O 1
ATOM 2955 N N . GLN C 1 35 ? 94.873 65.928 59.390 1.00 42.18 35 GLN C N 1
ATOM 2956 C CA . GLN C 1 35 ? 93.428 65.720 59.471 1.00 43.29 35 GLN C CA 1
ATOM 2957 C C . GLN C 1 35 ? 92.847 65.697 58.045 1.00 42.64 35 GLN C C 1
ATOM 2958 O O . GLN C 1 35 ? 93.610 65.787 57.048 1.00 42.23 35 GLN C O 1
ATOM 2964 N N . GLN C 1 36 ? 91.525 65.479 57.972 1.00 40.74 36 GLN C N 1
ATOM 2965 C CA . GLN C 1 36 ? 90.754 65.496 56.759 1.00 40.35 36 GLN C CA 1
ATOM 2966 C C . GLN C 1 36 ? 89.852 66.737 56.698 1.00 39.92 36 GLN C C 1
ATOM 2967 O O . GLN C 1 36 ? 89.240 67.052 57.692 1.00 40.16 36 GLN C O 1
ATOM 2973 N N . VAL C 1 37 ? 89.738 67.359 55.502 1.00 39.19 37 VAL C N 1
ATOM 2974 C CA . VAL C 1 37 ? 89.034 68.686 55.272 1.00 37.66 37 VAL C CA 1
ATOM 2975 C C . VAL C 1 37 ? 88.139 68.605 54.026 1.00 35.61 37 VAL C C 1
ATOM 2976 O O . VAL C 1 37 ? 88.543 68.087 52.985 1.00 34.50 37 VAL C O 1
ATOM 2980 N N . THR C 1 38 ? 86.909 69.100 54.145 1.00 33.72 38 THR C N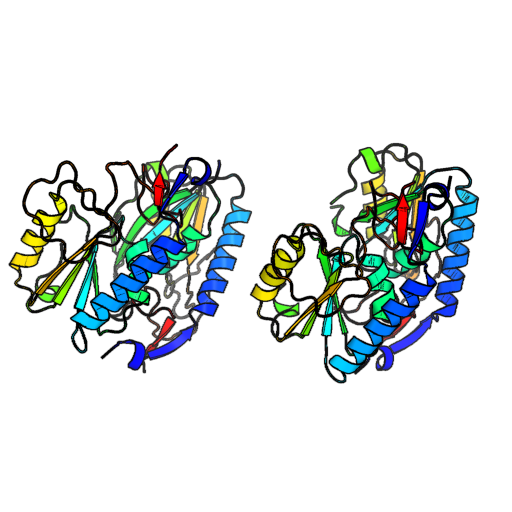 1
ATOM 2981 C CA . THR C 1 38 ? 86.062 69.242 53.004 1.00 34.49 38 THR C CA 1
ATOM 2982 C C . THR C 1 38 ? 86.119 70.725 52.597 1.00 33.75 38 THR C C 1
ATOM 2983 O O . THR C 1 38 ? 85.770 71.602 53.396 1.00 33.11 38 THR C O 1
ATOM 2987 N N . LEU C 1 39 ? 86.683 70.971 51.405 1.00 32.48 39 LEU C N 1
ATOM 2988 C CA . LEU C 1 39 ? 86.724 72.274 50.729 1.00 32.10 39 LEU C CA 1
ATOM 2989 C C . LEU C 1 39 ? 85.467 72.448 49.880 1.00 30.03 39 LEU C C 1
ATOM 2990 O O . LEU C 1 39 ? 85.180 71.635 49.044 1.00 29.66 39 LEU C O 1
ATOM 2995 N N . VAL C 1 40 ? 84.739 73.530 50.166 1.00 30.05 40 VAL C N 1
ATOM 2996 C CA . VAL C 1 40 ? 83.508 73.897 49.528 1.00 30.12 40 VAL C CA 1
ATOM 2997 C C . VAL C 1 40 ? 83.731 75.149 48.656 1.00 28.82 40 VAL C C 1
ATOM 2998 O O . VAL C 1 40 ? 83.799 76.299 49.107 1.00 27.45 40 VAL C O 1
ATOM 3002 N N . CYS C 1 41 ? 83.740 74.902 47.354 1.00 27.62 41 CYS C N 1
ATOM 3003 C CA . CYS C 1 41 ? 83.834 75.921 46.346 1.00 27.07 41 CYS C CA 1
ATOM 3004 C C . CYS C 1 41 ? 82.447 76.567 46.173 1.00 25.15 41 CYS C C 1
ATOM 3005 O O . CYS C 1 41 ? 81.526 75.867 45.869 1.00 25.01 41 CYS C O 1
ATOM 3008 N N . VAL C 1 42 ? 82.379 77.898 46.279 1.00 23.96 42 VAL C N 1
ATOM 3009 C CA . VAL C 1 42 ? 81.213 78.675 45.992 1.00 24.63 42 VAL C CA 1
ATOM 3010 C C . VAL C 1 42 ? 81.281 79.169 44.550 1.00 25.38 42 VAL C C 1
ATOM 3011 O O . VAL C 1 42 ? 81.846 80.172 44.237 1.00 26.04 42 VAL C O 1
ATOM 3015 N N . LEU C 1 43 ? 80.635 78.411 43.665 1.00 27.81 43 LEU C N 1
ATOM 3016 C CA . LEU C 1 43 ? 80.470 78.756 42.234 1.00 28.65 43 LEU C CA 1
ATOM 3017 C C . LEU C 1 43 ? 79.634 80.031 42.117 1.00 27.85 43 LEU C C 1
ATOM 3018 O O . LEU C 1 43 ? 78.891 80.323 43.034 1.00 26.55 43 LEU C O 1
ATOM 3023 N N . LYS C 1 44 ? 79.792 80.795 41.029 1.00 27.22 44 LYS C N 1
ATOM 3024 C CA . LYS C 1 44 ? 80.686 80.456 39.915 1.00 28.33 44 LYS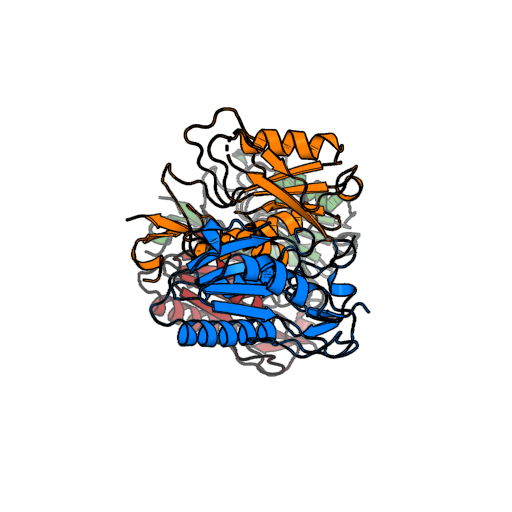 C CA 1
ATOM 3025 C C . LYS C 1 44 ? 82.089 81.060 40.065 1.00 25.77 44 LYS C C 1
ATOM 3026 O O . LYS C 1 44 ? 83.057 80.383 39.700 1.00 23.82 44 LYS C O 1
ATOM 3032 N N . GLY C 1 45 ? 82.150 82.277 40.644 1.00 22.96 45 GLY C N 1
ATOM 3033 C CA . GLY C 1 45 ? 83.302 83.153 40.685 1.00 21.76 45 GLY C CA 1
ATOM 3034 C C . GLY C 1 45 ? 84.566 82.536 41.276 1.00 19.96 45 GLY C C 1
ATOM 3035 O O . GLY C 1 45 ? 85.651 82.890 40.890 1.00 19.73 45 GLY C O 1
ATOM 3036 N N A SER C 1 46 ? 84.445 81.626 42.235 0.50 19.03 46 SER C N 1
ATOM 3037 N N B SER C 1 46 ? 84.375 81.598 42.207 0.50 19.15 46 SER C N 1
ATOM 3038 C CA A SER C 1 46 ? 85.647 81.140 42.901 0.50 18.32 46 SER C CA 1
ATOM 3039 C CA B SER C 1 46 ? 85.450 81.009 42.989 0.50 18.58 46 SER C CA 1
ATOM 3040 C C A SER C 1 46 ? 86.253 79.909 42.200 0.50 17.79 46 SER C C 1
ATOM 3041 C C B SER C 1 46 ? 86.223 79.918 42.212 0.50 17.89 46 SER C C 1
ATOM 3042 O O A SER C 1 46 ? 87.179 79.353 42.746 0.50 17.12 46 SER C O 1
ATOM 3043 O O B SER C 1 46 ? 87.274 79.516 42.675 0.50 17.07 46 SER C O 1
ATOM 3048 N N . PHE C 1 47 ? 85.710 79.472 41.047 1.00 17.70 47 PHE C N 1
ATOM 3049 C CA . PHE C 1 47 ? 86.205 78.269 40.365 1.00 17.44 47 PHE C CA 1
ATOM 3050 C C . PHE C 1 47 ? 87.701 78.322 40.036 1.00 16.55 47 PHE C C 1
ATOM 3051 O O . PHE C 1 47 ? 88.369 77.286 40.136 1.00 16.60 47 PHE C O 1
ATOM 3059 N N . MET C 1 48 ? 88.227 79.464 39.598 1.00 15.90 48 MET C N 1
ATOM 3060 C CA . MET C 1 48 ? 89.632 79.552 39.222 1.00 15.96 48 MET C CA 1
ATOM 3061 C C . MET C 1 48 ? 90.564 79.538 40.459 1.00 15.09 48 MET C C 1
ATOM 3062 O O . MET C 1 48 ? 91.571 78.820 40.521 1.00 14.84 48 MET C O 1
ATOM 3067 N N . PHE C 1 49 ? 90.265 80.383 41.451 1.00 14.56 49 PHE C N 1
ATOM 3068 C CA . PHE C 1 49 ? 90.895 80.351 42.775 1.00 14.32 49 PHE C CA 1
ATOM 3069 C C . PHE C 1 49 ? 90.878 78.937 43.373 1.00 14.94 49 PHE C C 1
ATOM 3070 O O . PHE C 1 49 ? 91.860 78.369 43.863 1.00 14.29 49 PHE C O 1
ATOM 3078 N N . PHE C 1 50 ? 89.719 78.319 43.311 1.00 15.79 50 PHE C N 1
ATOM 3079 C CA . PHE C 1 50 ? 89.628 76.953 43.880 1.00 16.72 50 PHE C CA 1
ATOM 3080 C C . PHE C 1 50 ? 90.521 75.971 43.132 1.00 16.31 50 PHE C C 1
ATOM 3081 O O . PHE C 1 50 ? 91.236 75.169 43.762 1.00 16.07 50 PHE C O 1
ATOM 3089 N N . ALA C 1 51 ? 90.503 76.052 41.796 1.00 15.74 51 ALA C N 1
ATOM 3090 C CA . ALA C 1 51 ? 91.336 75.167 41.003 1.00 15.78 51 ALA C CA 1
ATOM 3091 C C . ALA C 1 51 ? 92.816 75.323 41.360 1.00 16.31 51 ALA C C 1
ATOM 3092 O O . ALA C 1 51 ? 93.533 74.325 41.375 1.00 17.13 51 ALA C O 1
ATOM 3094 N N . ASP C 1 52 ? 93.300 76.560 41.557 1.00 16.20 52 ASP C N 1
ATOM 3095 C CA . ASP C 1 52 ? 94.695 76.741 41.828 1.00 16.49 52 ASP C CA 1
ATOM 3096 C C . ASP C 1 52 ? 94.988 76.322 43.289 1.00 16.95 52 ASP C C 1
ATOM 3097 O O . ASP C 1 52 ? 96.048 75.739 43.547 1.00 17.10 52 ASP C O 1
ATOM 3102 N N . LEU C 1 53 ? 94.061 76.607 44.205 1.00 17.04 53 LEU C N 1
ATOM 3103 C CA . LEU C 1 53 ? 94.256 76.324 45.635 1.00 18.27 53 LEU C CA 1
ATOM 3104 C C . LEU C 1 53 ? 94.358 74.821 45.907 1.00 19.17 53 LEU C C 1
ATOM 3105 O O . LEU C 1 53 ? 95.268 74.400 46.546 1.00 21.29 53 LEU C O 1
ATOM 3110 N N . VAL C 1 54 ? 93.434 74.018 45.387 1.00 19.60 54 VAL C N 1
ATOM 3111 C CA . VAL C 1 54 ? 93.374 72.626 45.741 1.00 20.38 54 VAL C CA 1
ATOM 3112 C C . VAL C 1 54 ? 94.596 71.858 45.180 1.00 20.91 54 VAL C C 1
ATOM 3113 O O . VAL C 1 54 ? 94.970 70.875 45.767 1.00 20.79 54 VAL C O 1
ATOM 3117 N N . ARG C 1 55 ? 95.221 72.316 44.079 1.00 20.81 55 ARG C N 1
ATOM 3118 C CA . ARG C 1 55 ? 96.383 71.602 43.567 1.00 21.31 55 ARG C CA 1
ATOM 3119 C C . ARG C 1 55 ? 97.599 71.789 44.479 1.00 22.21 55 ARG C C 1
ATOM 3120 O O . ARG C 1 55 ? 98.562 71.072 44.339 1.00 22.56 55 ARG C O 1
ATOM 3128 N N . LYS C 1 56 ? 97.573 72.820 45.329 1.00 23.09 56 LYS C N 1
ATOM 3129 C CA . LYS C 1 56 ? 98.675 73.079 46.252 1.00 24.98 56 LYS C CA 1
ATOM 3130 C C . LYS C 1 56 ? 98.455 72.443 47.639 1.00 25.46 56 LYS C C 1
ATOM 3131 O O . LYS C 1 56 ? 99.315 72.586 48.506 1.00 25.86 56 LYS C O 1
ATOM 3137 N N . LEU C 1 57 ? 97.259 71.906 47.895 1.00 25.98 57 LEU C N 1
ATOM 3138 C CA . LEU C 1 57 ? 96.972 71.309 49.206 1.00 28.57 57 LEU C CA 1
ATOM 3139 C C . LEU C 1 57 ? 97.560 69.897 49.240 1.00 32.16 57 LEU C C 1
ATOM 3140 O O . LEU C 1 57 ? 97.516 69.154 48.203 1.00 33.64 57 LEU C O 1
ATOM 3145 N N . ARG C 1 58 ? 98.108 69.526 50.408 1.00 36.52 58 ARG C N 1
ATOM 3146 C CA . ARG C 1 58 ? 98.695 68.199 50.633 1.00 38.20 58 ARG C CA 1
ATOM 3147 C C . ARG C 1 58 ? 98.031 67.466 51.809 1.00 40.82 58 ARG C C 1
ATOM 3148 O O . ARG C 1 58 ? 98.627 66.558 52.356 1.00 44.76 58 ARG C O 1
ATOM 3156 N N . ILE C 1 59 ? 96.792 67.810 52.171 1.00 39.81 59 ILE C N 1
ATOM 3157 C CA . ILE C 1 59 ? 96.086 67.146 53.279 1.00 40.33 59 ILE C CA 1
ATOM 3158 C C . ILE C 1 59 ? 95.038 66.236 52.651 1.00 40.89 59 ILE C C 1
ATOM 3159 O O . ILE C 1 59 ? 94.694 66.433 51.500 1.00 37.74 59 ILE C O 1
ATOM 3164 N N . ASP C 1 60 ? 94.541 65.269 53.440 1.00 41.34 60 ASP C N 1
ATOM 3165 C CA . ASP C 1 60 ? 93.401 64.459 53.078 1.00 41.10 60 ASP C CA 1
ATOM 3166 C C . ASP C 1 60 ? 92.214 65.399 52.872 1.00 37.55 60 ASP C C 1
ATOM 3167 O O . ASP C 1 60 ? 91.902 66.185 53.730 1.00 36.98 60 ASP C O 1
ATOM 3172 N N . LEU C 1 61 ? 91.529 65.240 51.738 1.00 36.77 61 LEU C N 1
ATOM 3173 C CA . LEU C 1 61 ? 90.685 66.298 51.153 1.00 34.86 61 LEU C CA 1
ATOM 3174 C C . LEU C 1 61 ? 89.430 65.693 50.544 1.00 32.15 61 LEU C C 1
ATOM 3175 O O . LEU C 1 61 ? 89.497 64.658 49.871 1.00 30.88 61 LEU C O 1
ATOM 3180 N N . ARG C 1 62 ? 88.303 66.368 50.757 1.00 30.90 62 ARG C N 1
ATOM 3181 C CA . ARG C 1 62 ? 87.106 66.140 49.948 1.00 31.45 62 ARG C CA 1
ATOM 3182 C C . ARG C 1 62 ? 86.729 67.488 49.316 1.00 28.87 62 ARG C C 1
ATOM 3183 O O . ARG C 1 62 ? 87.105 68.532 49.865 1.00 27.88 62 ARG C O 1
ATOM 3191 N N . THR C 1 63 ? 86.036 67.442 48.163 1.00 27.43 63 THR C N 1
ATOM 3192 C CA . THR C 1 63 ? 85.590 68.634 47.439 1.00 27.80 63 THR C CA 1
ATOM 3193 C C . THR C 1 63 ? 84.086 68.548 47.215 1.00 27.81 63 THR C C 1
ATOM 3194 O O . THR C 1 63 ? 83.554 67.487 46.998 1.00 30.27 63 THR C O 1
ATOM 3198 N N . GLN C 1 64 ? 83.422 69.687 47.400 1.00 28.45 64 GLN C N 1
ATOM 3199 C CA . GLN C 1 64 ? 81.992 69.889 47.166 1.00 30.28 64 GLN C CA 1
ATOM 3200 C C . GLN C 1 64 ? 81.823 71.256 46.524 1.00 29.23 64 GLN C C 1
ATOM 3201 O O . GLN C 1 64 ? 82.709 72.101 46.715 1.00 28.14 64 GLN C O 1
ATOM 3207 N N . PHE C 1 65 ? 80.733 71.433 45.774 1.00 29.68 65 PHE C N 1
ATOM 3208 C CA . PHE C 1 65 ? 80.388 72.685 45.097 1.00 31.25 65 PHE C CA 1
ATOM 3209 C C . PHE C 1 65 ? 79.010 73.140 45.570 1.00 32.58 65 PHE C C 1
ATOM 3210 O O . PHE C 1 65 ? 78.163 72.312 45.820 1.00 32.56 65 PHE C O 1
ATOM 3218 N N . ILE C 1 66 ? 78.850 74.456 45.767 1.00 33.02 66 ILE C N 1
ATOM 3219 C CA . ILE C 1 66 ? 77.549 75.110 45.972 1.00 34.09 66 ILE C CA 1
ATOM 3220 C C . ILE C 1 66 ? 77.539 76.400 45.147 1.00 33.26 66 ILE C C 1
ATOM 3221 O O . ILE C 1 66 ? 78.573 76.793 44.649 1.00 29.31 66 ILE C O 1
ATOM 3226 N N . THR C 1 67 ? 76.370 77.041 45.042 1.00 35.69 67 THR C N 1
ATOM 3227 C CA . THR C 1 67 ? 76.265 78.498 44.674 1.00 39.09 67 THR C CA 1
ATOM 3228 C C . THR C 1 67 ? 75.668 79.299 45.858 1.00 42.07 67 THR C C 1
ATOM 3229 O O . THR C 1 67 ? 75.152 78.712 46.804 1.00 39.39 67 THR C O 1
ATOM 3233 N N . ALA C 1 68 ? 75.745 80.643 45.782 1.00 43.08 68 ALA C N 1
ATOM 3234 C CA . ALA C 1 68 ? 75.174 81.583 46.775 1.00 46.66 68 ALA C CA 1
ATOM 3235 C C . ALA C 1 68 ? 73.698 81.249 47.087 1.00 46.91 68 ALA C C 1
ATOM 3236 O O . ALA C 1 68 ? 73.290 81.198 48.229 1.00 44.98 68 ALA C O 1
ATOM 3238 N N . SER C 1 69 ? 72.917 80.940 46.051 1.00 50.85 69 SER C N 1
ATOM 3239 C CA . SER C 1 69 ? 71.450 80.724 46.159 1.00 54.88 69 SER C CA 1
ATOM 3240 C C . SER C 1 69 ? 71.080 79.313 46.660 1.00 57.44 69 SER C C 1
ATOM 3241 O O . SER C 1 69 ? 69.920 79.041 46.889 1.00 62.24 69 SER C O 1
ATOM 3244 N N . SER C 1 70 ? 72.067 78.415 46.807 1.00 61.57 70 SER C N 1
ATOM 3245 C CA . SER C 1 70 ? 71.914 77.066 47.415 1.00 63.49 70 SER C CA 1
ATOM 3246 C C . SER C 1 70 ? 71.297 77.149 48.827 1.00 65.51 70 SER C C 1
ATOM 3247 O O . SER C 1 70 ? 70.861 76.138 49.363 1.00 62.98 70 SER C O 1
ATOM 3250 N N . TYR C 1 71 ? 71.342 78.339 49.443 1.00 69.97 71 TYR C N 1
ATOM 3251 C CA . TYR C 1 71 ? 70.783 78.622 50.760 1.00 71.91 71 TYR C CA 1
ATOM 3252 C C . TYR C 1 71 ? 69.840 79.828 50.601 1.00 75.12 71 TYR C C 1
ATOM 3253 O O . TYR C 1 71 ? 70.168 80.782 49.877 1.00 76.35 71 TYR C O 1
ATOM 3262 N N . GLY C 1 72 ? 68.672 79.759 51.264 1.00 74.66 72 GLY C N 1
ATOM 3263 C CA . GLY C 1 72 ? 67.460 80.546 50.918 1.00 73.63 72 GLY C CA 1
ATOM 3264 C C . GLY C 1 72 ? 67.491 81.963 51.469 1.00 71.61 72 GLY C C 1
ATOM 3265 O O . GLY C 1 72 ? 67.202 82.194 52.639 1.00 64.49 72 GLY C O 1
ATOM 3266 N N . THR C 1 86 ? 70.399 71.935 46.001 1.00 62.83 86 THR C N 1
ATOM 3267 C CA . THR C 1 86 ? 71.882 71.845 45.882 1.00 66.00 86 THR C CA 1
ATOM 3268 C C . THR C 1 86 ? 72.576 72.340 47.166 1.00 64.73 86 THR C C 1
ATOM 3269 O O . THR C 1 86 ? 73.725 72.800 47.116 1.00 70.00 86 THR C O 1
ATOM 3273 N N . SER C 1 87 ? 71.896 72.256 48.312 1.00 64.02 87 SER C N 1
ATOM 3274 C CA . SER C 1 87 ? 72.559 72.418 49.608 1.00 64.59 87 SER C CA 1
ATOM 3275 C C . SER C 1 87 ? 73.379 71.161 49.911 1.00 63.19 87 SER C C 1
ATOM 3276 O O . SER C 1 87 ? 72.979 70.079 49.516 1.00 61.56 87 SER C O 1
ATOM 3279 N N . LEU C 1 88 ? 74.500 71.308 50.626 1.00 61.92 88 LEU C N 1
ATOM 3280 C CA . LEU C 1 88 ? 75.294 70.149 51.100 1.00 64.31 88 LEU C CA 1
ATOM 3281 C C . LEU C 1 88 ? 74.452 69.186 51.954 1.00 68.03 88 LEU C C 1
ATOM 3282 O O . LEU C 1 88 ? 74.055 69.551 53.082 1.00 70.53 88 LEU C O 1
ATOM 3287 N N . LYS C 1 89 ? 74.238 67.959 51.449 1.00 69.85 89 LYS C N 1
ATOM 3288 C CA . LYS C 1 89 ? 73.534 66.869 52.195 1.00 73.67 89 LYS C CA 1
ATOM 3289 C C . LYS C 1 89 ? 74.319 66.546 53.484 1.00 73.43 89 LYS C C 1
ATOM 3290 O O . LYS C 1 89 ? 75.550 66.730 53.542 1.00 67.85 89 LYS C O 1
ATOM 3292 N N . GLU C 1 90 ? 73.593 66.049 54.499 1.00 71.55 90 GLU C N 1
ATOM 3293 C CA . GLU C 1 90 ? 73.989 66.097 55.926 1.00 70.87 90 GLU C CA 1
ATOM 3294 C C . GLU C 1 90 ? 75.250 65.259 56.183 1.00 70.65 90 GLU C C 1
ATOM 3295 O O . GLU C 1 90 ? 76.092 65.628 57.015 1.00 67.52 90 GLU C O 1
ATOM 3297 N N . GLU C 1 91 ? 75.372 64.153 55.439 1.00 73.39 91 GLU C N 1
ATOM 3298 C CA . GLU C 1 91 ? 76.513 63.194 55.487 1.00 75.95 91 GLU C CA 1
ATOM 3299 C C . GLU C 1 91 ? 77.853 63.878 55.167 1.00 70.21 91 GLU C C 1
ATOM 3300 O O . GLU C 1 91 ? 78.924 63.390 55.564 1.00 70.72 91 GLU C O 1
ATOM 3306 N N . TYR C 1 92 ? 77.781 64.980 54.410 1.00 64.58 92 TYR C N 1
ATOM 3307 C CA . TYR C 1 92 ? 78.956 65.707 53.868 1.00 59.44 92 TYR C CA 1
ATOM 3308 C C . TYR C 1 92 ? 79.489 66.757 54.856 1.00 52.47 92 TYR C C 1
ATOM 3309 O O . TYR C 1 92 ? 80.610 67.196 54.763 1.00 50.37 92 TYR C O 1
ATOM 3318 N N . VAL C 1 93 ? 78.646 67.187 55.782 1.00 52.27 93 VAL C N 1
ATOM 3319 C CA . VAL C 1 93 ? 78.977 68.268 56.748 1.00 52.05 93 VAL C CA 1
ATOM 3320 C C . VAL C 1 93 ? 79.260 67.654 58.124 1.00 51.39 93 VAL C C 1
ATOM 3321 O O . VAL C 1 93 ? 80.346 67.813 58.641 1.00 47.22 93 VAL C O 1
ATOM 3325 N N . LYS C 1 94 ? 78.236 66.964 58.665 1.00 54.91 94 LYS C N 1
ATOM 3326 C CA . LYS C 1 94 ? 78.149 66.459 60.051 1.00 56.76 94 LYS C CA 1
ATOM 3327 C C . LYS C 1 94 ? 79.526 65.919 60.464 1.00 55.74 94 LYS C C 1
ATOM 3328 O O . LYS C 1 94 ? 80.044 65.021 59.836 1.00 53.59 94 LYS C O 1
ATOM 3334 N N . ASP C 1 95 ? 80.133 66.561 61.472 1.00 59.44 95 ASP C N 1
ATOM 3335 C CA . ASP C 1 95 ? 81.383 66.123 62.129 1.00 61.52 95 ASP C CA 1
ATOM 3336 C C . ASP C 1 95 ? 82.613 66.231 61.206 1.00 57.62 95 ASP C C 1
ATOM 3337 O O . ASP C 1 95 ? 83.674 65.770 61.594 1.00 55.72 95 ASP C O 1
ATOM 3342 N N . LYS C 1 96 ? 82.503 66.904 60.045 1.00 53.56 96 LYS C N 1
ATOM 3343 C CA . LYS C 1 96 ? 83.669 67.150 59.177 1.00 47.75 96 LYS C CA 1
ATOM 3344 C C . LYS C 1 96 ? 84.242 68.533 59.454 1.00 43.70 96 LYS C C 1
ATOM 3345 O O . LYS C 1 96 ? 83.574 69.436 59.917 1.00 43.50 96 LYS C O 1
ATOM 3351 N N . ASN C 1 97 ? 85.505 68.686 59.091 1.00 42.47 97 ASN C N 1
ATOM 3352 C CA . ASN C 1 97 ? 86.124 69.962 58.999 1.00 41.62 97 ASN C CA 1
ATOM 3353 C C . ASN C 1 97 ? 85.752 70.551 57.631 1.00 40.44 97 ASN C C 1
ATOM 3354 O O . ASN C 1 97 ? 86.061 69.950 56.630 1.00 43.05 97 ASN C O 1
ATOM 3359 N N . ILE C 1 98 ? 85.032 71.673 57.628 1.00 38.62 98 ILE C N 1
ATOM 3360 C CA . ILE C 1 98 ? 84.684 72.422 56.417 1.00 37.81 98 ILE C CA 1
ATOM 3361 C C . ILE C 1 98 ? 85.536 73.691 56.347 1.00 34.74 98 ILE C C 1
ATOM 3362 O O . ILE C 1 98 ? 85.667 74.381 57.363 1.00 33.49 98 ILE C O 1
ATOM 3367 N N . ILE C 1 99 ? 86.007 73.986 55.120 1.00 30.90 99 ILE C N 1
ATOM 3368 C CA . ILE C 1 99 ? 86.390 75.311 54.691 1.00 28.25 99 ILE C CA 1
ATOM 3369 C C . ILE C 1 99 ? 85.599 75.705 53.446 1.00 27.57 99 ILE C C 1
ATOM 3370 O O . ILE C 1 99 ? 85.665 75.037 52.424 1.00 30.05 99 ILE C O 1
ATOM 3375 N N . ILE C 1 100 ? 84.897 76.819 53.531 1.00 25.33 100 ILE C N 1
ATOM 3376 C CA . ILE C 1 100 ? 84.175 77.398 52.455 1.00 25.92 100 ILE C CA 1
ATOM 3377 C C . ILE C 1 100 ? 85.131 78.316 51.665 1.00 24.65 100 ILE C C 1
ATOM 3378 O O . ILE C 1 100 ? 85.809 79.110 52.265 1.00 22.58 100 ILE C O 1
ATOM 3383 N N . ILE C 1 101 ? 85.187 78.160 50.339 1.00 23.58 101 ILE C N 1
ATOM 3384 C CA . ILE C 1 101 ? 86.140 78.927 49.490 1.00 24.26 101 ILE C CA 1
ATOM 3385 C C . ILE C 1 101 ? 85.347 79.908 48.642 1.00 22.93 101 ILE C C 1
ATOM 3386 O O . ILE C 1 101 ? 84.575 79.469 47.825 1.00 23.18 101 ILE C O 1
ATOM 3391 N N . GLU C 1 102 ? 85.604 81.202 48.817 1.00 22.98 102 GLU C N 1
ATOM 3392 C CA . GLU C 1 102 ? 84.833 82.262 48.167 1.00 24.12 102 GLU C CA 1
ATOM 3393 C C . GLU C 1 102 ? 85.786 83.191 47.401 1.00 21.66 102 GLU C C 1
ATOM 3394 O O . GLU C 1 102 ? 86.937 83.232 47.721 1.00 19.71 102 GLU C O 1
ATOM 3400 N N . ASP C 1 103 ? 85.289 83.847 46.341 1.00 20.50 103 ASP C N 1
ATOM 3401 C CA . ASP C 1 103 ? 86.079 84.791 45.552 1.00 20.71 103 ASP C CA 1
ATOM 3402 C C . ASP C 1 103 ? 86.097 86.172 46.236 1.00 19.40 103 ASP C C 1
ATOM 3403 O O . ASP C 1 103 ? 87.117 86.814 46.247 1.00 17.49 103 ASP C O 1
ATOM 3408 N N . ILE C 1 104 ? 84.943 86.663 46.702 1.00 19.77 104 ILE C N 1
ATOM 3409 C CA . ILE C 1 104 ? 84.874 88.019 47.257 1.00 21.28 104 ILE C CA 1
ATOM 3410 C C . ILE C 1 104 ? 83.826 88.075 48.380 1.00 21.65 104 ILE C C 1
ATOM 3411 O O . ILE C 1 104 ? 82.792 87.430 48.285 1.00 23.23 104 ILE C O 1
ATOM 3416 N N . VAL C 1 105 ? 84.163 88.810 49.434 1.00 21.80 105 VAL C N 1
ATOM 3417 C CA . VAL C 1 105 ? 83.271 89.270 50.497 1.00 23.23 105 VAL C CA 1
ATOM 3418 C C . VAL C 1 105 ? 83.249 90.802 50.453 1.00 23.41 105 VAL C C 1
ATOM 3419 O O . VAL C 1 105 ? 84.308 91.464 50.598 1.00 21.54 105 VAL C O 1
ATOM 3423 N N . ASP C 1 106 ? 82.038 91.328 50.260 1.00 25.60 106 ASP C N 1
ATOM 3424 C CA . ASP C 1 106 ? 81.737 92.753 50.028 1.00 28.23 106 ASP C CA 1
ATOM 3425 C C . ASP C 1 106 ? 80.802 93.157 51.209 1.00 28.40 106 ASP C C 1
ATOM 3426 O O . ASP C 1 106 ? 81.258 93.724 52.239 1.00 27.09 106 ASP C O 1
ATOM 3431 N N . THR C 1 107 ? 79.535 92.719 51.215 1.00 26.80 107 THR C N 1
ATOM 3432 C CA . THR C 1 107 ? 78.680 93.178 52.252 1.00 28.14 107 THR C CA 1
ATOM 3433 C C . THR C 1 107 ? 78.649 92.198 53.427 1.00 28.32 107 THR C C 1
ATOM 3434 O O . THR C 1 107 ? 78.203 92.602 54.502 1.00 27.52 107 THR C O 1
ATOM 3438 N N . GLY C 1 108 ? 78.981 90.923 53.189 1.00 25.60 108 GLY C N 1
ATOM 3439 C CA . GLY C 1 108 ? 78.956 89.914 54.199 1.00 25.60 108 GLY C CA 1
ATOM 3440 C C . GLY C 1 108 ? 77.609 89.237 54.313 1.00 26.15 108 GLY C C 1
ATOM 3441 O O . GLY C 1 108 ? 77.460 88.329 55.057 1.00 25.28 108 GLY C O 1
ATOM 3442 N N . HIS C 1 109 ? 76.656 89.626 53.481 1.00 28.50 109 HIS C N 1
ATOM 3443 C CA . HIS C 1 109 ? 75.283 89.024 53.430 1.00 30.49 109 HIS C CA 1
ATOM 3444 C C . HIS C 1 109 ? 75.367 87.536 53.057 1.00 31.68 109 HIS C C 1
ATOM 3445 O O . HIS C 1 109 ? 74.841 86.634 53.776 1.00 32.08 109 HIS C O 1
ATOM 3452 N N . THR C 1 110 ? 76.084 87.250 51.959 1.00 30.45 110 THR C N 1
ATOM 3453 C CA . THR C 1 110 ? 76.305 85.851 51.523 1.00 30.43 110 THR C CA 1
ATOM 3454 C C . THR C 1 110 ? 77.029 85.130 52.649 1.00 29.66 110 THR C C 1
ATOM 3455 O O . THR C 1 110 ? 76.674 84.005 52.992 1.00 29.47 110 THR C O 1
ATOM 3459 N N . TYR C 1 111 ? 78.026 85.792 53.234 1.00 29.61 111 TYR C N 1
ATOM 3460 C CA . TYR C 1 111 ? 78.787 85.155 54.330 1.00 30.91 111 TYR C CA 1
ATOM 3461 C C . TYR C 1 111 ? 77.818 84.648 55.393 1.00 32.17 111 TYR C C 1
ATOM 3462 O O . TYR C 1 111 ? 77.912 83.465 55.773 1.00 33.75 111 TYR C O 1
ATOM 3471 N N . HIS C 1 112 ? 76.869 85.481 55.853 1.00 32.57 112 HIS C N 1
ATOM 3472 C CA . HIS C 1 112 ? 76.056 84.999 57.025 1.00 36.10 112 HIS C CA 1
ATOM 3473 C C . HIS C 1 112 ? 75.113 83.889 56.571 1.00 36.33 112 HIS C C 1
ATOM 3474 O O . HIS C 1 112 ? 74.933 82.967 57.304 1.00 38.88 112 HIS C O 1
ATOM 3481 N N . LYS C 1 113 ? 74.539 83.996 55.378 1.00 39.55 113 LYS C N 1
ATOM 3482 C CA . LYS C 1 113 ? 73.688 82.952 54.806 1.00 44.12 113 LYS C CA 1
ATOM 3483 C C . LYS C 1 113 ? 74.386 81.577 54.814 1.00 42.94 113 LYS C C 1
ATOM 3484 O O . LYS C 1 113 ? 73.794 80.597 55.285 1.00 43.05 113 LYS C O 1
ATOM 3490 N N . LEU C 1 114 ? 75.628 81.498 54.309 1.00 40.60 114 LEU C N 1
ATOM 3491 C CA . LEU C 1 114 ? 76.356 80.205 54.190 1.00 40.59 114 LEU C CA 1
ATOM 3492 C C . LEU C 1 114 ? 76.805 79.682 55.572 1.00 42.40 114 LEU C C 1
ATOM 3493 O O . LEU C 1 114 ? 76.804 78.448 55.805 1.00 41.87 114 LEU C O 1
ATOM 3498 N N . ILE C 1 115 ? 77.195 80.578 56.484 1.00 44.28 115 ILE C N 1
ATOM 3499 C CA . ILE C 1 115 ? 77.622 80.180 57.857 1.00 50.41 115 ILE C CA 1
ATOM 3500 C C . ILE C 1 115 ? 76.431 79.559 58.617 1.00 54.19 115 ILE C C 1
ATOM 3501 O O . ILE C 1 115 ? 76.565 78.486 59.222 1.00 55.77 115 ILE C O 1
ATOM 3506 N N . GLU C 1 116 ? 75.255 80.189 58.559 1.00 56.69 116 GLU C N 1
ATOM 3507 C CA . GLU C 1 116 ? 74.076 79.622 59.212 1.00 58.92 116 GLU C CA 1
ATOM 3508 C C . GLU C 1 116 ? 73.719 78.343 58.453 1.00 59.25 116 GLU C C 1
ATOM 3509 O O . GLU C 1 116 ? 73.651 77.260 59.050 1.00 58.81 116 GLU C O 1
ATOM 3512 N N . GLY C 1 117 ? 73.557 78.484 57.130 1.00 57.79 117 GLY C N 1
ATOM 3513 C CA . GLY C 1 117 ? 73.176 77.382 56.224 1.00 57.38 117 GLY C CA 1
ATOM 3514 C C . GLY C 1 117 ? 73.898 76.063 56.499 1.00 57.07 117 GLY C C 1
ATOM 3515 O O . GLY C 1 117 ? 73.268 75.021 56.708 1.00 56.81 117 GLY C O 1
ATOM 3516 N N . ILE C 1 118 ? 75.230 76.104 56.471 1.00 55.09 118 ILE C N 1
ATOM 3517 C CA . ILE C 1 118 ? 76.092 74.925 56.581 1.00 56.11 118 ILE C CA 1
ATOM 3518 C C . ILE C 1 118 ? 76.244 74.524 58.055 1.00 58.61 118 ILE C C 1
ATOM 3519 O O . ILE C 1 118 ? 76.436 73.345 58.353 1.00 59.19 118 ILE C O 1
ATOM 3524 N N . GLY C 1 119 ? 76.159 75.503 58.963 1.00 60.88 119 GLY C N 1
ATOM 3525 C CA . GLY C 1 119 ? 76.199 75.274 60.432 1.00 67.21 119 GLY C CA 1
ATOM 3526 C C . GLY C 1 119 ? 75.060 74.405 60.971 1.00 70.75 119 GLY C C 1
ATOM 3527 O O . GLY C 1 119 ? 75.192 73.856 62.068 1.00 72.95 119 GLY C O 1
ATOM 3528 N N . LYS C 1 120 ? 73.956 74.278 60.210 1.00 76.45 120 LYS C N 1
ATOM 3529 C CA . LYS C 1 120 ? 72.764 73.451 60.555 1.00 80.07 120 LYS C CA 1
ATOM 3530 C C . LYS C 1 120 ? 72.869 72.029 59.975 1.00 80.59 120 LYS C C 1
ATOM 3531 O O . LYS C 1 120 ? 71.884 71.467 59.483 1.00 78.77 120 LYS C O 1
ATOM 3537 N N . TYR C 1 121 ? 74.081 71.471 59.967 1.00 76.19 121 TYR C N 1
ATOM 3538 C CA . TYR C 1 121 ? 74.272 70.047 59.904 1.00 73.28 121 TYR C CA 1
ATOM 3539 C C . TYR C 1 121 ? 75.480 69.666 60.767 1.00 65.67 121 TYR C C 1
ATOM 3540 O O . TYR C 1 121 ? 75.943 68.508 60.712 1.00 61.91 121 TYR C O 1
ATOM 3549 N N . ASN C 1 122 ? 75.951 70.647 61.554 1.00 58.47 122 ASN C N 1
ATOM 3550 C CA . ASN C 1 122 ? 76.793 70.480 62.765 1.00 59.34 122 ASN C CA 1
ATOM 3551 C C . ASN C 1 122 ? 78.176 69.943 62.405 1.00 55.80 122 ASN C C 1
ATOM 3552 O O . ASN C 1 122 ? 78.560 68.849 62.819 1.00 56.60 122 ASN C O 1
ATOM 3557 N N . PRO C 1 123 ? 78.983 70.718 61.654 1.00 53.36 123 PRO C N 1
ATOM 3558 C CA . PRO C 1 123 ? 80.361 70.324 61.361 1.00 52.14 123 PRO C CA 1
ATOM 3559 C C . PRO C 1 123 ? 81.265 70.360 62.596 1.00 48.67 123 PRO C C 1
ATOM 3560 O O . PRO C 1 123 ? 81.054 71.158 63.458 1.00 47.16 123 PRO C O 1
ATOM 3564 N N . LYS C 1 124 ? 82.299 69.523 62.611 1.00 50.01 124 LYS C N 1
ATOM 3565 C CA . LYS C 1 124 ? 83.356 69.579 63.658 1.00 52.11 124 LYS C CA 1
ATOM 3566 C C . LYS C 1 124 ? 83.951 70.996 63.697 1.00 50.54 124 LYS C C 1
ATOM 3567 O O . LYS C 1 124 ? 84.034 71.586 64.769 1.00 53.23 124 LYS C O 1
ATOM 3573 N N . THR C 1 125 ? 84.335 71.543 62.533 1.00 49.35 125 THR C N 1
ATOM 3574 C CA . THR C 1 125 ? 84.764 72.962 62.398 1.00 47.29 125 THR C CA 1
ATOM 3575 C C . THR C 1 125 ? 84.275 73.548 61.074 1.00 45.52 125 THR C C 1
ATOM 3576 O O . THR C 1 125 ? 84.016 72.821 60.114 1.00 47.31 125 THR C O 1
ATOM 3580 N N . LEU C 1 126 ? 84.244 74.880 61.025 1.00 42.75 126 LEU C N 1
ATOM 3581 C CA . LEU C 1 126 ? 83.717 75.640 59.907 1.00 42.48 126 LEU C CA 1
ATOM 3582 C C . LEU C 1 126 ? 84.520 76.933 59.735 1.00 39.73 126 LEU C C 1
ATOM 3583 O O . LEU C 1 126 ? 84.389 77.868 60.533 1.00 38.34 126 LEU C O 1
ATOM 3588 N N . LYS C 1 127 ? 85.365 76.970 58.697 1.00 37.68 127 LYS C N 1
ATOM 3589 C CA . LYS C 1 127 ? 86.173 78.143 58.438 1.00 35.37 127 LYS C CA 1
ATOM 3590 C C . LYS C 1 127 ? 85.763 78.741 57.078 1.00 33.33 127 LYS C C 1
ATOM 3591 O O . LYS C 1 127 ? 85.166 78.069 56.218 1.00 30.86 127 LYS C O 1
ATOM 3596 N N . PHE C 1 128 ? 86.041 80.032 56.897 1.00 30.26 128 PHE C N 1
ATOM 3597 C CA . PHE C 1 128 ? 85.672 80.747 55.689 1.00 28.80 128 PHE C CA 1
ATOM 3598 C C . PHE C 1 128 ? 86.933 81.403 55.124 1.00 26.80 128 PHE C C 1
ATOM 3599 O O . PHE C 1 128 ? 87.620 82.092 55.890 1.00 26.91 128 PHE C O 1
ATOM 3607 N N . ALA C 1 129 ? 87.268 81.114 53.853 1.00 23.87 129 ALA C N 1
ATOM 3608 C CA . ALA C 1 129 ? 88.398 81.769 53.151 1.00 23.15 129 ALA C CA 1
ATOM 3609 C C . ALA C 1 129 ? 87.860 82.562 51.963 1.00 21.89 129 ALA C C 1
ATOM 3610 O O . ALA C 1 129 ? 86.910 82.149 51.305 1.00 23.64 129 ALA C O 1
ATOM 3612 N N . THR C 1 130 ? 88.453 83.706 51.713 1.00 20.80 130 THR C N 1
ATOM 3613 C CA . THR C 1 130 ? 88.092 84.502 50.598 1.00 20.64 130 THR C CA 1
ATOM 3614 C C . THR C 1 130 ? 89.396 85.008 49.991 1.00 19.92 130 THR C C 1
ATOM 3615 O O . THR C 1 130 ? 90.322 85.236 50.672 1.00 20.58 130 THR C O 1
ATOM 3619 N N . LEU C 1 131 ? 89.416 85.095 48.664 1.00 19.12 131 LEU C N 1
ATOM 3620 C CA . LEU C 1 131 ? 90.481 85.603 47.963 1.00 18.52 131 LEU C CA 1
ATOM 3621 C C . LEU C 1 131 ? 90.495 87.118 48.215 1.00 18.18 131 LEU C C 1
ATOM 3622 O O . LEU C 1 131 ? 91.538 87.664 48.581 1.00 17.78 131 LEU C O 1
ATOM 3627 N N . LEU C 1 132 ? 89.347 87.755 48.042 1.00 17.79 132 LEU C N 1
ATOM 3628 C CA . LEU C 1 132 ? 89.278 89.178 48.150 1.00 19.47 132 LEU C CA 1
ATOM 3629 C C . LEU C 1 132 ? 88.264 89.576 49.246 1.00 19.92 132 LEU C C 1
ATOM 3630 O O . LEU C 1 132 ? 87.154 88.987 49.379 1.00 18.18 132 LEU C O 1
ATOM 3635 N N . PHE C 1 133 ? 88.608 90.664 49.940 1.00 20.95 133 PHE C N 1
ATOM 3636 C CA . PHE C 1 133 ? 87.807 91.194 51.030 1.00 23.54 133 PHE C CA 1
ATOM 3637 C C . PHE C 1 133 ? 87.680 92.712 50.887 1.00 23.25 133 PHE C C 1
ATOM 3638 O O . PHE C 1 133 ? 88.699 93.368 50.915 1.00 21.97 133 PHE C O 1
ATOM 3646 N N . LYS C 1 134 ? 86.454 93.236 50.663 1.00 25.30 134 LYS C N 1
ATOM 3647 C CA . LYS C 1 134 ? 86.191 94.695 50.413 1.00 27.01 134 LYS C CA 1
ATOM 3648 C C . LYS C 1 134 ? 85.574 95.217 51.710 1.00 27.85 134 LYS C C 1
ATOM 3649 O O . LYS C 1 134 ? 84.363 95.212 51.858 1.00 26.19 134 LYS C O 1
ATOM 3655 N N . PRO C 1 135 ? 86.335 95.479 52.780 1.00 29.94 135 PRO C N 1
ATOM 3656 C CA . PRO C 1 135 ? 85.740 95.721 54.095 1.00 33.78 135 PRO C CA 1
ATOM 3657 C C . PRO C 1 135 ? 84.849 96.966 54.224 1.00 35.04 135 PRO C C 1
ATOM 3658 O O . PRO C 1 135 ? 84.021 97.011 55.104 1.00 36.10 135 PRO C O 1
ATOM 3662 N N . ALA C 1 136 ? 84.976 97.922 53.315 1.00 35.72 136 ALA C N 1
ATOM 3663 C CA . ALA C 1 136 ? 84.187 99.146 53.422 1.00 39.83 136 ALA C CA 1
ATOM 3664 C C . ALA C 1 136 ? 82.687 98.850 53.208 1.00 40.00 136 ALA C C 1
ATOM 3665 O O . ALA C 1 136 ? 81.820 99.637 53.620 1.00 37.04 136 ALA C O 1
ATOM 3667 N N . ARG C 1 137 ? 82.357 97.730 52.561 1.00 38.30 137 ARG C N 1
ATOM 3668 C CA . ARG C 1 137 ? 80.950 97.542 52.248 1.00 40.15 137 ARG C CA 1
ATOM 3669 C C . ARG C 1 137 ? 80.215 96.729 53.356 1.00 35.67 137 ARG C C 1
ATOM 3670 O O . ARG C 1 137 ? 79.030 96.493 53.251 1.00 36.00 137 ARG C O 1
ATOM 3678 N N . LEU C 1 138 ? 80.884 96.303 54.431 1.00 31.05 138 LEU C N 1
ATOM 3679 C CA . LEU C 1 138 ? 80.254 95.354 55.364 1.00 30.05 138 LEU C CA 1
ATOM 3680 C C . LEU C 1 138 ? 78.983 95.940 56.006 1.00 28.40 138 LEU C C 1
ATOM 3681 O O . LEU C 1 138 ? 78.977 97.028 56.477 1.00 26.93 138 LEU C O 1
ATOM 3686 N N . GLU C 1 139 ? 77.941 95.111 56.061 1.00 27.88 139 GLU C N 1
ATOM 3687 C CA . GLU C 1 139 ? 76.656 95.436 56.567 1.00 28.71 139 GLU C CA 1
ATOM 3688 C C . GLU C 1 139 ? 76.619 95.041 58.055 1.00 29.62 139 GLU C C 1
ATOM 3689 O O . GLU C 1 139 ? 75.804 95.579 58.823 1.00 27.58 139 GLU C O 1
ATOM 3695 N N . ARG C 1 140 ? 77.483 94.085 58.425 1.00 30.10 140 ARG C N 1
ATOM 3696 C CA . ARG C 1 140 ? 77.619 93.575 59.786 1.00 33.22 140 ARG C CA 1
ATOM 3697 C C . ARG C 1 140 ? 79.034 93.024 59.951 1.00 33.77 140 ARG C C 1
ATOM 3698 O O . ARG C 1 140 ? 79.795 92.971 58.976 1.00 31.03 140 ARG C O 1
ATOM 3706 N N . ASP C 1 141 ? 79.384 92.654 61.190 1.00 37.05 141 ASP C N 1
ATOM 3707 C CA . ASP C 1 141 ? 80.682 92.090 61.478 1.00 40.90 141 ASP C CA 1
ATOM 3708 C C . ASP C 1 141 ? 80.776 90.681 60.863 1.00 39.58 141 ASP C C 1
ATOM 3709 O O . ASP C 1 141 ? 79.777 89.961 60.737 1.00 38.13 141 ASP C O 1
ATOM 3714 N N . VAL C 1 142 ? 81.990 90.315 60.438 1.00 38.14 142 VAL C N 1
ATOM 3715 C CA . VAL C 1 142 ? 82.299 88.983 59.905 1.00 38.59 142 VAL C CA 1
ATOM 3716 C C . VAL C 1 142 ? 83.598 88.490 60.555 1.00 39.81 142 VAL C C 1
ATOM 3717 O O . VAL C 1 142 ? 84.462 89.265 60.887 1.00 38.19 142 VAL C O 1
ATOM 3721 N N . LYS C 1 143 ? 83.775 87.177 60.664 1.00 45.04 143 LYS C N 1
ATOM 3722 C CA . LYS C 1 143 ? 85.066 86.692 61.077 1.00 48.74 143 LYS C CA 1
ATOM 3723 C C . LYS C 1 143 ? 85.619 85.833 59.940 1.00 45.99 143 LYS C C 1
ATOM 3724 O O . LYS C 1 143 ? 85.195 84.710 59.749 1.00 51.31 143 LYS C O 1
ATOM 3730 N N . LEU C 1 144 ? 86.544 86.388 59.162 1.00 41.32 144 LEU C N 1
ATOM 3731 C CA . LEU C 1 144 ? 87.103 85.641 58.035 1.00 39.86 144 LEU C CA 1
ATOM 3732 C C . LEU C 1 144 ? 88.334 84.904 58.555 1.00 39.21 144 LEU C C 1
ATOM 3733 O O . LEU C 1 144 ? 89.270 85.522 59.096 1.00 37.28 144 LEU C O 1
ATOM 3738 N N . ASP C 1 145 ? 88.303 83.579 58.401 1.00 36.70 145 ASP C N 1
ATOM 3739 C CA . ASP C 1 145 ? 89.390 82.712 58.862 1.00 37.00 145 ASP C CA 1
ATOM 3740 C C . ASP C 1 145 ? 90.620 82.970 57.985 1.00 36.00 145 ASP C C 1
ATOM 3741 O O . ASP C 1 145 ? 91.745 83.043 58.495 1.00 37.19 145 ASP C O 1
ATOM 3746 N N . TYR C 1 146 ? 90.404 83.151 56.672 1.00 32.66 146 TYR C N 1
ATOM 3747 C CA . TYR C 1 146 ? 91.523 83.396 55.745 1.00 31.58 146 TYR C CA 1
ATOM 3748 C C . TYR C 1 146 ? 91.107 84.411 54.682 1.00 29.03 146 TYR C C 1
ATOM 3749 O O . TYR C 1 146 ? 90.012 84.300 54.110 1.00 27.44 146 TYR C O 1
ATOM 3758 N N . VAL C 1 147 ? 92.012 85.356 54.395 1.00 28.26 147 VAL C N 1
ATOM 3759 C CA . VAL C 1 147 ? 91.779 86.419 53.449 1.00 26.87 147 VAL C CA 1
ATOM 3760 C C . VAL C 1 147 ? 93.070 86.568 52.668 1.00 27.27 147 VAL C C 1
ATOM 3761 O O . VAL C 1 147 ? 94.090 86.800 53.310 1.00 26.82 147 VAL C O 1
ATOM 3765 N N . CYS C 1 148 ? 93.038 86.524 51.317 1.00 25.65 148 CYS C N 1
ATOM 3766 C CA . CYS C 1 148 ? 94.298 86.684 50.589 1.00 23.66 148 CYS C CA 1
ATOM 3767 C C . CYS C 1 148 ? 94.622 88.172 50.373 1.00 22.51 148 CYS C C 1
ATOM 3768 O O . CYS C 1 148 ? 95.748 88.575 50.479 1.00 20.21 148 CYS C O 1
ATOM 3771 N N . PHE C 1 149 ? 93.614 88.971 49.999 1.00 22.29 149 PHE C N 1
ATOM 3772 C CA . PHE C 1 149 ? 93.774 90.377 49.788 1.00 22.17 149 PHE C CA 1
ATOM 3773 C C . PHE C 1 149 ? 92.579 91.153 50.353 1.00 24.28 149 PHE C C 1
ATOM 3774 O O . PHE C 1 149 ? 91.438 90.907 50.048 1.00 23.32 149 PHE C O 1
ATOM 3782 N N . GLU C 1 150 ? 92.902 92.179 51.109 1.00 27.92 150 GLU C N 1
ATOM 3783 C CA . GLU C 1 150 ? 91.980 93.183 51.556 1.00 31.92 150 GLU C CA 1
ATOM 3784 C C . GLU C 1 150 ? 92.076 94.337 50.556 1.00 30.83 150 GLU C C 1
ATOM 3785 O O . GLU C 1 150 ? 93.115 94.809 50.344 1.00 32.68 150 GLU C O 1
ATOM 3791 N N . ILE C 1 151 ? 91.007 94.682 49.858 1.00 29.38 151 ILE C N 1
ATOM 3792 C CA . ILE C 1 151 ? 91.122 95.573 48.740 1.00 30.54 151 ILE C CA 1
ATOM 3793 C C . ILE C 1 151 ? 90.227 96.804 48.985 1.00 33.58 151 ILE C C 1
ATOM 3794 O O . ILE C 1 151 ? 89.317 96.770 49.804 1.00 32.02 151 ILE C O 1
ATOM 3799 N N . GLU C 1 152 ? 90.425 97.821 48.148 1.00 38.16 152 GLU C N 1
ATOM 3800 C CA . GLU C 1 152 ? 89.599 99.069 48.144 1.00 42.94 152 GLU C CA 1
ATOM 3801 C C . GLU C 1 152 ? 88.226 98.840 47.504 1.00 41.43 152 GLU C C 1
ATOM 3802 O O . GLU C 1 152 ? 87.954 97.812 46.867 1.00 36.67 152 GLU C O 1
ATOM 3808 N N . ASP C 1 153 ? 87.389 99.873 47.604 1.00 42.50 153 ASP C N 1
ATOM 3809 C CA . ASP C 1 153 ? 85.978 99.793 47.301 1.00 44.13 153 ASP C CA 1
ATOM 3810 C C . ASP C 1 153 ? 85.798 100.046 45.805 1.00 42.46 153 ASP C C 1
ATOM 3811 O O . ASP C 1 153 ? 85.229 101.083 45.387 1.00 40.03 153 ASP C O 1
ATOM 3816 N N . LYS C 1 154 ? 86.291 99.105 44.991 1.00 40.12 154 LYS C N 1
ATOM 3817 C CA . LYS C 1 154 ? 86.245 99.260 43.547 1.00 38.75 154 LYS C CA 1
ATOM 3818 C C . LYS C 1 154 ? 85.737 97.975 42.904 1.00 35.80 154 LYS C C 1
ATOM 3819 O O . LYS C 1 154 ? 85.880 96.896 43.454 1.00 32.46 154 LYS C O 1
ATOM 3825 N N . PHE C 1 155 ? 85.155 98.119 41.720 1.00 34.27 155 PHE C N 1
ATOM 3826 C CA . PHE C 1 155 ? 84.639 97.008 40.968 1.00 33.00 155 PHE C CA 1
ATOM 3827 C C . PHE C 1 155 ? 85.835 96.338 40.281 1.00 27.80 155 PHE C C 1
ATOM 3828 O O . PHE C 1 155 ? 86.539 96.955 39.609 1.00 25.77 155 PHE C O 1
ATOM 3836 N N . ILE C 1 156 ? 86.056 95.061 40.555 1.00 23.77 156 ILE C N 1
ATOM 3837 C CA . ILE C 1 156 ? 87.167 94.301 39.978 1.00 22.21 156 ILE C CA 1
ATOM 3838 C C . ILE C 1 156 ? 86.590 93.170 39.127 1.00 20.08 156 ILE C C 1
ATOM 3839 O O . ILE C 1 156 ? 85.457 92.790 39.320 1.00 20.98 156 ILE C O 1
ATOM 3844 N N . VAL C 1 157 ? 87.384 92.683 38.185 1.00 17.90 157 VAL C N 1
ATOM 3845 C CA . VAL C 1 157 ? 87.107 91.557 37.325 1.00 16.83 157 VAL C CA 1
ATOM 3846 C C . VAL C 1 157 ? 88.412 90.754 37.177 1.00 15.66 157 VAL C C 1
ATOM 3847 O O . VAL C 1 157 ? 89.429 91.193 37.649 1.00 14.48 157 VAL C O 1
ATOM 3851 N N . GLY C 1 158 ? 88.308 89.579 36.540 1.00 14.79 158 GLY C N 1
ATOM 3852 C CA . GLY C 1 158 ? 89.354 88.671 36.286 1.00 14.33 158 GLY C CA 1
ATOM 3853 C C . GLY C 1 158 ? 89.433 87.550 37.309 1.00 13.64 158 GLY C C 1
ATOM 3854 O O . GLY C 1 158 ? 88.781 87.576 38.356 1.00 13.01 158 GLY C O 1
ATOM 3855 N N . TYR C 1 159 ? 90.314 86.625 36.994 1.00 13.69 159 TYR C N 1
ATOM 3856 C CA . TYR C 1 159 ? 90.664 85.506 37.832 1.00 14.05 159 TYR C CA 1
ATOM 3857 C C . TYR C 1 159 ? 89.395 84.783 38.253 1.00 14.96 159 TYR C C 1
ATOM 3858 O O . TYR C 1 159 ? 89.219 84.500 39.425 1.00 14.20 159 TYR C O 1
ATOM 3867 N N . GLY C 1 160 ? 88.478 84.563 37.291 1.00 16.48 160 GLY C N 1
ATOM 3868 C CA . GLY C 1 160 ? 87.260 83.936 37.640 1.00 17.65 160 GLY C CA 1
ATOM 3869 C C . GLY C 1 160 ? 86.078 84.856 37.884 1.00 19.34 160 GLY C C 1
ATOM 3870 O O . GLY C 1 160 ? 84.955 84.392 37.676 1.00 20.66 160 GLY C O 1
ATOM 3871 N N . LEU C 1 161 ? 86.284 86.134 38.228 1.00 20.14 161 LEU C N 1
ATOM 3872 C CA . LEU C 1 161 ? 85.197 87.070 38.540 1.00 22.43 161 LEU C CA 1
ATOM 3873 C C . LEU C 1 161 ? 84.764 87.743 37.246 1.00 25.35 161 LEU C C 1
ATOM 3874 O O . LEU C 1 161 ? 85.659 88.147 36.442 1.00 24.81 161 LEU C O 1
ATOM 3879 N N . ASP C 1 162 ? 83.439 87.846 37.033 1.00 27.39 162 ASP C N 1
ATOM 3880 C CA . ASP C 1 162 ? 82.916 88.289 35.750 1.00 30.76 162 ASP C CA 1
ATOM 3881 C C . ASP C 1 162 ? 82.306 89.702 35.892 1.00 31.34 162 ASP C C 1
ATOM 3882 O O . ASP C 1 162 ? 82.047 90.197 36.991 1.00 31.04 162 ASP C O 1
ATOM 3887 N N . PHE C 1 163 ? 82.099 90.323 34.733 1.00 30.85 163 PHE C N 1
ATOM 3888 C CA . PHE C 1 163 ? 81.113 91.324 34.522 1.00 31.94 163 PHE C CA 1
ATOM 3889 C C . PHE C 1 163 ? 80.313 90.939 33.272 1.00 31.89 163 PHE C C 1
ATOM 3890 O O . PHE C 1 163 ? 80.909 90.857 32.188 1.00 30.38 163 PHE C O 1
ATOM 3898 N N . ASP C 1 164 ? 79.017 90.668 33.470 1.00 33.68 164 ASP C N 1
ATOM 3899 C CA . ASP C 1 164 ? 78.069 90.157 32.478 1.00 36.95 164 ASP C CA 1
ATOM 3900 C C . ASP C 1 164 ? 78.744 89.097 31.587 1.00 34.88 164 ASP C C 1
ATOM 3901 O O . ASP C 1 164 ? 78.760 89.175 30.346 1.00 32.98 164 ASP C O 1
ATOM 3906 N N . GLU C 1 165 ? 79.337 88.106 32.261 1.00 32.84 165 GLU C N 1
ATOM 3907 C CA . GLU C 1 165 ? 79.922 86.891 31.639 1.00 34.05 165 GLU C CA 1
ATOM 3908 C C . GLU C 1 165 ? 81.216 87.215 30.868 1.00 30.96 165 GLU C C 1
ATOM 3909 O O . GLU C 1 165 ? 81.737 86.358 30.127 1.00 29.88 165 GLU C O 1
ATOM 3915 N N . LYS C 1 166 ? 81.714 88.446 30.999 1.00 29.54 166 LYS C N 1
ATOM 3916 C CA . LYS C 1 166 ? 83.023 88.819 30.474 1.00 28.88 166 LYS C CA 1
ATOM 3917 C C . LYS C 1 166 ? 84.077 88.777 31.584 1.00 24.93 166 LYS C C 1
ATOM 3918 O O . LYS C 1 166 ? 83.729 88.924 32.717 1.00 23.38 166 LYS C O 1
ATOM 3924 N N . TYR C 1 167 ? 85.354 88.651 31.196 1.00 23.10 167 TYR C N 1
ATOM 3925 C CA . TYR C 1 167 ? 86.554 88.928 32.029 1.00 22.57 167 TYR C CA 1
ATOM 3926 C C . TYR C 1 167 ? 86.954 87.765 32.955 1.00 20.60 167 TYR C C 1
ATOM 3927 O O . TYR C 1 167 ? 88.078 87.836 33.565 1.00 19.74 167 TYR C O 1
ATOM 3936 N N . ARG C 1 168 ? 86.142 86.706 33.058 1.00 19.37 168 ARG C N 1
ATOM 3937 C CA . ARG C 1 168 ? 86.525 85.570 33.932 1.00 19.58 168 ARG C CA 1
ATOM 3938 C C . ARG C 1 168 ? 87.882 84.948 33.529 1.00 19.36 168 ARG C C 1
ATOM 3939 O O . ARG C 1 168 ? 88.572 84.462 34.405 1.00 20.38 168 ARG C O 1
ATOM 3947 N N . GLU C 1 169 ? 88.248 85.019 32.242 1.00 18.38 169 GLU C N 1
ATOM 3948 C CA . GLU C 1 169 ? 89.419 84.406 31.692 1.00 18.65 169 GLU C CA 1
ATOM 3949 C C . GLU C 1 169 ? 90.714 85.172 32.020 1.00 17.82 169 GLU C C 1
ATOM 3950 O O . GLU C 1 169 ? 91.789 84.636 31.765 1.00 17.38 169 GLU C O 1
ATOM 3956 N N . LEU C 1 170 ? 90.640 86.438 32.428 1.00 16.99 170 LEU C N 1
ATOM 3957 C CA . LEU C 1 170 ? 91.891 87.160 32.731 1.00 16.26 170 LEU C CA 1
ATOM 3958 C C . LEU C 1 170 ? 92.655 86.429 33.836 1.00 15.10 170 LEU C C 1
ATOM 3959 O O . LEU C 1 170 ? 92.078 86.010 34.838 1.00 13.77 170 LEU C O 1
ATOM 3964 N N . PRO C 1 171 ? 93.975 86.255 33.663 1.00 14.67 171 PRO C N 1
ATOM 3965 C CA . PRO C 1 171 ? 94.778 85.623 34.694 1.00 14.77 171 PRO C CA 1
ATOM 3966 C C . PRO C 1 171 ? 95.066 86.495 35.918 1.00 14.90 171 PRO C C 1
ATOM 3967 O O . PRO C 1 171 ? 95.715 86.017 36.868 1.00 14.83 171 PRO C O 1
ATOM 3971 N N . TYR C 1 172 ? 94.671 87.772 35.871 1.00 14.89 172 TYR C N 1
ATOM 3972 C CA . TYR C 1 172 ? 94.969 88.722 36.919 1.00 15.23 172 TYR C CA 1
ATOM 3973 C C . TYR C 1 172 ? 93.673 89.395 37.364 1.00 14.68 172 TYR C C 1
ATOM 3974 O O . TYR C 1 172 ? 92.689 89.207 36.703 1.00 14.04 172 TYR C O 1
ATOM 3983 N N . ILE C 1 173 ? 93.687 90.083 38.511 1.00 14.32 173 ILE C N 1
ATOM 3984 C CA . ILE C 1 173 ? 92.551 90.840 38.953 1.00 14.65 173 ILE C CA 1
ATOM 3985 C C . ILE C 1 173 ? 92.726 92.252 38.379 1.00 15.25 173 ILE C C 1
ATOM 3986 O O . ILE C 1 173 ? 93.812 92.842 38.577 1.00 14.74 173 ILE C O 1
ATOM 3991 N N . GLY C 1 174 ? 91.756 92.729 37.581 1.00 15.91 174 GLY C N 1
ATOM 3992 C CA . GLY C 1 174 ? 91.826 94.015 36.937 1.00 16.64 174 GLY C CA 1
ATOM 3993 C C . GLY C 1 174 ? 90.678 94.925 37.322 1.00 17.85 174 GLY C C 1
ATOM 3994 O O . GLY C 1 174 ? 89.615 94.481 37.887 1.00 17.13 174 GLY C O 1
ATOM 3995 N N . LEU C 1 175 ? 90.864 96.218 37.041 1.00 19.62 175 LEU C N 1
ATOM 3996 C CA . LEU C 1 175 ? 89.738 97.217 37.013 1.00 21.35 175 LEU C CA 1
ATOM 3997 C C . LEU C 1 175 ? 89.300 97.474 35.577 1.00 23.46 175 LEU C C 1
ATOM 3998 O O . LEU C 1 175 ? 90.140 97.395 34.660 1.00 24.35 175 LEU C O 1
ATOM 4003 N N . ILE C 1 176 ? 88.010 97.763 35.377 1.00 24.74 176 ILE C N 1
ATOM 4004 C CA . ILE C 1 176 ? 87.507 98.093 34.067 1.00 26.68 176 ILE C CA 1
ATOM 4005 C C . ILE C 1 176 ? 87.927 99.541 33.779 1.00 27.07 176 ILE C C 1
ATOM 4006 O O . ILE C 1 176 ? 87.748 100.338 34.622 1.00 26.40 176 ILE C O 1
ATOM 4011 N N . LYS C 1 177 ? 88.524 99.820 32.617 1.00 28.89 177 LYS C N 1
ATOM 4012 C CA . LYS C 1 177 ? 88.973 101.211 32.241 1.00 33.91 177 LYS C CA 1
ATOM 4013 C C . LYS C 1 177 ? 87.744 102.136 32.123 1.00 34.52 177 LYS C C 1
ATOM 4014 O O . LYS C 1 177 ? 87.816 103.370 32.059 1.00 35.45 177 LYS C O 1
ATOM 4021 N N . THR D 1 2 ? 96.271 61.130 55.396 1.00 66.03 2 THR D N 1
ATOM 4022 C CA . THR D 1 2 ? 97.180 60.984 54.216 1.00 65.67 2 THR D CA 1
ATOM 4023 C C . THR D 1 2 ? 96.620 61.698 52.964 1.00 63.13 2 THR D C 1
ATOM 4024 O O . THR D 1 2 ? 95.440 61.533 52.565 1.00 59.05 2 THR D O 1
ATOM 4028 N N . TYR D 1 3 ? 97.521 62.445 52.316 1.00 60.91 3 TYR D N 1
ATOM 4029 C CA . TYR D 1 3 ? 97.359 63.019 50.988 1.00 57.65 3 TYR D CA 1
ATOM 4030 C C . TYR D 1 3 ? 96.974 61.917 49.977 1.00 56.44 3 TYR D C 1
ATOM 4031 O O . TYR D 1 3 ? 97.571 60.850 49.926 1.00 55.26 3 TYR D O 1
ATOM 4040 N N . SER D 1 4 ? 95.963 62.199 49.153 1.00 52.69 4 SER D N 1
ATOM 4041 C CA . SER D 1 4 ? 95.424 61.263 48.166 1.00 51.31 4 SER D CA 1
ATOM 4042 C C . SER D 1 4 ? 96.447 60.761 47.120 1.00 50.46 4 SER D C 1
ATOM 4043 O O . SER D 1 4 ? 96.193 59.733 46.462 1.00 47.72 4 SER D O 1
ATOM 4046 N N . ALA D 1 5 ? 97.556 61.483 46.885 1.00 49.78 5 ALA D N 1
ATOM 4047 C CA . ALA D 1 5 ? 98.558 61.069 45.849 1.00 50.17 5 ALA D CA 1
ATOM 4048 C C . ALA D 1 5 ? 99.144 59.678 46.168 1.00 51.37 5 ALA D C 1
ATOM 4049 O O . ALA D 1 5 ? 99.400 58.878 45.236 1.00 50.63 5 ALA D O 1
ATOM 4051 N N . GLU D 1 6 ? 99.327 59.389 47.468 1.00 52.82 6 GLU D N 1
ATOM 4052 C CA . GLU D 1 6 ? 99.814 58.060 47.998 1.00 57.23 6 GLU D CA 1
ATOM 4053 C C . GLU D 1 6 ? 98.984 56.875 47.432 1.00 53.01 6 GLU D C 1
ATOM 4054 O O . GLU D 1 6 ? 99.484 55.786 47.235 1.00 52.06 6 GLU D O 1
ATOM 4060 N N . ASN D 1 7 ? 97.696 57.088 47.171 1.00 50.61 7 ASN D N 1
ATOM 4061 C CA . ASN D 1 7 ? 96.777 56.026 46.735 1.00 52.06 7 ASN D CA 1
ATOM 4062 C C . ASN D 1 7 ? 96.693 55.950 45.197 1.00 47.57 7 ASN D C 1
ATOM 4063 O O . ASN D 1 7 ? 95.877 55.198 44.664 1.00 44.86 7 ASN D O 1
ATOM 4068 N N . THR D 1 8 ? 97.541 56.710 44.490 1.00 43.90 8 THR D N 1
ATOM 4069 C CA . THR D 1 8 ? 97.476 56.812 43.018 1.00 42.70 8 THR D CA 1
ATOM 4070 C C . THR D 1 8 ? 98.864 56.645 42.404 1.00 41.37 8 THR D C 1
ATOM 4071 O O . THR D 1 8 ? 99.881 56.742 43.089 1.00 41.28 8 THR D O 1
ATOM 4075 N N . GLU D 1 9 ? 98.829 56.427 41.089 1.00 40.72 9 GLU D N 1
ATOM 4076 C CA . GLU D 1 9 ? 99.929 56.370 40.189 1.00 41.05 9 GLU D CA 1
ATOM 4077 C C . GLU D 1 9 ? 99.692 57.394 39.061 1.00 36.73 9 GLU D C 1
ATOM 4078 O O . GLU D 1 9 ? 98.642 57.390 38.429 1.00 35.58 9 GLU D O 1
ATOM 4084 N N . VAL D 1 10 ? 100.695 58.221 38.770 1.00 33.68 10 VAL D N 1
ATOM 4085 C CA . VAL D 1 10 ? 100.593 59.191 37.725 1.00 31.83 10 VAL D CA 1
ATOM 4086 C C . VAL D 1 10 ? 100.322 58.457 36.410 1.00 30.72 10 VAL D C 1
ATOM 4087 O O . VAL D 1 10 ? 100.987 57.510 36.103 1.00 31.33 10 VAL D O 1
ATOM 4091 N N . TYR D 1 11 ? 99.314 58.906 35.677 1.00 28.07 11 TYR D N 1
ATOM 4092 C CA . TYR D 1 11 ? 98.988 58.395 34.336 1.00 28.12 11 TYR D CA 1
ATOM 4093 C C . TYR D 1 11 ? 99.270 59.460 33.248 1.00 25.28 11 TYR D C 1
ATOM 4094 O O . TYR D 1 11 ? 99.904 59.165 32.311 1.00 23.05 11 TYR D O 1
ATOM 4103 N N . ILE D 1 12 ? 98.773 60.712 33.390 1.00 23.93 12 ILE D N 1
ATOM 4104 C CA . ILE D 1 12 ? 99.180 61.873 32.515 1.00 21.93 12 ILE D CA 1
ATOM 4105 C C . ILE D 1 12 ? 99.763 62.937 33.459 1.00 21.47 12 ILE D C 1
ATOM 4106 O O . ILE D 1 12 ? 99.107 63.315 34.407 1.00 20.58 12 ILE D O 1
ATOM 4111 N N . THR D 1 13 ? 101.029 63.339 33.264 1.00 21.38 13 THR D N 1
ATOM 4112 C CA . THR D 1 13 ? 101.722 64.218 34.174 1.00 21.04 13 THR D CA 1
ATOM 4113 C C . THR D 1 13 ? 101.107 65.615 34.046 1.00 20.12 13 THR D C 1
ATOM 4114 O O . THR D 1 13 ? 100.436 65.926 33.073 1.00 18.86 13 THR D O 1
ATOM 4118 N N . SER D 1 14 ? 101.397 66.459 35.016 1.00 20.39 14 SER D N 1
ATOM 4119 C CA . SER D 1 14 ? 100.888 67.822 34.977 1.00 21.54 14 SER D CA 1
ATOM 4120 C C . SER D 1 14 ? 101.554 68.630 33.848 1.00 21.41 14 SER D C 1
ATOM 4121 O O . SER D 1 14 ? 100.911 69.563 33.289 1.00 19.78 14 SER D O 1
ATOM 4124 N N . GLN D 1 15 ? 102.810 68.256 33.511 1.00 21.86 15 GLN D N 1
ATOM 4125 C CA . GLN D 1 15 ? 103.496 68.851 32.362 1.00 21.82 15 GLN D CA 1
ATOM 4126 C C . GLN D 1 15 ? 102.740 68.435 31.074 1.00 21.05 15 GLN D C 1
ATOM 4127 O O . GLN D 1 15 ? 102.462 69.230 30.231 1.00 19.95 15 GLN D O 1
ATOM 4133 N N . GLN D 1 16 ? 102.451 67.152 30.899 1.00 20.90 16 GLN D N 1
ATOM 4134 C CA . GLN D 1 16 ? 101.681 66.735 29.731 1.00 21.48 16 GLN D CA 1
ATOM 4135 C C . GLN D 1 16 ? 100.328 67.468 29.636 1.00 20.46 16 GLN D C 1
ATOM 4136 O O . GLN D 1 16 ? 99.903 67.848 28.552 1.00 19.59 16 GLN D O 1
ATOM 4142 N N . LEU D 1 17 ? 99.661 67.670 30.765 1.00 20.46 17 LEU D N 1
ATOM 4143 C CA . LEU D 1 17 ? 98.381 68.368 30.791 1.00 20.92 17 LEU D CA 1
ATOM 4144 C C . LEU D 1 17 ? 98.582 69.812 30.333 1.00 21.72 17 LEU D C 1
ATOM 4145 O O . LEU D 1 17 ? 97.815 70.338 29.501 1.00 21.67 17 LEU D O 1
ATOM 4150 N N . GLU D 1 18 ? 99.639 70.442 30.806 1.00 23.84 18 GLU D N 1
ATOM 4151 C CA . GLU D 1 18 ? 99.885 71.888 30.480 1.00 25.08 18 GLU D CA 1
ATOM 4152 C C . GLU D 1 18 ? 100.209 72.018 28.979 1.00 23.47 18 GLU D C 1
ATOM 4153 O O . GLU D 1 18 ? 99.667 72.918 28.311 1.00 20.85 18 GLU D O 1
ATOM 4159 N N . GLN D 1 19 ? 101.014 71.098 28.431 1.00 22.96 19 GLN D N 1
ATOM 4160 C CA . GLN D 1 19 ? 101.322 71.124 26.982 1.00 24.45 19 GLN D CA 1
ATOM 4161 C C . GLN D 1 19 ? 100.028 70.939 26.161 1.00 23.27 19 GLN D C 1
ATOM 4162 O O . GLN D 1 19 ? 99.826 71.627 25.211 1.00 22.75 19 GLN D O 1
ATOM 4168 N N . ALA D 1 20 ? 99.159 69.988 26.524 1.00 21.78 20 ALA D N 1
ATOM 4169 C CA . ALA D 1 20 ? 97.919 69.757 25.744 1.00 21.41 20 ALA D CA 1
ATOM 4170 C C . ALA D 1 20 ? 96.936 70.953 25.885 1.00 20.04 20 ALA D C 1
ATOM 4171 O O . ALA D 1 20 ? 96.295 71.361 24.924 1.00 18.82 20 ALA D O 1
ATOM 4173 N N . VAL D 1 21 ? 96.895 71.598 27.047 1.00 20.04 21 VAL D N 1
ATOM 4174 C CA . VAL D 1 21 ? 95.990 72.723 27.221 1.00 20.63 21 VAL D CA 1
ATOM 4175 C C . VAL D 1 21 ? 96.498 73.925 26.428 1.00 21.42 21 VAL D C 1
ATOM 4176 O O . VAL D 1 21 ? 95.695 74.665 25.825 1.00 21.38 21 VAL D O 1
ATOM 4180 N N . THR D 1 22 ? 97.805 74.138 26.461 1.00 22.42 22 THR D N 1
ATOM 4181 C CA . THR D 1 22 ? 98.491 75.072 25.528 1.00 24.59 22 THR D CA 1
ATOM 4182 C C . THR D 1 22 ? 98.168 74.828 24.041 1.00 25.63 22 THR D C 1
ATOM 4183 O O . THR D 1 22 ? 97.765 75.749 23.352 1.00 25.20 22 THR D O 1
ATOM 4187 N N . ARG D 1 23 ? 98.399 73.626 23.522 1.00 28.12 23 ARG D N 1
ATOM 4188 C CA . ARG D 1 23 ? 98.046 73.279 22.087 1.00 31.63 23 ARG D CA 1
ATOM 4189 C C . ARG D 1 23 ? 96.557 73.574 21.812 1.00 30.63 23 ARG D C 1
ATOM 4190 O O . ARG D 1 23 ? 96.244 74.142 20.806 1.00 30.42 23 ARG D O 1
ATOM 4196 N N . LEU D 1 24 ? 95.646 73.230 22.742 1.00 28.43 24 LEU D N 1
ATOM 4197 C CA . LEU D 1 24 ? 94.222 73.429 22.516 1.00 26.51 24 LEU D CA 1
ATOM 4198 C C . LEU D 1 24 ? 93.915 74.935 22.389 1.00 25.00 24 LEU D C 1
ATOM 4199 O O . LEU D 1 24 ? 93.090 75.322 21.601 1.00 22.39 24 LEU D O 1
ATOM 4204 N N . ALA D 1 25 ? 94.524 75.741 23.262 1.00 24.90 25 ALA D N 1
ATOM 4205 C CA . ALA D 1 25 ? 94.291 77.167 23.337 1.00 26.53 25 ALA D CA 1
ATOM 4206 C C . ALA D 1 25 ? 94.771 77.815 22.032 1.00 29.54 25 ALA D C 1
ATOM 4207 O O . ALA D 1 25 ? 94.113 78.712 21.537 1.00 30.34 25 ALA D O 1
ATOM 4209 N N . GLU D 1 26 ? 95.928 77.377 21.529 1.00 32.78 26 GLU D N 1
ATOM 4210 C CA . GLU D 1 26 ? 96.445 77.841 20.204 1.00 38.17 26 GLU D CA 1
ATOM 4211 C C . GLU D 1 26 ? 95.395 77.495 19.123 1.00 39.16 26 GLU D C 1
ATOM 4212 O O . GLU D 1 26 ? 95.039 78.359 18.358 1.00 39.15 26 GLU D O 1
ATOM 4218 N N . GLN D 1 27 ? 94.842 76.273 19.108 1.00 37.93 27 GLN D N 1
ATOM 4219 C CA . GLN D 1 27 ? 93.929 75.886 18.047 1.00 38.04 27 GLN D CA 1
ATOM 4220 C C . GLN D 1 27 ? 92.705 76.815 18.077 1.00 35.91 27 GLN D C 1
ATOM 4221 O O . GLN D 1 27 ? 92.255 77.303 17.057 1.00 37.14 27 GLN D O 1
ATOM 4227 N N . ILE D 1 28 ? 92.184 77.076 19.272 1.00 31.93 28 ILE D N 1
ATOM 4228 C CA . ILE D 1 28 ? 91.002 77.874 19.434 1.00 29.10 28 ILE D CA 1
ATOM 4229 C C . ILE D 1 28 ? 91.342 79.302 19.053 1.00 30.32 28 ILE D C 1
ATOM 4230 O O . ILE D 1 28 ? 90.528 79.923 18.389 1.00 31.93 28 ILE D O 1
ATOM 4235 N N . ASN D 1 29 ? 92.508 79.796 19.495 1.00 30.25 29 ASN D N 1
ATOM 4236 C CA . ASN D 1 29 ? 92.879 81.158 19.271 1.00 31.01 29 ASN D CA 1
ATOM 4237 C C . ASN D 1 29 ? 92.962 81.389 17.747 1.00 35.46 29 ASN D C 1
ATOM 4238 O O . ASN D 1 29 ? 92.512 82.424 17.264 1.00 36.66 29 ASN D O 1
ATOM 4243 N N . GLN D 1 30 ? 93.492 80.418 16.985 1.00 37.43 30 GLN D N 1
ATOM 4244 C CA . GLN D 1 30 ? 93.622 80.535 15.507 1.00 40.06 30 GLN D CA 1
ATOM 4245 C C . GLN D 1 30 ? 92.254 80.293 14.820 1.00 40.71 30 GLN D C 1
ATOM 4246 O O . GLN D 1 30 ? 91.825 81.082 14.007 1.00 42.64 30 GLN D O 1
ATOM 4249 N N . ASP D 1 31 ? 91.520 79.247 15.203 1.00 39.51 31 ASP D N 1
ATOM 4250 C CA . ASP D 1 31 ? 90.217 78.946 14.579 1.00 41.10 31 ASP D CA 1
ATOM 4251 C C . ASP D 1 31 ? 89.186 80.066 14.752 1.00 39.68 31 ASP D C 1
ATOM 4252 O O . ASP D 1 31 ? 88.269 80.165 13.950 1.00 40.17 31 ASP D O 1
ATOM 4257 N N . TYR D 1 32 ? 89.284 80.847 15.830 1.00 37.43 32 TYR D N 1
ATOM 4258 C CA . TYR D 1 32 ? 88.285 81.864 16.086 1.00 35.65 32 TYR D CA 1
ATOM 4259 C C . TYR D 1 32 ? 88.907 83.249 16.164 1.00 34.31 32 TYR D C 1
ATOM 4260 O O . TYR D 1 32 ? 88.338 84.156 16.804 1.00 32.26 32 TYR D O 1
ATOM 4269 N N . SER D 1 33 ? 90.053 83.390 15.499 1.00 35.41 33 SER D N 1
ATOM 4270 C CA . SER D 1 33 ? 90.753 84.682 15.332 1.00 38.24 33 SER D CA 1
ATOM 4271 C C . SER D 1 33 ? 89.765 85.771 14.895 1.00 38.33 33 SER D C 1
ATOM 4272 O O . SER D 1 33 ? 89.063 85.608 13.904 1.00 37.41 33 SER D O 1
ATOM 4275 N N . GLY D 1 34 ? 89.671 86.849 15.676 1.00 39.70 34 GLY D N 1
ATOM 4276 C CA . GLY D 1 34 ? 88.830 88.017 15.332 1.00 40.92 34 GLY D CA 1
ATOM 4277 C C . GLY D 1 34 ? 87.331 87.790 15.560 1.00 40.80 34 GLY D C 1
ATOM 4278 O O . GLY D 1 34 ? 86.553 88.648 15.227 1.00 42.74 34 GLY D O 1
ATOM 4279 N N . GLN D 1 35 ? 86.925 86.649 16.134 1.00 38.05 35 GLN D N 1
ATOM 4280 C CA . GLN D 1 35 ? 85.515 86.355 16.456 1.00 37.57 35 GLN D CA 1
ATOM 4281 C C . GLN D 1 35 ? 85.301 86.231 17.980 1.00 35.39 35 GLN D C 1
ATOM 4282 O O . GLN D 1 35 ? 86.256 86.152 18.766 1.00 34.63 35 GLN D O 1
ATOM 4288 N N . GLN D 1 36 ? 84.028 86.262 18.384 1.00 33.06 36 GLN D N 1
ATOM 4289 C CA . GLN D 1 36 ? 83.605 86.046 19.750 1.00 31.38 36 GLN D CA 1
ATOM 4290 C C . GLN D 1 36 ? 83.081 84.607 19.920 1.00 29.82 36 GLN D C 1
ATOM 4291 O O . GLN D 1 36 ? 82.394 84.096 19.029 1.00 28.21 36 GLN D O 1
ATOM 4297 N N . VAL D 1 37 ? 83.442 83.992 21.068 1.00 27.78 37 VAL D N 1
ATOM 4298 C CA . VAL D 1 37 ? 83.171 82.620 21.428 1.00 27.12 37 VAL D CA 1
ATOM 4299 C C . VAL D 1 37 ? 82.654 82.618 22.854 1.00 26.26 37 VAL D C 1
ATOM 4300 O O . VAL D 1 37 ? 83.222 83.295 23.676 1.00 27.89 37 VAL D O 1
ATOM 4304 N N . THR D 1 38 ? 81.560 81.893 23.083 1.00 25.37 38 THR D N 1
ATOM 4305 C CA . THR D 1 38 ? 81.023 81.523 24.352 1.00 25.47 38 THR D CA 1
ATOM 4306 C C . THR D 1 38 ? 81.476 80.092 24.647 1.00 26.57 38 THR D C 1
ATOM 4307 O O . THR D 1 38 ? 81.092 79.187 23.935 1.00 26.20 38 THR D O 1
ATOM 4311 N N . LEU D 1 39 ? 82.338 79.965 25.668 1.00 26.32 39 LEU D N 1
ATOM 4312 C CA . LEU D 1 39 ? 82.861 78.752 26.225 1.00 25.81 39 LEU D CA 1
ATOM 4313 C C . LEU D 1 39 ? 81.889 78.287 27.301 1.00 24.09 39 LEU D C 1
ATOM 4314 O O . LEU D 1 39 ? 81.659 78.983 28.230 1.00 24.52 39 LEU D O 1
ATOM 4319 N N . VAL D 1 40 ? 81.420 77.067 27.203 1.00 21.92 40 VAL D N 1
ATOM 4320 C CA . VAL D 1 40 ? 80.510 76.474 28.165 1.00 21.65 40 VAL D CA 1
ATOM 4321 C C . VAL D 1 40 ? 81.198 75.355 28.970 1.00 20.24 40 VAL D C 1
ATOM 4322 O O . VAL D 1 40 ? 81.495 74.312 28.447 1.00 21.89 40 VAL D O 1
ATOM 4326 N N . CYS D 1 41 ? 81.358 75.548 30.269 1.00 19.70 41 CYS D N 1
ATOM 4327 C CA . CYS D 1 41 ? 82.063 74.642 31.154 1.00 19.35 41 CYS D CA 1
ATOM 4328 C C . CYS D 1 41 ? 81.025 73.673 31.690 1.00 19.12 41 CYS D C 1
ATOM 4329 O O . CYS D 1 41 ? 80.048 74.079 32.307 1.00 18.90 41 CYS D O 1
ATOM 4332 N N . VAL D 1 42 ? 81.248 72.393 31.458 1.00 19.75 42 VAL D N 1
ATOM 4333 C CA . VAL D 1 42 ? 80.370 71.373 31.979 1.00 19.77 42 VAL D CA 1
ATOM 4334 C C . VAL D 1 42 ? 80.854 70.945 33.364 1.00 19.51 42 VAL D C 1
ATOM 4335 O O . VAL D 1 42 ? 81.667 70.129 33.518 1.00 18.71 42 VAL D O 1
ATOM 4339 N N . LEU D 1 43 ? 80.258 71.517 34.397 1.00 21.24 43 LEU D N 1
ATOM 4340 C CA . LEU D 1 43 ? 80.554 71.140 35.820 1.00 22.47 43 LEU D CA 1
ATOM 4341 C C . LEU D 1 43 ? 80.115 69.704 36.048 1.00 23.48 43 LEU D C 1
ATOM 4342 O O . LEU D 1 43 ? 79.230 69.211 35.352 1.00 23.80 43 LEU D O 1
ATOM 4347 N N . LYS D 1 44 ? 80.724 69.043 37.029 1.00 23.93 44 LYS D N 1
ATOM 4348 C CA . LYS D 1 44 ? 81.716 69.603 37.920 1.00 25.02 44 LYS D CA 1
ATOM 4349 C C . LYS D 1 44 ? 83.150 69.386 37.390 1.00 22.83 44 LYS D C 1
ATOM 4350 O O . LYS D 1 44 ? 84.073 70.243 37.560 1.00 20.63 44 LYS D O 1
ATOM 4356 N N . GLY D 1 45 ? 83.319 68.248 36.735 1.00 21.21 45 GLY D N 1
ATOM 4357 C CA . GLY D 1 45 ? 84.605 67.647 36.437 1.00 21.55 45 GLY D CA 1
ATOM 4358 C C . GLY D 1 45 ? 85.496 68.486 35.522 1.00 21.10 45 GLY D C 1
ATOM 4359 O O . GLY D 1 45 ? 86.692 68.289 35.554 1.00 22.00 45 GLY D O 1
ATOM 4360 N N . SER D 1 46 ? 84.931 69.450 34.785 1.00 21.01 46 SER D N 1
ATOM 4361 C CA . SER D 1 46 ? 85.685 70.155 33.799 1.00 21.21 46 SER D CA 1
ATOM 4362 C C . SER D 1 46 ? 86.255 71.481 34.376 1.00 19.42 46 SER D C 1
ATOM 4363 O O . SER D 1 46 ? 86.934 72.176 33.678 1.00 17.52 46 SER D O 1
ATOM 4366 N N . PHE D 1 47 ? 86.061 71.746 35.687 1.00 17.74 47 PHE D N 1
ATOM 4367 C CA . PHE D 1 47 ? 86.348 73.041 36.249 1.00 17.90 47 PHE D CA 1
ATOM 4368 C C . PHE D 1 47 ? 87.858 73.374 36.165 1.00 17.26 47 PHE D C 1
ATOM 4369 O O . PHE D 1 47 ? 88.223 74.542 35.893 1.00 17.21 47 PHE D O 1
ATOM 4377 N N . MET D 1 48 ? 88.744 72.411 36.392 1.00 16.52 48 MET D N 1
ATOM 4378 C CA . MET D 1 48 ? 90.144 72.751 36.461 1.00 16.20 48 MET D CA 1
ATOM 4379 C C . MET D 1 48 ? 90.739 72.899 35.042 1.00 15.31 48 MET D C 1
ATOM 4380 O O . MET D 1 48 ? 91.380 73.880 34.725 1.00 14.46 48 MET D O 1
ATOM 4385 N N . PHE D 1 49 ? 90.373 72.011 34.139 1.00 14.50 49 PHE D N 1
ATOM 4386 C CA . PHE D 1 49 ? 90.676 72.131 32.727 1.00 14.95 49 PHE D CA 1
ATOM 4387 C C . PHE D 1 49 ? 90.226 73.499 32.191 1.00 14.51 49 PHE D C 1
ATOM 4388 O O . PHE D 1 49 ? 90.974 74.212 31.427 1.00 13.88 49 PHE D O 1
ATOM 4396 N N . PHE D 1 50 ? 89.032 73.876 32.586 1.00 14.37 50 PHE D N 1
ATOM 4397 C CA . PHE D 1 50 ? 88.442 75.095 32.119 1.00 15.13 50 PHE D CA 1
ATOM 4398 C C . PHE D 1 50 ? 89.217 76.321 32.671 1.00 14.69 50 PHE D C 1
ATOM 4399 O O . PHE D 1 50 ? 89.583 77.227 31.910 1.00 13.84 50 PHE D O 1
ATOM 4407 N N . ALA D 1 51 ? 89.516 76.312 33.978 1.00 14.06 51 ALA D N 1
ATOM 4408 C CA . ALA D 1 51 ? 90.310 77.350 34.605 1.00 14.22 51 ALA D CA 1
ATOM 4409 C C . ALA D 1 51 ? 91.646 77.532 33.859 1.00 14.42 51 ALA D C 1
ATOM 4410 O O . ALA D 1 51 ? 92.129 78.703 33.611 1.00 14.38 51 ALA D O 1
ATOM 4412 N N . ASP D 1 52 ? 92.249 76.440 33.433 1.00 14.50 52 ASP D N 1
ATOM 4413 C CA . ASP D 1 52 ? 93.559 76.560 32.840 1.00 16.04 52 ASP D CA 1
ATOM 4414 C C . ASP D 1 52 ? 93.460 76.955 31.367 1.00 16.44 52 ASP D C 1
ATOM 4415 O O . ASP D 1 52 ? 94.274 77.742 30.893 1.00 17.40 52 ASP D O 1
ATOM 4420 N N . LEU D 1 53 ? 92.488 76.381 30.669 1.00 16.77 53 LEU D N 1
ATOM 4421 C CA . LEU D 1 53 ? 92.227 76.681 29.248 1.00 16.91 53 LEU D CA 1
ATOM 4422 C C . LEU D 1 53 ? 91.922 78.178 29.093 1.00 17.44 53 LEU D C 1
ATOM 4423 O O . LEU D 1 53 ? 92.547 78.820 28.280 1.00 17.35 53 LEU D O 1
ATOM 4428 N N . VAL D 1 54 ? 91.027 78.764 29.911 1.00 17.06 54 VAL D N 1
ATOM 4429 C CA . VAL D 1 54 ? 90.589 80.132 29.576 1.00 17.78 54 VAL D CA 1
ATOM 4430 C C . VAL D 1 54 ? 91.703 81.182 29.757 1.00 18.33 54 VAL D C 1
ATOM 4431 O O . VAL D 1 54 ? 91.739 82.200 29.050 1.00 17.27 54 VAL D O 1
ATOM 4435 N N . ARG D 1 55 ? 92.608 80.959 30.713 1.00 17.93 55 ARG D N 1
ATOM 4436 C CA . ARG D 1 55 ? 93.677 81.865 30.906 1.00 19.13 55 ARG D CA 1
ATOM 4437 C C . ARG D 1 55 ? 94.641 81.880 29.729 1.00 20.00 55 ARG D C 1
ATOM 4438 O O . ARG D 1 55 ? 95.434 82.758 29.704 1.00 19.97 55 ARG D O 1
ATOM 4446 N N . LYS D 1 56 ? 94.523 80.946 28.780 1.00 21.05 56 LYS D N 1
ATOM 4447 C CA . LYS D 1 56 ? 95.400 80.915 27.642 1.00 23.62 56 LYS D CA 1
ATOM 4448 C C . LYS D 1 56 ? 94.696 81.437 26.398 1.00 24.45 56 LYS D C 1
ATOM 4449 O O . LYS D 1 56 ? 95.306 81.528 25.336 1.00 24.89 56 LYS D O 1
ATOM 4455 N N . LEU D 1 57 ? 93.410 81.772 26.528 1.00 24.85 57 LEU D N 1
ATOM 4456 C CA . LEU D 1 57 ? 92.621 82.232 25.328 1.00 25.27 57 LEU D CA 1
ATOM 4457 C C . LEU D 1 57 ? 92.880 83.737 25.140 1.00 26.83 57 LEU D C 1
ATOM 4458 O O . LEU D 1 57 ? 93.084 84.445 26.136 1.00 28.63 57 LEU D O 1
ATOM 4463 N N . ARG D 1 58 ? 92.974 84.187 23.883 1.00 28.23 58 ARG D N 1
ATOM 4464 C CA . ARG D 1 58 ? 93.303 85.597 23.509 1.00 31.47 58 ARG D CA 1
ATOM 4465 C C . ARG D 1 58 ? 92.206 86.188 22.608 1.00 31.68 58 ARG D C 1
ATOM 4466 O O . ARG D 1 58 ? 92.357 87.251 22.046 1.00 33.14 58 ARG D O 1
ATOM 4474 N N . ILE D 1 59 ? 91.092 85.478 22.490 1.00 31.26 59 ILE D N 1
ATOM 4475 C CA . ILE D 1 59 ? 89.976 85.903 21.704 1.00 31.80 59 ILE D CA 1
ATOM 4476 C C . ILE D 1 59 ? 88.931 86.515 22.634 1.00 31.30 59 ILE D C 1
ATOM 4477 O O . ILE D 1 59 ? 88.990 86.386 23.884 1.00 27.84 59 ILE D O 1
ATOM 4482 N N . ASP D 1 60 ? 87.980 87.184 21.986 1.00 31.53 60 ASP D N 1
ATOM 4483 C CA . ASP D 1 60 ? 86.831 87.791 22.646 1.00 32.91 60 ASP D CA 1
ATOM 4484 C C . ASP D 1 60 ? 85.967 86.627 23.116 1.00 31.28 60 ASP D C 1
ATOM 4485 O O . ASP D 1 60 ? 85.741 85.664 22.298 1.00 29.08 60 ASP D O 1
ATOM 4490 N N . LEU D 1 61 ? 85.614 86.670 24.413 1.00 29.05 61 LEU D N 1
ATOM 4491 C CA . LEU D 1 61 ? 85.129 85.490 25.154 1.00 27.92 61 LEU D CA 1
ATOM 4492 C C . LEU D 1 61 ? 83.967 85.895 26.064 1.00 26.45 61 LEU D C 1
ATOM 4493 O O . LEU D 1 61 ? 84.008 86.951 26.671 1.00 26.93 61 LEU D O 1
ATOM 4498 N N . ARG D 1 62 ? 82.953 85.041 26.120 1.00 25.63 62 ARG D N 1
ATOM 4499 C CA . ARG D 1 62 ? 81.966 84.921 27.182 1.00 25.84 62 ARG D CA 1
ATOM 4500 C C . ARG D 1 62 ? 82.087 83.495 27.738 1.00 25.02 62 ARG D C 1
ATOM 4501 O O . ARG D 1 62 ? 82.493 82.547 26.987 1.00 23.26 62 ARG D O 1
ATOM 4509 N N . THR D 1 63 ? 81.784 83.360 29.034 1.00 24.83 63 THR D N 1
ATOM 4510 C CA . THR D 1 63 ? 81.843 82.077 29.707 1.00 25.21 63 THR D CA 1
ATOM 4511 C C . THR D 1 63 ? 80.483 81.798 30.338 1.00 25.97 63 THR D C 1
ATOM 4512 O O . THR D 1 63 ? 79.798 82.715 30.751 1.00 25.47 63 THR D O 1
ATOM 4516 N N . GLN D 1 64 ? 80.114 80.512 30.317 1.00 27.21 64 GLN D N 1
ATOM 4517 C CA . GLN D 1 64 ? 78.860 79.950 30.855 1.00 28.23 64 GLN D CA 1
ATOM 4518 C C . GLN D 1 64 ? 79.184 78.608 31.524 1.00 26.23 64 GLN D C 1
ATOM 4519 O O . GLN D 1 64 ? 80.138 77.993 31.194 1.00 24.61 64 GLN D O 1
ATOM 4525 N N . PHE D 1 65 ? 78.357 78.190 32.466 1.00 26.19 65 PHE D N 1
ATOM 4526 C CA . PHE D 1 65 ? 78.490 76.974 33.212 1.00 27.35 65 PHE D CA 1
ATOM 4527 C C . PHE D 1 65 ? 77.161 76.218 33.141 1.00 28.34 65 PHE D C 1
ATOM 4528 O O . PHE D 1 65 ? 76.152 76.815 33.298 1.00 27.77 65 PHE D O 1
ATOM 4536 N N . ILE D 1 66 ? 77.205 74.910 32.884 1.00 29.84 66 ILE D N 1
ATOM 4537 C CA . ILE D 1 66 ? 76.055 73.993 33.009 1.00 30.79 66 ILE D CA 1
ATOM 4538 C C . ILE D 1 66 ? 76.514 72.749 33.748 1.00 31.68 66 ILE D C 1
ATOM 4539 O O . ILE D 1 66 ? 77.710 72.529 33.904 1.00 31.91 66 ILE D O 1
ATOM 4544 N N . THR D 1 67 ? 75.577 71.916 34.173 1.00 35.71 67 THR D N 1
ATOM 4545 C CA . THR D 1 67 ? 75.891 70.634 34.877 1.00 40.46 67 THR D CA 1
ATOM 4546 C C . THR D 1 67 ? 75.343 69.481 34.023 1.00 44.35 67 THR D C 1
ATOM 4547 O O . THR D 1 67 ? 74.329 69.615 33.408 1.00 45.75 67 THR D O 1
ATOM 4551 N N . ALA D 1 68 ? 76.045 68.350 33.955 1.00 50.31 68 ALA D N 1
ATOM 4552 C CA . ALA D 1 68 ? 75.612 67.244 33.083 1.00 54.34 68 ALA D CA 1
ATOM 4553 C C . ALA D 1 68 ? 74.093 66.976 33.255 1.00 55.44 68 ALA D C 1
ATOM 4554 O O . ALA D 1 68 ? 73.339 66.977 32.270 1.00 51.37 68 ALA D O 1
ATOM 4556 N N . SER D 1 69 ? 73.630 66.819 34.507 1.00 59.17 69 SER D N 1
ATOM 4557 C CA . SER D 1 69 ? 72.176 66.555 34.883 1.00 60.37 69 SER D CA 1
ATOM 4558 C C . SER D 1 69 ? 71.187 67.024 33.801 1.00 63.03 69 SER D C 1
ATOM 4559 O O . SER D 1 69 ? 70.290 66.287 33.452 1.00 66.73 69 SER D O 1
ATOM 4562 N N . SER D 1 70 ? 71.351 68.260 33.315 1.00 64.33 70 SER D N 1
ATOM 4563 C CA . SER D 1 70 ? 70.543 68.878 32.248 1.00 65.81 70 SER D CA 1
ATOM 4564 C C . SER D 1 70 ? 71.451 69.377 31.103 1.00 69.34 70 SER D C 1
ATOM 4565 O O . SER D 1 70 ? 71.261 69.084 29.902 1.00 68.98 70 SER D O 1
ATOM 4568 N N . LYS D 1 89 ? 70.430 80.455 29.245 1.00 74.76 89 LYS D N 1
ATOM 4569 C CA . LYS D 1 89 ? 69.179 80.544 28.469 1.00 77.64 89 LYS D CA 1
ATOM 4570 C C . LYS D 1 89 ? 69.484 81.096 27.059 1.00 79.10 89 LYS D C 1
ATOM 4571 O O . LYS D 1 89 ? 70.615 81.549 26.777 1.00 76.29 89 LYS D O 1
ATOM 4573 N N . GLU D 1 90 ? 68.447 81.098 26.204 1.00 78.71 90 GLU D N 1
ATOM 4574 C CA . GLU D 1 90 ? 68.500 81.304 24.716 1.00 75.96 90 GLU D CA 1
ATOM 4575 C C . GLU D 1 90 ? 69.475 82.425 24.293 1.00 72.26 90 GLU D C 1
ATOM 4576 O O . GLU D 1 90 ? 70.205 82.263 23.299 1.00 69.55 90 GLU D O 1
ATOM 4582 N N . GLU D 1 91 ? 69.510 83.548 25.023 1.00 68.04 91 GLU D N 1
ATOM 4583 C CA . GLU D 1 91 ? 70.217 84.789 24.567 1.00 67.97 91 GLU D CA 1
ATOM 4584 C C . GLU D 1 91 ? 71.743 84.602 24.453 1.00 66.45 91 GLU D C 1
ATOM 4585 O O . GLU D 1 91 ? 72.420 85.303 23.673 1.00 63.63 91 GLU D O 1
ATOM 4591 N N . TYR D 1 92 ? 72.276 83.638 25.212 1.00 66.19 92 TYR D N 1
ATOM 4592 C CA . TYR D 1 92 ? 73.711 83.307 25.274 1.00 61.54 92 TYR D CA 1
ATOM 4593 C C . TYR D 1 92 ? 74.116 82.263 24.208 1.00 55.47 92 TYR D C 1
ATOM 4594 O O . TYR D 1 92 ? 75.287 81.988 23.999 1.00 49.49 92 TYR D O 1
ATOM 4603 N N . VAL D 1 93 ? 73.136 81.665 23.532 1.00 49.51 93 VAL D N 1
ATOM 4604 C CA . VAL D 1 93 ? 73.412 80.666 22.534 1.00 46.84 93 VAL D CA 1
ATOM 4605 C C . VAL D 1 93 ? 73.071 81.180 21.135 1.00 43.72 93 VAL D C 1
ATOM 4606 O O . VAL D 1 93 ? 73.856 80.998 20.208 1.00 40.25 93 VAL D O 1
ATOM 4610 N N . LYS D 1 94 ? 71.860 81.724 20.972 1.00 44.60 94 LYS D N 1
ATOM 4611 C CA . LYS D 1 94 ? 71.338 82.043 19.649 1.00 46.21 94 LYS D CA 1
ATOM 4612 C C . LYS D 1 94 ? 72.328 82.929 18.890 1.00 42.19 94 LYS D C 1
ATOM 4613 O O . LYS D 1 94 ? 72.644 83.998 19.338 1.00 41.89 94 LYS D O 1
ATOM 4619 N N . ASP D 1 95 ? 72.836 82.418 17.762 1.00 41.26 95 ASP D N 1
ATOM 4620 C CA . ASP D 1 95 ? 73.701 83.157 16.789 1.00 42.12 95 ASP D CA 1
ATOM 4621 C C . ASP D 1 95 ? 75.126 83.356 17.318 1.00 39.47 95 ASP D C 1
ATOM 4622 O O . ASP D 1 95 ? 75.863 84.120 16.738 1.00 39.75 95 ASP D O 1
ATOM 4627 N N . LYS D 1 96 ? 75.515 82.613 18.359 1.00 36.09 96 LYS D N 1
ATOM 4628 C CA . LYS D 1 96 ? 76.850 82.639 18.936 1.00 33.82 96 LYS D CA 1
ATOM 4629 C C . LYS D 1 96 ? 77.684 81.437 18.472 1.00 33.34 96 LYS D C 1
ATOM 4630 O O . LYS D 1 96 ? 77.161 80.369 18.087 1.00 32.86 96 LYS D O 1
ATOM 4636 N N . ASN D 1 97 ? 79.004 81.613 18.528 1.00 31.30 97 ASN D N 1
ATOM 4637 C CA . ASN D 1 97 ? 79.899 80.507 18.486 1.00 30.89 97 ASN D CA 1
ATOM 4638 C C . ASN D 1 97 ? 79.975 79.902 19.909 1.00 30.40 97 ASN D C 1
ATOM 4639 O O . ASN D 1 97 ? 80.345 80.605 20.847 1.00 32.44 97 ASN D O 1
ATOM 4644 N N . ILE D 1 98 ? 79.524 78.652 20.081 1.00 29.83 98 ILE D N 1
ATOM 4645 C CA . ILE D 1 98 ? 79.640 77.882 21.323 1.00 28.91 98 ILE D CA 1
ATOM 4646 C C . ILE D 1 98 ? 80.716 76.807 21.155 1.00 27.88 98 ILE D C 1
ATOM 4647 O O . ILE D 1 98 ? 80.751 76.091 20.108 1.00 26.65 98 ILE D O 1
ATOM 4652 N N . ILE D 1 99 ? 81.624 76.733 22.144 1.00 24.77 99 ILE D N 1
ATOM 4653 C CA . ILE D 1 99 ? 82.403 75.534 22.345 1.00 24.00 99 ILE D CA 1
ATOM 4654 C C . ILE D 1 99 ? 82.058 74.973 23.720 1.00 22.74 99 ILE D C 1
ATOM 4655 O O . ILE D 1 99 ? 82.165 75.675 24.702 1.00 21.99 99 ILE D O 1
ATOM 4660 N N . ILE D 1 100 ? 81.608 73.727 23.765 1.00 22.66 100 ILE D N 1
ATOM 4661 C CA . ILE D 1 100 ? 81.336 73.030 25.028 1.00 23.45 100 ILE D CA 1
ATOM 4662 C C . ILE D 1 100 ? 82.691 72.475 25.505 1.00 22.74 100 ILE D C 1
ATOM 4663 O O . ILE D 1 100 ? 83.457 71.966 24.709 1.00 22.75 100 ILE D O 1
ATOM 4668 N N . ILE D 1 101 ? 82.995 72.656 26.792 1.00 22.21 101 ILE D N 1
ATOM 4669 C CA . ILE D 1 101 ? 84.208 72.158 27.408 1.00 21.26 101 ILE D CA 1
ATOM 4670 C C . ILE D 1 101 ? 83.856 71.050 28.425 1.00 21.32 101 ILE D C 1
ATOM 4671 O O . ILE D 1 101 ? 83.252 71.244 29.464 1.00 20.06 101 ILE D O 1
ATOM 4676 N N . GLU D 1 102 ? 84.381 69.870 28.170 1.00 22.77 102 GLU D N 1
ATOM 4677 C CA . GLU D 1 102 ? 84.074 68.684 28.904 1.00 24.01 102 GLU D CA 1
ATOM 4678 C C . GLU D 1 102 ? 85.378 68.048 29.417 1.00 22.17 102 GLU D C 1
ATOM 4679 O O . GLU D 1 102 ? 86.425 68.173 28.778 1.00 20.58 102 GLU D O 1
ATOM 4685 N N . ASP D 1 103 ? 85.296 67.329 30.546 1.00 22.65 103 ASP D N 1
ATOM 4686 C CA . ASP D 1 103 ? 86.431 66.550 31.085 1.00 23.49 103 ASP D CA 1
ATOM 4687 C C . ASP D 1 103 ? 86.613 65.206 30.323 1.00 22.65 103 ASP D C 1
ATOM 4688 O O . ASP D 1 103 ? 87.694 64.818 29.986 1.00 21.31 103 ASP D O 1
ATOM 4693 N N . ILE D 1 104 ? 85.536 64.501 30.026 1.00 21.86 104 ILE D N 1
ATOM 4694 C CA . ILE D 1 104 ? 85.648 63.163 29.422 1.00 24.11 104 ILE D CA 1
ATOM 4695 C C . ILE D 1 104 ? 84.394 62.819 28.613 1.00 23.68 104 ILE D C 1
ATOM 4696 O O . ILE D 1 104 ? 83.306 63.220 28.936 1.00 23.86 104 ILE D O 1
ATOM 4701 N N . VAL D 1 105 ? 84.644 62.156 27.481 1.00 24.07 105 VAL D N 1
ATOM 4702 C CA . VAL D 1 105 ? 83.681 61.449 26.700 1.00 23.79 105 VAL D CA 1
ATOM 4703 C C . VAL D 1 105 ? 84.056 59.960 26.786 1.00 24.87 105 VAL D C 1
ATOM 4704 O O . VAL D 1 105 ? 85.177 59.589 26.497 1.00 25.55 105 VAL D O 1
ATOM 4708 N N . ASP D 1 106 ? 83.131 59.141 27.283 1.00 26.02 106 ASP D N 1
ATOM 4709 C CA . ASP D 1 106 ? 83.298 57.699 27.417 1.00 27.79 106 ASP D CA 1
ATOM 4710 C C . ASP D 1 106 ? 82.280 56.997 26.516 1.00 28.66 106 ASP D C 1
ATOM 4711 O O . ASP D 1 106 ? 82.671 56.353 25.523 1.00 29.20 106 ASP D O 1
ATOM 4716 N N . THR D 1 107 ? 80.986 57.146 26.834 1.00 28.87 107 THR D N 1
ATOM 4717 C CA . THR D 1 107 ? 79.926 56.445 26.056 1.00 28.99 107 THR D CA 1
ATOM 4718 C C . THR D 1 107 ? 79.346 57.367 24.985 1.00 27.74 107 THR D C 1
ATOM 4719 O O . THR D 1 107 ? 78.721 56.885 24.037 1.00 29.00 107 THR D O 1
ATOM 4723 N N . GLY D 1 108 ? 79.545 58.668 25.149 1.00 25.80 108 GLY D N 1
ATOM 4724 C CA . GLY D 1 108 ? 78.964 59.699 24.251 1.00 25.77 108 GLY D CA 1
ATOM 4725 C C . GLY D 1 108 ? 77.492 59.992 24.531 1.00 25.55 108 GLY D C 1
ATOM 4726 O O . GLY D 1 108 ? 76.911 60.723 23.815 1.00 26.72 108 GLY D O 1
ATOM 4727 N N . HIS D 1 109 ? 76.903 59.420 25.588 1.00 26.29 109 HIS D N 1
ATOM 4728 C CA . HIS D 1 109 ? 75.507 59.683 26.000 1.00 26.74 109 HIS D CA 1
ATOM 4729 C C . HIS D 1 109 ? 75.347 61.158 26.447 1.00 27.42 109 HIS D C 1
ATOM 4730 O O . HIS D 1 109 ? 74.366 61.843 26.105 1.00 29.00 109 HIS D O 1
ATOM 4737 N N . THR D 1 110 ? 76.257 61.657 27.282 1.00 25.96 110 THR D N 1
ATOM 4738 C CA . THR D 1 110 ? 76.186 63.102 27.682 1.00 25.73 110 THR D CA 1
ATOM 4739 C C . THR D 1 110 ? 76.413 63.991 26.459 1.00 23.52 110 THR D C 1
ATOM 4740 O O . THR D 1 110 ? 75.713 64.940 26.222 1.00 21.72 110 THR D O 1
ATOM 4744 N N . TYR D 1 111 ? 77.401 63.619 25.663 1.00 23.78 111 TYR D N 1
ATOM 4745 C CA . TYR D 1 111 ? 77.666 64.307 24.419 1.00 24.81 111 TYR D CA 1
ATOM 4746 C C . TYR D 1 111 ? 76.341 64.625 23.707 1.00 26.11 111 TYR D C 1
ATOM 4747 O O . TYR D 1 111 ? 76.045 65.813 23.467 1.00 25.05 111 TYR D O 1
ATOM 4756 N N . HIS D 1 112 ? 75.516 63.587 23.401 1.00 26.41 112 HIS D N 1
ATOM 4757 C CA . HIS D 1 112 ? 74.384 63.850 22.509 1.00 27.25 112 HIS D CA 1
ATOM 4758 C C . HIS D 1 112 ? 73.317 64.680 23.232 1.00 28.03 112 HIS D C 1
ATOM 4759 O O . HIS D 1 112 ? 72.648 65.515 22.604 1.00 27.90 112 HIS D O 1
ATOM 4766 N N . LYS D 1 113 ? 73.120 64.460 24.529 1.00 29.14 113 LYS D N 1
ATOM 4767 C CA . LYS D 1 113 ? 72.182 65.305 25.304 1.00 32.23 113 LYS D CA 1
ATOM 4768 C C . LYS D 1 113 ? 72.577 66.800 25.246 1.00 32.69 113 LYS D C 1
ATOM 4769 O O . LYS D 1 113 ? 71.725 67.667 25.313 1.00 32.62 113 LYS D O 1
ATOM 4775 N N . LEU D 1 114 ? 73.873 67.121 25.215 1.00 31.98 114 LEU D N 1
ATOM 4776 C CA . LEU D 1 114 ? 74.285 68.522 25.273 1.00 32.31 114 LEU D CA 1
ATOM 4777 C C . LEU D 1 114 ? 74.156 69.138 23.880 1.00 33.20 114 LEU D C 1
ATOM 4778 O O . LEU D 1 114 ? 73.613 70.166 23.759 1.00 33.08 114 LEU D O 1
ATOM 4783 N N . ILE D 1 115 ? 74.667 68.468 22.852 1.00 34.92 115 ILE D N 1
ATOM 4784 C CA . ILE D 1 115 ? 74.555 68.933 21.483 1.00 39.04 115 ILE D CA 1
ATOM 4785 C C . ILE D 1 115 ? 73.071 69.143 21.132 1.00 41.61 115 ILE D C 1
ATOM 4786 O O . ILE D 1 115 ? 72.749 70.151 20.543 1.00 39.40 115 ILE D O 1
ATOM 4791 N N . GLU D 1 116 ? 72.193 68.176 21.472 1.00 45.48 116 GLU D N 1
ATOM 4792 C CA . GLU D 1 116 ? 70.694 68.334 21.301 1.00 50.93 116 GLU D CA 1
ATOM 4793 C C . GLU D 1 116 ? 70.178 69.510 22.167 1.00 48.18 116 GLU D C 1
ATOM 4794 O O . GLU D 1 116 ? 69.403 70.332 21.701 1.00 49.75 116 GLU D O 1
ATOM 4800 N N . GLY D 1 117 ? 70.573 69.565 23.444 1.00 44.53 117 GLY D N 1
ATOM 4801 C CA . GLY D 1 117 ? 70.003 70.509 24.401 1.00 46.24 117 GLY D CA 1
ATOM 4802 C C . GLY D 1 117 ? 70.345 71.959 24.067 1.00 47.08 117 GLY D C 1
ATOM 4803 O O . GLY D 1 117 ? 69.507 72.820 24.076 1.00 50.72 117 GLY D O 1
ATOM 4804 N N . ILE D 1 118 ? 71.602 72.213 23.728 1.00 45.11 118 ILE D N 1
ATOM 4805 C CA . ILE D 1 118 ? 72.082 73.537 23.383 1.00 46.11 118 ILE D CA 1
ATOM 4806 C C . ILE D 1 118 ? 71.730 73.927 21.933 1.00 46.01 118 ILE D C 1
ATOM 4807 O O . ILE D 1 118 ? 71.420 75.090 21.666 1.00 45.37 118 ILE D O 1
ATOM 4812 N N . GLY D 1 119 ? 71.821 72.969 20.999 1.00 48.47 119 GLY D N 1
ATOM 4813 C CA . GLY D 1 119 ? 71.414 73.144 19.569 1.00 51.13 119 GLY D CA 1
ATOM 4814 C C . GLY D 1 119 ? 69.971 73.612 19.373 1.00 53.67 119 GLY D C 1
ATOM 4815 O O . GLY D 1 119 ? 69.633 74.043 18.276 1.00 53.89 119 GLY D O 1
ATOM 4816 N N . LYS D 1 120 ? 69.134 73.538 20.422 1.00 56.52 120 LYS D N 1
ATOM 4817 C CA . LYS D 1 120 ? 67.699 73.918 20.380 1.00 63.72 120 LYS D CA 1
ATOM 4818 C C . LYS D 1 120 ? 67.520 75.447 20.276 1.00 64.08 120 LYS D C 1
ATOM 4819 O O . LYS D 1 120 ? 66.467 75.934 19.826 1.00 68.53 120 LYS D O 1
ATOM 4825 N N . TYR D 1 121 ? 68.537 76.213 20.691 1.00 62.80 121 TYR D N 1
ATOM 4826 C CA . TYR D 1 121 ? 68.507 77.671 20.642 1.00 59.54 121 TYR D CA 1
ATOM 4827 C C . TYR D 1 121 ? 69.311 78.213 19.452 1.00 54.81 121 TYR D C 1
ATOM 4828 O O . TYR D 1 121 ? 69.534 79.401 19.376 1.00 56.98 121 TYR D O 1
ATOM 4837 N N . ASN D 1 122 ? 69.721 77.337 18.527 1.00 51.91 122 ASN D N 1
ATOM 4838 C CA . ASN D 1 122 ? 70.209 77.722 17.187 1.00 49.31 122 ASN D CA 1
ATOM 4839 C C . ASN D 1 122 ? 71.468 78.572 17.337 1.00 47.40 122 ASN D C 1
ATOM 4840 O O . ASN D 1 122 ? 71.501 79.739 16.953 1.00 45.07 122 ASN D O 1
ATOM 4845 N N . PRO D 1 123 ? 72.561 78.008 17.887 1.00 43.87 123 PRO D N 1
ATOM 4846 C CA . PRO D 1 123 ? 73.845 78.703 17.856 1.00 43.66 123 PRO D CA 1
ATOM 4847 C C . PRO D 1 123 ? 74.270 78.939 16.394 1.00 41.83 123 PRO D C 1
ATOM 4848 O O . PRO D 1 123 ? 73.904 78.175 15.542 1.00 40.64 123 PRO D O 1
ATOM 4852 N N . LYS D 1 124 ? 75.060 79.973 16.127 1.00 41.51 124 LYS D N 1
ATOM 4853 C CA . LYS D 1 124 ? 75.750 80.085 14.840 1.00 43.96 124 LYS D CA 1
ATOM 4854 C C . LYS D 1 124 ? 76.612 78.837 14.562 1.00 44.94 124 LYS D C 1
ATOM 4855 O O . LYS D 1 124 ? 76.605 78.285 13.462 1.00 46.56 124 LYS D O 1
ATOM 4861 N N . THR D 1 125 ? 77.421 78.417 15.541 1.00 43.98 125 THR D N 1
ATOM 4862 C CA . THR D 1 125 ? 78.276 77.218 15.421 1.00 42.65 125 THR D CA 1
ATOM 4863 C C . THR D 1 125 ? 78.383 76.596 16.809 1.00 40.58 125 THR D C 1
ATOM 4864 O O . THR D 1 125 ? 78.263 77.309 17.801 1.00 41.16 125 THR D O 1
ATOM 4868 N N . LEU D 1 126 ? 78.638 75.291 16.844 1.00 38.01 126 LEU D N 1
ATOM 4869 C CA . LEU D 1 126 ? 78.638 74.489 18.061 1.00 38.16 126 LEU D CA 1
ATOM 4870 C C . LEU D 1 126 ? 79.713 73.417 17.935 1.00 36.36 126 LEU D C 1
ATOM 4871 O O . LEU D 1 126 ? 79.545 72.573 17.094 1.00 31.98 126 LEU D O 1
ATOM 4876 N N . LYS D 1 127 ? 80.821 73.584 18.687 1.00 33.56 127 LYS D N 1
ATOM 4877 C CA . LYS D 1 127 ? 81.919 72.675 18.741 1.00 32.22 127 LYS D CA 1
ATOM 4878 C C . LYS D 1 127 ? 82.004 72.059 20.140 1.00 29.20 127 LYS D C 1
ATOM 4879 O O . LYS D 1 127 ? 81.457 72.546 21.097 1.00 27.30 127 LYS D O 1
ATOM 4885 N N . PHE D 1 128 ? 82.660 70.910 20.193 1.00 26.95 128 PHE D N 1
ATOM 4886 C CA . PHE D 1 128 ? 82.763 70.095 21.376 1.00 25.06 128 PHE D CA 1
ATOM 4887 C C . PHE D 1 128 ? 84.230 69.744 21.615 1.00 23.21 128 PHE D C 1
ATOM 4888 O O . PHE D 1 128 ? 84.884 69.140 20.760 1.00 24.59 128 PHE D O 1
ATOM 4896 N N . ALA D 1 129 ? 84.742 70.165 22.764 1.00 21.82 129 ALA D N 1
ATOM 4897 C CA . ALA D 1 129 ? 86.140 69.917 23.193 1.00 20.67 129 ALA D CA 1
ATOM 4898 C C . ALA D 1 129 ? 86.105 69.054 24.452 1.00 20.22 129 ALA D C 1
ATOM 4899 O O . ALA D 1 129 ? 85.277 69.241 25.345 1.00 21.04 129 ALA D O 1
ATOM 4901 N N . THR D 1 130 ? 86.957 68.062 24.509 1.00 20.00 130 THR D N 1
ATOM 4902 C CA . THR D 1 130 ? 87.084 67.263 25.698 1.00 20.02 130 THR D CA 1
ATOM 4903 C C . THR D 1 130 ? 88.561 67.068 26.030 1.00 20.77 130 THR D C 1
ATOM 4904 O O . THR D 1 130 ? 89.396 66.856 25.155 1.00 21.38 130 THR D O 1
ATOM 4908 N N . LEU D 1 131 ? 88.836 67.044 27.333 1.00 21.08 131 LEU D N 1
ATOM 4909 C CA . LEU D 1 131 ? 90.169 66.761 27.791 1.00 20.20 131 LEU D CA 1
ATOM 4910 C C . LEU D 1 131 ? 90.538 65.314 27.470 1.00 20.60 131 LEU D C 1
ATOM 4911 O O . LEU D 1 131 ? 91.622 65.077 26.946 1.00 20.11 131 LEU D O 1
ATOM 4916 N N . LEU D 1 132 ? 89.623 64.393 27.758 1.00 19.93 132 LEU D N 1
ATOM 4917 C CA . LEU D 1 132 ? 89.870 63.014 27.545 1.00 21.50 132 LEU D CA 1
ATOM 4918 C C . LEU D 1 132 ? 88.760 62.369 26.705 1.00 22.32 132 LEU D C 1
ATOM 4919 O O . LEU D 1 132 ? 87.596 62.699 26.805 1.00 21.16 132 LEU D O 1
ATOM 4924 N N . PHE D 1 133 ? 89.171 61.380 25.917 1.00 24.19 133 PHE D N 1
ATOM 4925 C CA . PHE D 1 133 ? 88.272 60.578 25.061 1.00 25.23 133 PHE D CA 1
ATOM 4926 C C . PHE D 1 133 ? 88.614 59.098 25.299 1.00 25.75 133 PHE D C 1
ATOM 4927 O O . PHE D 1 133 ? 89.755 58.673 25.027 1.00 25.32 133 PHE D O 1
ATOM 4935 N N . LYS D 1 134 ? 87.675 58.367 25.889 1.00 26.96 134 LYS D N 1
ATOM 4936 C CA . LYS D 1 134 ? 87.797 56.916 26.062 1.00 32.04 134 LYS D CA 1
ATOM 4937 C C . LYS D 1 134 ? 86.907 56.248 25.012 1.00 32.64 134 LYS D C 1
ATOM 4938 O O . LYS D 1 134 ? 85.722 56.063 25.287 1.00 32.78 134 LYS D O 1
ATOM 4944 N N . PRO D 1 135 ? 87.403 55.900 23.804 1.00 35.98 135 PRO D N 1
ATOM 4945 C CA . PRO D 1 135 ? 86.554 55.321 22.749 1.00 41.78 135 PRO D CA 1
ATOM 4946 C C . PRO D 1 135 ? 85.799 53.994 23.033 1.00 42.50 135 PRO D C 1
ATOM 4947 O O . PRO D 1 135 ? 84.870 53.658 22.313 1.00 46.39 135 PRO D O 1
ATOM 4951 N N . ALA D 1 136 ? 86.180 53.251 24.072 1.00 42.47 136 ALA D N 1
ATOM 4952 C CA . ALA D 1 136 ? 85.468 52.037 24.433 1.00 45.24 136 ALA D CA 1
ATOM 4953 C C . ALA D 1 136 ? 84.077 52.412 24.951 1.00 45.47 136 ALA D C 1
ATOM 4954 O O . ALA D 1 136 ? 83.931 53.410 25.687 1.00 41.31 136 ALA D O 1
ATOM 4956 N N . ARG D 1 137 ? 83.096 51.572 24.582 1.00 44.68 137 ARG D N 1
ATOM 4957 C CA . ARG D 1 137 ? 81.748 51.608 25.102 1.00 47.25 137 ARG D CA 1
ATOM 4958 C C . ARG D 1 137 ? 81.029 52.840 24.522 1.00 41.21 137 ARG D C 1
ATOM 4959 O O . ARG D 1 137 ? 79.980 53.277 25.021 1.00 35.97 137 ARG D O 1
ATOM 4967 N N . LEU D 1 138 ? 81.500 53.255 23.351 1.00 37.76 138 LEU D N 1
ATOM 4968 C CA . LEU D 1 138 ? 80.902 54.342 22.605 1.00 38.36 138 LEU D CA 1
ATOM 4969 C C . LEU D 1 138 ? 79.552 53.871 22.054 1.00 35.91 138 LEU D C 1
ATOM 4970 O O . LEU D 1 138 ? 79.527 53.062 21.170 1.00 33.40 138 LEU D O 1
ATOM 4975 N N . GLU D 1 139 ? 78.456 54.484 22.529 1.00 34.94 139 GLU D N 1
ATOM 4976 C CA . GLU D 1 139 ? 77.112 54.032 22.233 1.00 35.28 139 GLU D CA 1
ATOM 4977 C C . GLU D 1 139 ? 76.637 54.522 20.852 1.00 37.47 139 GLU D C 1
ATOM 4978 O O . GLU D 1 139 ? 75.508 54.107 20.402 1.00 36.89 139 GLU D O 1
ATOM 4984 N N . ARG D 1 140 ? 77.431 55.410 20.216 1.00 37.05 140 ARG D N 1
ATOM 4985 C CA . ARG D 1 140 ? 77.062 56.084 18.962 1.00 40.35 140 ARG D CA 1
ATOM 4986 C C . ARG D 1 140 ? 78.271 56.857 18.424 1.00 40.00 140 ARG D C 1
ATOM 4987 O O . ARG D 1 140 ? 79.301 57.001 19.120 1.00 38.64 140 ARG D O 1
ATOM 4995 N N . ASP D 1 141 ? 78.082 57.406 17.220 1.00 41.10 141 ASP D N 1
ATOM 4996 C CA . ASP D 1 141 ? 79.068 58.229 16.512 1.00 44.67 141 ASP D CA 1
ATOM 4997 C C . ASP D 1 141 ? 79.080 59.627 17.157 1.00 40.86 141 ASP D C 1
ATOM 4998 O O . ASP D 1 141 ? 78.011 60.201 17.460 1.00 40.96 141 ASP D O 1
ATOM 5003 N N . VAL D 1 142 ? 80.284 60.159 17.384 1.00 36.27 142 VAL D N 1
ATOM 5004 C CA . VAL D 1 142 ? 80.453 61.492 17.980 1.00 36.76 142 VAL D CA 1
ATOM 5005 C C . VAL D 1 142 ? 81.389 62.274 17.072 1.00 36.30 142 VAL D C 1
ATOM 5006 O O . VAL D 1 142 ? 82.362 61.691 16.586 1.00 33.95 142 VAL D O 1
ATOM 5010 N N . LYS D 1 143 ? 81.097 63.569 16.883 1.00 38.43 143 LYS D N 1
ATOM 5011 C CA . LYS D 1 143 ? 82.084 64.510 16.315 1.00 40.25 143 LYS D CA 1
ATOM 5012 C C . LYS D 1 143 ? 82.705 65.370 17.434 1.00 35.73 143 LYS D C 1
ATOM 5013 O O . LYS D 1 143 ? 82.067 66.288 17.955 1.00 31.72 143 LYS D O 1
ATOM 5019 N N . LEU D 1 144 ? 83.944 65.014 17.816 1.00 32.81 144 LEU D N 1
ATOM 5020 C CA . LEU D 1 144 ? 84.762 65.765 18.785 1.00 30.65 144 LEU D CA 1
ATOM 5021 C C . LEU D 1 144 ? 85.706 66.666 17.998 1.00 30.79 144 LEU D C 1
ATOM 5022 O O . LEU D 1 144 ? 86.548 66.199 17.284 1.00 31.21 144 LEU D O 1
ATOM 5027 N N . ASP D 1 145 ? 85.495 67.967 18.098 1.00 29.17 145 ASP D N 1
ATOM 5028 C CA . ASP D 1 145 ? 86.275 68.948 17.350 1.00 29.32 145 ASP D CA 1
ATOM 5029 C C . ASP D 1 145 ? 87.668 69.082 17.990 1.00 28.01 145 ASP D C 1
ATOM 5030 O O . ASP D 1 145 ? 88.662 69.402 17.307 1.00 27.10 145 ASP D O 1
ATOM 5035 N N . TYR D 1 146 ? 87.760 68.885 19.317 1.00 26.95 146 TYR D N 1
ATOM 5036 C CA . TYR D 1 146 ? 89.057 68.971 19.993 1.00 26.76 146 TYR D CA 1
ATOM 5037 C C . TYR D 1 146 ? 89.150 67.923 21.080 1.00 26.27 146 TYR D C 1
ATOM 5038 O O . TYR D 1 146 ? 88.242 67.778 21.926 1.00 26.20 146 TYR D O 1
ATOM 5047 N N . VAL D 1 147 ? 90.267 67.215 21.058 1.00 26.33 147 VAL D N 1
ATOM 5048 C CA . VAL D 1 147 ? 90.528 66.188 21.997 1.00 26.51 147 VAL D CA 1
ATOM 5049 C C . VAL D 1 147 ? 91.973 66.329 22.461 1.00 27.16 147 VAL D C 1
ATOM 5050 O O . VAL D 1 147 ? 92.864 66.241 21.608 1.00 25.64 147 VAL D O 1
ATOM 5054 N N . CYS D 1 148 ? 92.193 66.395 23.795 1.00 25.24 148 CYS D N 1
ATOM 5055 C CA . CYS D 1 148 ? 93.566 66.487 24.273 1.00 25.92 148 CYS D CA 1
ATOM 5056 C C . CYS D 1 148 ? 94.204 65.089 24.385 1.00 26.22 148 CYS D C 1
ATOM 5057 O O . CYS D 1 148 ? 95.346 64.941 24.101 1.00 28.66 148 CYS D O 1
ATOM 5060 N N . PHE D 1 149 ? 93.484 64.081 24.859 1.00 24.83 149 PHE D N 1
ATOM 5061 C CA . PHE D 1 149 ? 94.046 62.751 25.014 1.00 25.99 149 PHE D CA 1
ATOM 5062 C C . PHE D 1 149 ? 92.969 61.681 24.750 1.00 26.86 149 PHE D C 1
ATOM 5063 O O . PHE D 1 149 ? 91.859 61.694 25.326 1.00 22.98 149 PHE D O 1
ATOM 5071 N N . GLU D 1 150 ? 93.331 60.743 23.869 1.00 31.05 150 GLU D N 1
ATOM 5072 C CA . GLU D 1 150 ? 92.701 59.459 23.705 1.00 33.31 150 GLU D CA 1
ATOM 5073 C C . GLU D 1 150 ? 93.308 58.528 24.740 1.00 33.30 150 GLU D C 1
ATOM 5074 O O . GLU D 1 150 ? 94.459 58.340 24.728 1.00 32.41 150 GLU D O 1
ATOM 5080 N N . ILE D 1 151 ? 92.522 57.931 25.615 1.00 33.18 151 ILE D N 1
ATOM 5081 C CA . ILE D 1 151 ? 93.127 57.133 26.649 1.00 34.77 151 ILE D CA 1
ATOM 5082 C C . ILE D 1 151 ? 92.586 55.692 26.577 1.00 36.78 151 ILE D C 1
ATOM 5083 O O . ILE D 1 151 ? 91.563 55.435 25.960 1.00 32.57 151 ILE D O 1
ATOM 5088 N N . GLU D 1 152 ? 93.255 54.794 27.297 1.00 41.98 152 GLU D N 1
ATOM 5089 C CA . GLU D 1 152 ? 92.783 53.422 27.511 1.00 46.93 152 GLU D CA 1
ATOM 5090 C C . GLU D 1 152 ? 91.579 53.429 28.466 1.00 46.19 152 GLU D C 1
ATOM 5091 O O . GLU D 1 152 ? 91.345 54.386 29.235 1.00 43.09 152 GLU D O 1
ATOM 5097 N N . ASP D 1 153 ? 90.883 52.297 28.465 1.00 46.22 153 ASP D N 1
ATOM 5098 C CA . ASP D 1 153 ? 89.718 52.022 29.274 1.00 51.16 153 ASP D CA 1
ATOM 5099 C C . ASP D 1 153 ? 90.139 51.768 30.734 1.00 50.12 153 ASP D C 1
ATOM 5100 O O . ASP D 1 153 ? 90.191 50.642 31.165 1.00 51.76 153 ASP D O 1
ATOM 5105 N N . LYS D 1 154 ? 90.452 52.836 31.474 1.00 48.26 154 LYS D N 1
ATOM 5106 C CA . LYS D 1 154 ? 90.880 52.778 32.859 1.00 48.10 154 LYS D CA 1
ATOM 5107 C C . LYS D 1 154 ? 90.002 53.709 33.712 1.00 45.12 154 LYS D C 1
ATOM 5108 O O . LYS D 1 154 ? 89.301 54.595 33.219 1.00 41.34 154 LYS D O 1
ATOM 5114 N N . PHE D 1 155 ? 90.033 53.514 35.022 1.00 43.59 155 PHE D N 1
ATOM 5115 C CA . PHE D 1 155 ? 89.321 54.409 35.854 1.00 46.53 155 PHE D CA 1
ATOM 5116 C C . PHE D 1 155 ? 90.324 55.459 36.370 1.00 42.41 155 PHE D C 1
ATOM 5117 O O . PHE D 1 155 ? 91.099 55.177 37.311 1.00 43.54 155 PHE D O 1
ATOM 5125 N N . ILE D 1 156 ? 90.296 56.633 35.714 1.00 36.08 156 ILE D N 1
ATOM 5126 C CA . ILE D 1 156 ? 91.233 57.770 35.927 1.00 32.97 156 ILE D CA 1
ATOM 5127 C C . ILE D 1 156 ? 90.555 58.786 36.854 1.00 29.60 156 ILE D C 1
ATOM 5128 O O . ILE D 1 156 ? 89.355 58.981 36.808 1.00 27.75 156 ILE D O 1
ATOM 5133 N N . VAL D 1 157 ? 91.361 59.410 37.715 1.00 26.91 157 VAL D N 1
ATOM 5134 C CA . VAL D 1 157 ? 90.955 60.465 38.599 1.00 23.99 157 VAL D CA 1
ATOM 5135 C C . VAL D 1 157 ? 92.021 61.594 38.543 1.00 22.10 157 VAL D C 1
ATOM 5136 O O . VAL D 1 157 ? 93.106 61.453 37.951 1.00 20.39 157 VAL D O 1
ATOM 5140 N N . GLY D 1 158 ? 91.762 62.677 39.275 1.00 20.08 158 GLY D N 1
ATOM 5141 C CA . GLY D 1 158 ? 92.620 63.852 39.309 1.00 19.24 158 GLY D CA 1
ATOM 5142 C C . GLY D 1 158 ? 92.239 64.949 38.290 1.00 17.76 158 GLY D C 1
ATOM 5143 O O . GLY D 1 158 ? 91.499 64.745 37.319 1.00 16.39 158 GLY D O 1
ATOM 5144 N N . TYR D 1 159 ? 92.884 66.094 38.448 1.00 17.08 159 TYR D N 1
ATOM 5145 C CA . TYR D 1 159 ? 92.745 67.268 37.529 1.00 17.00 159 TYR D CA 1
ATOM 5146 C C . TYR D 1 159 ? 91.276 67.601 37.377 1.00 17.82 159 TYR D C 1
ATOM 5147 O O . TYR D 1 159 ? 90.780 67.856 36.255 1.00 18.26 159 TYR D O 1
ATOM 5156 N N . GLY D 1 160 ? 90.589 67.558 38.512 1.00 19.23 160 GLY D N 1
ATOM 5157 C CA . GLY D 1 160 ? 89.132 67.851 38.585 1.00 21.26 160 GLY D CA 1
ATOM 5158 C C . GLY D 1 160 ? 88.207 66.641 38.518 1.00 22.39 160 GLY D C 1
ATOM 5159 O O . GLY D 1 160 ? 87.076 66.742 38.888 1.00 21.32 160 GLY D O 1
ATOM 5160 N N . LEU D 1 161 ? 88.693 65.491 38.065 1.00 25.14 161 LEU D N 1
ATOM 5161 C CA . LEU D 1 161 ? 87.834 64.278 38.072 1.00 28.72 161 LEU D CA 1
ATOM 5162 C C . LEU D 1 161 ? 87.955 63.560 39.432 1.00 30.90 161 LEU D C 1
ATOM 5163 O O . LEU D 1 161 ? 89.083 63.363 39.966 1.00 29.24 161 LEU D O 1
ATOM 5168 N N . ASP D 1 162 ? 86.801 63.111 39.950 1.00 32.09 162 ASP D N 1
ATOM 5169 C CA . ASP D 1 162 ? 86.683 62.578 41.305 1.00 34.10 162 ASP D CA 1
ATOM 5170 C C . ASP D 1 162 ? 86.459 61.076 41.213 1.00 33.74 162 ASP D C 1
ATOM 5171 O O . ASP D 1 162 ? 86.230 60.555 40.147 1.00 32.00 162 ASP D O 1
ATOM 5176 N N . PHE D 1 163 ? 86.597 60.444 42.376 1.00 35.60 163 PHE D N 1
ATOM 5177 C CA . PHE D 1 163 ? 85.843 59.253 42.815 1.00 36.69 163 PHE D CA 1
ATOM 5178 C C . PHE D 1 163 ? 85.349 59.509 44.253 1.00 36.77 163 PHE D C 1
ATOM 5179 O O . PHE D 1 163 ? 86.193 59.677 45.149 1.00 34.16 163 PHE D O 1
ATOM 5187 N N . ASP D 1 164 ? 84.022 59.522 44.481 1.00 37.84 164 ASP D N 1
ATOM 5188 C CA . ASP D 1 164 ? 83.427 59.738 45.829 1.00 39.73 164 ASP D CA 1
ATOM 5189 C C . ASP D 1 164 ? 83.995 61.031 46.460 1.00 38.20 164 ASP D C 1
ATOM 5190 O O . ASP D 1 164 ? 84.434 61.025 47.635 1.00 33.86 164 ASP D O 1
ATOM 5195 N N . GLU D 1 165 ? 84.010 62.111 45.656 1.00 36.13 165 GLU D N 1
ATOM 5196 C CA . GLU D 1 165 ? 84.426 63.425 46.074 1.00 37.76 165 GLU D CA 1
ATOM 5197 C C . GLU D 1 165 ? 85.919 63.442 46.441 1.00 34.25 165 GLU D C 1
ATOM 5198 O O . GLU D 1 165 ? 86.418 64.454 47.004 1.00 32.43 165 GLU D O 1
ATOM 5204 N N . LYS D 1 166 ? 86.655 62.388 46.058 1.00 32.22 166 LYS D N 1
ATOM 5205 C CA . LYS D 1 166 ? 88.114 62.328 46.307 1.00 32.67 166 LYS D CA 1
ATOM 5206 C C . LYS D 1 166 ? 88.865 62.610 44.999 1.00 28.46 166 LYS D C 1
ATOM 5207 O O . LYS D 1 166 ? 88.373 62.302 43.953 1.00 27.94 166 LYS D O 1
ATOM 5213 N N . TYR D 1 167 ? 90.107 63.060 45.123 1.00 27.34 167 TYR D N 1
ATOM 5214 C CA . TYR D 1 167 ? 91.136 63.146 44.057 1.00 27.29 167 TYR D CA 1
ATOM 5215 C C . TYR D 1 167 ? 90.970 64.299 43.058 1.00 25.06 167 TYR D C 1
ATOM 5216 O O . TYR D 1 167 ? 91.807 64.424 42.208 1.00 23.39 167 TYR D O 1
ATOM 5225 N N . ARG D 1 168 ? 89.929 65.124 43.151 1.00 25.24 168 ARG D N 1
ATOM 5226 C CA . ARG D 1 168 ? 89.777 66.256 42.234 1.00 25.73 168 ARG D CA 1
ATOM 5227 C C . ARG D 1 168 ? 90.996 67.193 42.292 1.00 24.59 168 ARG D C 1
ATOM 5228 O O . ARG D 1 168 ? 91.308 67.833 41.278 1.00 24.34 168 ARG D O 1
ATOM 5236 N N . GLU D 1 169 ? 91.646 67.266 43.455 1.00 23.46 169 GLU D N 1
ATOM 5237 C CA . GLU D 1 169 ? 92.681 68.170 43.749 1.00 24.04 169 GLU D CA 1
ATOM 5238 C C . GLU D 1 169 ? 94.022 67.778 43.101 1.00 23.05 169 GLU D C 1
ATOM 5239 O O . GLU D 1 169 ? 94.961 68.602 43.106 1.00 21.55 169 GLU D O 1
ATOM 5245 N N . LEU D 1 170 ? 94.148 66.563 42.550 1.00 22.71 170 LEU D N 1
ATOM 5246 C CA . LEU D 1 170 ? 95.408 66.107 42.002 1.00 23.08 170 LEU D CA 1
ATOM 5247 C C . LEU D 1 170 ? 95.803 66.998 40.830 1.00 22.56 170 LEU D C 1
ATOM 5248 O O . LEU D 1 170 ? 94.993 67.303 39.967 1.00 22.08 170 LEU D O 1
ATOM 5253 N N . PRO D 1 171 ? 97.052 67.491 40.785 1.00 22.13 171 PRO D N 1
ATOM 5254 C CA . PRO D 1 171 ? 97.522 68.266 39.640 1.00 22.39 171 PRO D CA 1
ATOM 5255 C C . PRO D 1 171 ? 97.796 67.445 38.364 1.00 22.44 171 PRO D C 1
ATOM 5256 O O . PRO D 1 171 ? 98.010 68.018 37.325 1.00 23.92 171 PRO D O 1
ATOM 5260 N N . TYR D 1 172 ? 97.726 66.117 38.461 1.00 22.71 172 TYR D N 1
ATOM 5261 C CA . TYR D 1 172 ? 97.873 65.187 37.344 1.00 22.27 172 TYR D CA 1
ATOM 5262 C C . TYR D 1 172 ? 96.632 64.273 37.246 1.00 21.69 172 TYR D C 1
ATOM 5263 O O . TYR D 1 172 ? 95.828 64.208 38.188 1.00 21.08 172 TYR D O 1
ATOM 5272 N N . ILE D 1 173 ? 96.514 63.535 36.130 1.00 21.45 173 ILE D N 1
ATOM 5273 C CA . ILE D 1 173 ? 95.585 62.469 35.967 1.00 21.95 173 ILE D CA 1
ATOM 5274 C C . ILE D 1 173 ? 96.245 61.173 36.460 1.00 23.35 173 ILE D C 1
ATOM 5275 O O . ILE D 1 173 ? 97.304 60.813 36.015 1.00 22.93 173 ILE D O 1
ATOM 5280 N N . GLY D 1 174 ? 95.589 60.488 37.387 1.00 24.97 174 GLY D N 1
ATOM 5281 C CA . GLY D 1 174 ? 96.129 59.341 38.053 1.00 27.01 174 GLY D CA 1
ATOM 5282 C C . GLY D 1 174 ? 95.205 58.140 37.911 1.00 30.05 174 GLY D C 1
ATOM 5283 O O . GLY D 1 174 ? 93.975 58.296 37.599 1.00 30.70 174 GLY D O 1
ATOM 5284 N N . LEU D 1 175 ? 95.769 56.961 38.205 1.00 32.11 175 LEU D N 1
ATOM 5285 C CA . LEU D 1 175 ? 95.016 55.662 38.397 1.00 34.67 175 LEU D CA 1
ATOM 5286 C C . LEU D 1 175 ? 94.906 55.334 39.888 1.00 35.66 175 LEU D C 1
ATOM 5287 O O . LEU D 1 175 ? 95.867 55.579 40.638 1.00 36.50 175 LEU D O 1
ATOM 5292 N N . ILE D 1 176 ? 93.795 54.724 40.300 1.00 37.28 176 ILE D N 1
ATOM 5293 C CA . ILE D 1 176 ? 93.693 54.286 41.677 1.00 42.14 176 ILE D CA 1
ATOM 5294 C C . ILE D 1 176 ? 94.366 52.906 41.771 1.00 45.74 176 ILE D C 1
ATOM 5295 O O . ILE D 1 176 ? 94.067 51.989 40.975 1.00 45.35 176 ILE D O 1
ATOM 5300 N N . LYS D 1 177 ? 95.318 52.813 42.708 1.00 49.50 177 LYS D N 1
ATOM 5301 C CA . LYS D 1 177 ? 96.017 51.556 43.101 1.00 57.77 177 LYS D CA 1
ATOM 5302 C C . LYS D 1 177 ? 96.994 51.960 44.206 1.00 61.74 177 LYS D C 1
ATOM 5303 O O . LYS D 1 177 ? 98.103 52.450 43.975 1.00 62.76 177 LYS D O 1
#

Solvent-accessible surface area: 28435 Å² total; per-residue (Å²): 151,87,34,11,21,111,67,10,46,85,55,11,52,52,127,90,2,98,85,2,1,45,136,12,2,108,87,0,32,143,59,8,84,82,78,57,0,6,0,0,0,5,17,58,12,0,0,0,1,0,0,22,0,0,42,56,0,125,12,24,1,53,0,9,17,10,39,31,102,32,62,91,12,126,86,118,84,0,106,87,75,6,0,0,0,0,11,19,48,7,48,53,4,104,41,22,26,58,0,47,112,17,1,26,108,73,103,25,137,58,44,52,1,0,0,0,0,22,20,54,45,135,63,72,134,148,28,87,31,58,18,61,22,39,130,14,100,76,81,118,11,0,0,5,0,13,50,89,80,17,62,5,3,0,0,32,33,0,0,41,58,177,123,29,17,21,114,75,10,106,75,55,8,51,43,127,82,2,82,30,2,1,22,97,4,1,97,81,0,34,139,75,12,82,58,66,24,0,1,0,0,0,4,3,68,13,0,0,0,0,0,0,23,0,0,43,51,0,117,10,15,1,38,0,1,0,2,23,24,58,132,152,22,81,49,78,80,44,13,12,120,93,115,34,0,113,97,71,10,0,0,0,0,9,19,45,6,43,56,3,58,34,26,25,72,0,52,94,12,0,22,132,42,105,25,139,55,48,60,2,0,0,0,0,24,18,48,40,118,60,88,94,142,34,72,32,62,12,58,23,35,125,14,106,84,83,108,14,0,0,5,0,14,56,93,95,30,61,25,6,0,0,29,28,0,0,40,50,169,135,41,12,24,78,74,9,66,78,65,11,49,51,114,70,1,92,79,3,0,66,110,5,3,102,94,0,31,128,77,10,76,80,83,54,0,5,0,0,0,5,19,91,14,0,0,0,0,0,0,24,0,0,43,55,0,114,10,32,2,56,0,16,13,4,50,43,94,17,24,114,150,53,6,46,38,124,86,0,124,84,81,9,0,0,0,0,12,17,40,6,31,56,4,87,45,26,53,58,0,51,82,8,0,27,151,94,112,25,144,56,41,58,1,0,0,0,0,23,22,50,81,134,56,89,127,128,20,149,30,43,19,56,24,39,122,15,95,69,97,112,6,0,0,6,0,14,47,96,92,37,55,11,6,0,0,34,30,0,0,40,62,182,113,33,10,26,120,66,19,109,77,59,9,59,57,124,77,2,93,108,13,0,68,123,4,3,103,72,0,26,79,80,10,80,86,82,55,0,5,0,7,0,3,17,84,13,0,0,0,0,0,0,17,0,0,44,46,0,122,12,32,1,60,0,30,19,53,57,52,114,110,98,55,123,86,17,94,94,74,12,0,0,0,0,10,21,44,7,36,52,3,92,51,22,20,111,3,50,95,41,21,27,64,72,79,23,142,54,33,61,1,0,0,0,0,27,18,56,40,144,60,94,112,143,30,138,30,44,11,45,21,36,123,15,100,70,88,116,9,0,0,6,0,12,48,86,94,37,56,10,6,0,0,31,27,0,0,31,70,116